Protein AF-A0A931URT6-F1 (afdb_monomer)

Structure (mmCIF, N/CA/C/O backbone):
data_AF-A0A931URT6-F1
#
_entry.id   AF-A0A931URT6-F1
#
loop_
_atom_site.group_PDB
_atom_site.id
_atom_site.type_symbol
_atom_site.label_atom_id
_atom_site.label_alt_id
_atom_site.label_comp_id
_atom_site.label_asym_id
_atom_site.label_entity_id
_atom_site.label_seq_id
_atom_site.pdbx_PDB_ins_code
_atom_site.Cartn_x
_atom_site.Cartn_y
_atom_site.Cartn_z
_atom_site.occupancy
_atom_site.B_iso_or_equiv
_atom_site.auth_seq_id
_atom_site.auth_comp_id
_atom_site.auth_asym_id
_atom_site.auth_atom_id
_atom_site.pdbx_PDB_model_num
ATOM 1 N N . MET A 1 1 ? -11.767 1.088 -6.763 1.00 88.25 1 MET A N 1
ATOM 2 C CA . MET A 1 1 ? -10.558 1.932 -6.874 1.00 88.25 1 MET A CA 1
ATOM 3 C C . MET A 1 1 ? -9.894 1.608 -8.194 1.00 88.25 1 MET A C 1
ATOM 5 O O . MET A 1 1 ? -9.732 0.424 -8.479 1.00 88.25 1 MET A O 1
ATOM 9 N N . TRP A 1 2 ? -9.571 2.607 -9.013 1.00 96.25 2 TRP A N 1
ATOM 10 C CA . TRP A 1 2 ? -9.054 2.376 -10.363 1.00 96.25 2 TRP A CA 1
ATOM 11 C C . TRP A 1 2 ? -7.564 2.682 -10.448 1.00 96.25 2 TRP A C 1
ATOM 13 O O . TRP A 1 2 ? -7.056 3.550 -9.743 1.00 96.25 2 TRP A O 1
ATOM 23 N N . VAL A 1 3 ? -6.862 2.008 -11.357 1.00 97.44 3 VAL A N 1
ATOM 24 C CA . VAL A 1 3 ? -5.435 2.247 -11.613 1.00 97.44 3 VAL A CA 1
ATOM 25 C C . VAL A 1 3 ? -5.139 3.730 -11.876 1.00 97.44 3 VAL A C 1
ATOM 27 O O . VAL A 1 3 ? -4.173 4.255 -11.332 1.00 97.44 3 VAL A O 1
ATOM 30 N N . LYS A 1 4 ? -5.983 4.445 -12.632 1.00 95.81 4 LYS A N 1
ATOM 31 C CA . LYS A 1 4 ? -5.795 5.878 -12.942 1.00 95.81 4 LYS A CA 1
ATOM 32 C C . LYS A 1 4 ? -5.794 6.823 -11.735 1.00 95.81 4 LYS A C 1
ATOM 34 O O . LYS A 1 4 ? -5.309 7.949 -11.871 1.00 95.81 4 LYS A O 1
ATOM 39 N N . ASP A 1 5 ? -6.350 6.379 -10.608 1.00 91.31 5 ASP A N 1
ATOM 40 C CA . ASP A 1 5 ? -6.416 7.147 -9.361 1.00 91.31 5 ASP A CA 1
ATOM 41 C C . ASP A 1 5 ? -5.098 7.024 -8.569 1.00 91.31 5 ASP A C 1
ATOM 43 O O . ASP A 1 5 ? -4.802 7.855 -7.714 1.00 91.31 5 ASP A O 1
ATOM 47 N N . TYR A 1 6 ? -4.282 6.007 -8.880 1.00 92.06 6 TYR A N 1
ATOM 48 C CA . TYR A 1 6 ? -3.062 5.660 -8.145 1.00 92.06 6 TYR A CA 1
ATOM 49 C C . TYR A 1 6 ? -1.791 5.617 -9.002 1.00 92.06 6 TYR A C 1
ATOM 51 O O . TYR A 1 6 ? -0.691 5.645 -8.458 1.00 92.06 6 TYR A O 1
ATOM 59 N N . MET A 1 7 ? -1.901 5.544 -10.325 1.00 93.44 7 MET A N 1
ATOM 60 C CA . MET A 1 7 ? -0.736 5.490 -11.206 1.00 93.44 7 MET A CA 1
ATOM 61 C C . MET A 1 7 ? 0.026 6.819 -11.244 1.00 93.44 7 MET A C 1
ATOM 63 O O . MET A 1 7 ? -0.568 7.901 -11.214 1.00 93.44 7 MET A O 1
ATOM 67 N N . THR A 1 8 ? 1.337 6.737 -11.443 1.00 92.56 8 THR A N 1
ATOM 68 C CA . THR A 1 8 ? 2.149 7.891 -11.830 1.00 92.56 8 THR A CA 1
ATOM 69 C C . THR A 1 8 ? 1.928 8.176 -13.311 1.00 92.56 8 THR A C 1
ATOM 71 O O . THR A 1 8 ? 2.129 7.299 -14.151 1.00 92.56 8 THR A O 1
ATOM 74 N N . ARG A 1 9 ? 1.503 9.402 -13.634 1.00 90.44 9 ARG A N 1
ATOM 75 C CA . ARG A 1 9 ? 1.234 9.841 -15.017 1.00 90.44 9 ARG A CA 1
ATOM 76 C C . ARG A 1 9 ? 2.480 10.350 -15.735 1.00 90.44 9 ARG A C 1
ATOM 78 O O . ARG A 1 9 ? 2.577 10.233 -16.952 1.00 90.44 9 ARG A O 1
ATOM 85 N N . GLU A 1 10 ? 3.426 10.912 -14.987 1.00 87.06 10 GLU A N 1
ATOM 86 C CA . GLU A 1 10 ? 4.705 11.357 -15.532 1.00 87.06 10 GLU A CA 1
ATOM 87 C C . GLU A 1 10 ? 5.606 10.145 -15.774 1.00 87.06 10 GLU A C 1
ATOM 89 O O . GLU A 1 10 ? 6.192 9.559 -14.863 1.00 87.06 10 GLU A O 1
ATOM 94 N N . LEU A 1 11 ? 5.645 9.717 -17.030 1.00 86.75 11 LEU A N 1
ATOM 95 C CA . LEU A 1 11 ? 6.376 8.539 -17.450 1.00 86.75 11 LEU A CA 1
ATOM 96 C C . LEU A 1 11 ? 7.833 8.874 -17.748 1.00 86.75 11 LEU A C 1
ATOM 98 O O . LEU A 1 11 ? 8.143 9.534 -18.737 1.00 86.75 11 LEU A O 1
ATOM 102 N N . ILE A 1 12 ? 8.733 8.319 -16.943 1.00 93.62 12 ILE A N 1
ATOM 103 C CA . ILE A 1 12 ? 10.147 8.230 -17.303 1.00 93.62 12 ILE A CA 1
ATOM 104 C C . ILE A 1 12 ? 10.318 6.966 -18.142 1.00 93.62 12 ILE A C 1
ATOM 106 O O . ILE A 1 12 ? 10.066 5.858 -17.667 1.00 93.62 12 ILE A O 1
ATOM 110 N N . THR A 1 13 ? 10.698 7.138 -19.404 1.00 95.75 13 THR A N 1
ATOM 111 C CA . THR A 1 13 ? 10.830 6.053 -20.386 1.00 95.75 13 THR A CA 1
ATOM 112 C C . THR A 1 13 ? 12.232 6.043 -20.972 1.00 95.75 13 THR A C 1
ATOM 114 O O . THR A 1 13 ? 13.000 6.982 -20.767 1.00 95.75 13 THR A O 1
ATOM 117 N N . VAL A 1 14 ? 12.557 4.961 -21.668 1.00 97.19 14 VAL A N 1
ATOM 118 C CA . VAL A 1 14 ? 13.834 4.771 -22.355 1.00 97.19 14 VAL A CA 1
ATOM 119 C C . VAL A 1 14 ? 13.573 4.134 -23.725 1.00 97.19 14 VAL A C 1
ATOM 121 O O . VAL A 1 14 ? 12.592 3.412 -23.899 1.00 97.19 14 VAL A O 1
ATOM 124 N N . GLY A 1 15 ? 14.407 4.410 -24.715 1.00 97.69 15 GLY A N 1
ATOM 125 C CA . GLY A 1 15 ? 14.381 3.794 -26.033 1.00 97.69 15 GLY A CA 1
ATOM 126 C C . GLY A 1 15 ? 15.158 2.471 -26.077 1.00 97.69 15 GLY A C 1
ATOM 127 O O . GLY A 1 15 ? 16.026 2.226 -25.238 1.00 97.69 15 GLY A O 1
ATOM 128 N N . PRO A 1 16 ? 14.890 1.606 -27.071 1.00 97.62 16 PRO A N 1
ATOM 129 C CA . PRO A 1 16 ? 15.575 0.317 -27.212 1.00 97.62 16 PRO A CA 1
ATOM 130 C C . PRO A 1 16 ? 17.078 0.444 -27.517 1.00 97.62 16 PRO A C 1
ATOM 132 O O . PRO A 1 16 ? 17.851 -0.440 -27.149 1.00 97.62 16 PRO A O 1
ATOM 135 N N . GLU A 1 17 ? 17.483 1.536 -28.172 1.00 97.25 17 GLU A N 1
ATOM 136 C CA . GLU A 1 17 ? 18.864 1.809 -28.595 1.00 97.25 17 GLU A CA 1
ATOM 137 C C . GLU A 1 17 ? 19.703 2.551 -27.543 1.00 97.25 17 GLU A C 1
ATOM 139 O O . GLU A 1 17 ? 20.919 2.655 -27.704 1.00 97.25 17 GLU A O 1
ATOM 144 N N . GLU A 1 18 ? 19.077 3.063 -26.478 1.00 96.50 18 GLU A N 1
ATOM 145 C CA . GLU A 1 18 ? 19.802 3.655 -25.351 1.00 96.50 18 GLU A CA 1
ATOM 146 C C . GLU A 1 18 ? 20.581 2.577 -24.589 1.00 96.50 18 GLU A C 1
ATOM 148 O O . GLU A 1 18 ? 20.251 1.389 -24.626 1.00 96.50 18 GLU A O 1
ATOM 153 N N . THR A 1 19 ? 21.642 2.988 -23.905 1.00 95.00 19 THR A N 1
ATOM 154 C CA . THR A 1 19 ? 22.585 2.081 -23.253 1.00 95.00 19 THR A CA 1
ATOM 155 C C . THR A 1 19 ? 22.204 1.799 -21.803 1.00 95.00 19 THR A C 1
ATOM 157 O O . THR A 1 19 ? 21.476 2.557 -21.153 1.00 95.00 19 THR A O 1
ATOM 160 N N . LEU A 1 20 ? 22.725 0.701 -21.260 1.00 92.94 20 LEU A N 1
ATOM 161 C CA . LEU A 1 20 ? 22.553 0.327 -19.859 1.00 92.94 20 LEU A CA 1
ATOM 162 C C . LEU A 1 20 ? 22.967 1.466 -18.897 1.00 92.94 20 LEU A C 1
ATOM 164 O O . LEU A 1 20 ? 22.173 1.779 -18.002 1.00 92.94 20 LEU A O 1
ATOM 168 N N . PRO A 1 21 ? 24.120 2.152 -19.065 1.00 91.38 21 PRO A N 1
ATOM 169 C CA . PRO A 1 21 ? 24.466 3.309 -18.237 1.00 91.38 21 PRO A CA 1
ATOM 170 C C . PRO A 1 21 ? 23.457 4.457 -18.318 1.00 91.38 21 PRO A C 1
ATOM 172 O O . PRO A 1 21 ? 23.113 5.027 -17.282 1.00 91.38 21 PRO A O 1
ATOM 175 N N . GLN A 1 22 ? 22.939 4.772 -19.511 1.00 94.25 22 GLN A N 1
ATOM 176 C CA . GLN A 1 22 ? 21.917 5.812 -19.691 1.00 94.25 22 GLN A CA 1
ATOM 177 C C . GLN A 1 22 ? 20.634 5.458 -18.931 1.00 94.25 22 GLN A C 1
ATOM 179 O O . GLN A 1 22 ? 20.124 6.273 -18.159 1.00 94.25 22 GLN A O 1
ATOM 184 N N . ALA A 1 23 ? 20.162 4.214 -19.060 1.00 95.38 23 ALA A N 1
ATOM 185 C CA . ALA A 1 23 ? 19.013 3.714 -18.311 1.00 95.38 23 ALA A CA 1
ATOM 186 C C . ALA A 1 23 ? 19.257 3.756 -16.789 1.00 95.38 23 ALA A C 1
ATOM 188 O O . ALA A 1 23 ? 18.402 4.224 -16.035 1.00 95.38 23 ALA A O 1
ATOM 189 N N . SER A 1 24 ? 20.441 3.337 -16.324 1.00 92.31 24 SER A N 1
ATOM 190 C CA . SER A 1 24 ? 20.819 3.396 -14.903 1.00 92.31 24 SER A CA 1
ATOM 191 C C . SER A 1 24 ? 20.849 4.834 -14.382 1.00 92.31 24 SER A C 1
ATOM 193 O O . SER A 1 24 ? 20.373 5.111 -13.278 1.00 92.31 24 SER A O 1
ATOM 195 N N . GLN A 1 25 ? 21.366 5.773 -15.174 1.00 91.88 25 GLN A N 1
ATOM 196 C CA . GLN A 1 25 ? 21.400 7.185 -14.817 1.00 91.88 25 GLN A CA 1
ATOM 197 C C . GLN A 1 25 ? 19.988 7.774 -14.740 1.00 91.88 25 GLN A C 1
ATOM 199 O O . GLN A 1 25 ? 19.687 8.485 -13.780 1.00 91.88 25 GLN A O 1
ATOM 204 N N . LEU A 1 26 ? 19.110 7.451 -15.696 1.00 93.69 26 LEU A N 1
ATOM 205 C CA . LEU A 1 26 ? 17.701 7.854 -15.669 1.00 93.69 26 LEU A CA 1
ATOM 206 C C . LEU A 1 26 ? 16.991 7.323 -14.420 1.00 93.69 26 LEU A C 1
ATOM 208 O O . LEU A 1 26 ? 16.289 8.086 -13.755 1.00 93.69 26 LEU A O 1
ATOM 212 N N . MET A 1 27 ? 17.213 6.056 -14.059 1.00 89.69 27 MET A N 1
ATOM 213 C CA . MET A 1 27 ? 16.667 5.462 -12.835 1.00 89.69 27 MET A CA 1
ATOM 214 C C . MET A 1 27 ? 17.125 6.213 -11.580 1.00 89.69 27 MET A C 1
ATOM 216 O O . MET A 1 27 ? 16.292 6.638 -10.781 1.00 89.69 27 MET A O 1
ATOM 220 N N . ARG A 1 28 ? 18.436 6.452 -11.430 1.00 88.69 28 ARG A N 1
ATOM 221 C CA . ARG A 1 28 ? 19.001 7.166 -10.270 1.00 88.69 28 ARG A CA 1
ATOM 222 C C . ARG A 1 28 ? 18.516 8.608 -10.184 1.00 88.69 28 ARG A C 1
ATOM 224 O O . ARG A 1 28 ? 18.075 9.035 -9.123 1.00 88.69 28 ARG A O 1
ATOM 231 N N . LYS A 1 29 ? 18.571 9.347 -11.297 1.00 89.06 29 LYS A N 1
ATOM 232 C CA . LYS A 1 29 ? 18.181 10.763 -11.355 1.00 89.06 29 LYS A CA 1
ATOM 233 C C . LYS A 1 29 ? 16.720 10.964 -10.958 1.00 89.06 29 LYS A C 1
ATOM 235 O O . LYS A 1 29 ? 16.412 11.928 -10.268 1.00 89.06 29 LYS A O 1
ATOM 240 N N . ASN A 1 30 ? 15.841 10.057 -11.378 1.00 84.25 30 ASN A N 1
ATOM 241 C CA . ASN A 1 30 ? 14.404 10.160 -11.125 1.00 84.25 30 ASN A CA 1
ATOM 242 C C . ASN A 1 30 ? 13.940 9.314 -9.927 1.00 84.25 30 ASN A C 1
ATOM 244 O O . ASN A 1 30 ? 12.747 9.243 -9.661 1.00 84.25 30 ASN A O 1
ATOM 248 N N . SER A 1 31 ? 14.860 8.663 -9.203 1.00 87.56 31 SER A N 1
ATOM 249 C CA . SER A 1 31 ? 14.554 7.752 -8.087 1.00 87.56 31 SER A CA 1
ATOM 250 C C . SER A 1 31 ? 13.534 6.654 -8.433 1.00 87.56 31 SER A C 1
ATOM 252 O O . SER A 1 31 ? 12.751 6.222 -7.587 1.00 87.56 31 SER A O 1
ATOM 254 N N . VAL A 1 32 ? 13.554 6.169 -9.678 1.00 85.81 32 VAL A N 1
ATOM 255 C CA . VAL A 1 32 ? 12.682 5.087 -10.158 1.00 85.81 32 VAL A CA 1
ATOM 256 C C . VAL A 1 32 ? 13.481 3.808 -10.358 1.00 85.81 32 VAL A C 1
ATOM 258 O O . VAL A 1 32 ? 14.652 3.836 -10.711 1.00 85.81 32 VAL A O 1
ATOM 261 N N . ARG A 1 33 ? 12.842 2.656 -10.148 1.00 87.75 33 ARG A N 1
ATOM 262 C CA . ARG A 1 33 ? 13.502 1.339 -10.255 1.00 87.75 33 ARG A CA 1
ATOM 263 C C . ARG A 1 33 ? 13.197 0.599 -11.553 1.00 87.75 33 ARG A C 1
ATOM 265 O O . ARG A 1 33 ? 13.636 -0.536 -11.721 1.00 87.75 33 ARG A O 1
ATOM 272 N N . ARG A 1 34 ? 12.346 1.171 -12.406 1.00 92.19 34 ARG A N 1
ATOM 273 C CA . ARG A 1 34 ? 11.819 0.540 -13.619 1.00 92.19 34 ARG A CA 1
ATOM 274 C C . ARG A 1 34 ? 11.548 1.609 -14.663 1.00 92.19 34 ARG A C 1
ATOM 276 O O . ARG A 1 34 ? 11.022 2.663 -14.319 1.00 92.19 34 ARG A O 1
ATOM 283 N N . LEU A 1 35 ? 11.874 1.307 -15.911 1.00 96.00 35 LEU A N 1
ATOM 284 C CA . LEU A 1 35 ? 11.645 2.162 -17.065 1.00 96.00 35 LEU A CA 1
ATOM 285 C C . LEU A 1 35 ? 10.881 1.356 -18.119 1.00 96.00 35 LEU A C 1
ATOM 287 O O . LEU A 1 35 ? 11.386 0.330 -18.588 1.00 96.00 35 LEU A O 1
ATOM 291 N N . PRO A 1 36 ? 9.665 1.775 -18.504 1.00 96.38 36 PRO A N 1
ATOM 292 C CA . PRO A 1 36 ? 9.043 1.292 -19.725 1.00 96.38 36 PRO A CA 1
ATOM 293 C C . PRO A 1 36 ? 9.934 1.632 -20.923 1.00 96.38 36 PRO A C 1
ATOM 295 O O . PRO A 1 36 ? 10.375 2.775 -21.072 1.00 96.38 36 PRO A O 1
ATOM 298 N N . VAL A 1 37 ? 10.180 0.640 -21.776 1.00 97.44 37 VAL A N 1
ATOM 299 C CA . VAL A 1 37 ? 10.906 0.825 -23.030 1.00 97.44 37 VAL A CA 1
ATOM 300 C C . VAL A 1 37 ? 9.901 1.177 -24.114 1.00 97.44 37 VAL A C 1
ATOM 302 O O . VAL A 1 37 ? 8.965 0.409 -24.363 1.00 97.44 37 VAL A O 1
ATOM 305 N N . VAL A 1 38 ? 10.070 2.344 -24.730 1.00 96.69 38 VAL A N 1
ATOM 306 C CA . VAL A 1 38 ? 9.118 2.909 -25.687 1.00 96.69 38 VAL A CA 1
ATOM 307 C C . VAL A 1 38 ? 9.776 3.101 -27.046 1.00 96.69 38 VAL A C 1
ATOM 309 O O . VAL A 1 38 ? 10.828 3.718 -27.165 1.00 96.69 38 VAL A O 1
ATOM 312 N N . GLU A 1 39 ? 9.117 2.610 -28.090 1.00 96.25 39 GLU A N 1
ATOM 313 C CA . GLU A 1 39 ? 9.509 2.807 -29.484 1.00 96.25 39 GLU A CA 1
ATOM 314 C C . GLU A 1 39 ? 8.268 3.184 -30.297 1.00 96.25 39 GLU A C 1
ATOM 316 O O . GLU A 1 39 ? 7.193 2.610 -30.112 1.00 96.25 39 GLU A O 1
ATOM 321 N N . ALA A 1 40 ? 8.385 4.202 -31.156 1.00 94.06 40 ALA A N 1
ATOM 322 C CA . ALA A 1 40 ? 7.270 4.728 -31.953 1.00 94.06 40 ALA A CA 1
ATOM 323 C C . ALA A 1 40 ? 5.986 5.011 -31.129 1.00 94.06 40 ALA A C 1
ATOM 325 O O . ALA A 1 40 ? 4.863 4.808 -31.595 1.00 94.06 40 ALA A O 1
ATOM 326 N N . GLY A 1 41 ? 6.151 5.466 -29.879 1.00 91.81 41 GLY A N 1
ATOM 327 C CA . GLY A 1 41 ? 5.051 5.792 -28.966 1.00 91.81 41 GLY A CA 1
ATOM 328 C C . GLY A 1 41 ? 4.332 4.587 -28.347 1.00 91.81 41 GLY A C 1
ATOM 329 O O . GLY A 1 41 ? 3.266 4.765 -27.758 1.00 91.81 41 GLY A O 1
ATOM 330 N N . ARG A 1 42 ? 4.883 3.374 -28.467 1.00 94.75 42 ARG A N 1
ATOM 331 C CA . ARG A 1 42 ? 4.328 2.138 -27.895 1.00 94.75 42 ARG A CA 1
ATOM 332 C C . ARG A 1 42 ? 5.302 1.491 -26.924 1.00 94.75 42 ARG A C 1
ATOM 334 O O . ARG A 1 42 ? 6.511 1.581 -27.107 1.00 94.75 42 ARG A O 1
ATOM 341 N N . VAL A 1 43 ? 4.771 0.800 -25.919 1.00 95.62 43 VAL A N 1
ATOM 342 C CA . VAL A 1 43 ? 5.585 -0.004 -24.998 1.00 95.62 43 VAL A CA 1
ATOM 343 C C . VAL A 1 43 ? 6.046 -1.269 -25.715 1.00 95.62 43 VAL A C 1
ATOM 345 O O . VAL A 1 43 ? 5.220 -2.098 -26.094 1.00 95.62 43 VAL A O 1
ATOM 348 N N . VAL A 1 44 ? 7.357 -1.414 -25.888 1.00 96.31 44 VAL A N 1
ATOM 349 C CA . VAL A 1 44 ? 7.999 -2.580 -26.527 1.00 96.31 44 VAL A CA 1
ATOM 350 C C . VAL A 1 44 ? 8.787 -3.440 -25.538 1.00 96.31 44 VAL A C 1
ATOM 352 O O . VAL A 1 44 ? 9.198 -4.555 -25.863 1.00 96.31 44 VAL A O 1
ATOM 355 N N . GLY A 1 45 ? 8.980 -2.941 -24.319 1.00 95.81 45 GLY A N 1
ATOM 356 C CA . GLY A 1 45 ? 9.664 -3.655 -23.255 1.00 95.81 45 GLY A CA 1
ATOM 357 C C . GLY A 1 45 ? 9.557 -2.943 -21.914 1.00 95.81 45 GLY A C 1
ATOM 358 O O . GLY A 1 45 ? 8.959 -1.874 -21.791 1.00 95.81 45 GLY A O 1
ATOM 359 N N . ILE A 1 46 ? 10.158 -3.540 -20.896 1.00 96.00 46 ILE A N 1
ATOM 360 C CA . ILE A 1 46 ? 10.408 -2.904 -19.605 1.00 96.00 46 ILE A CA 1
ATOM 361 C C . ILE A 1 46 ? 11.786 -3.337 -19.113 1.00 96.00 46 ILE A C 1
ATOM 363 O O . ILE A 1 46 ? 12.168 -4.495 -19.286 1.00 96.00 46 ILE A O 1
ATOM 367 N N . VAL A 1 47 ? 12.528 -2.409 -18.517 1.00 95.94 47 VAL A N 1
ATOM 368 C CA . VAL A 1 47 ? 13.816 -2.684 -17.873 1.00 95.94 47 VAL A CA 1
ATOM 369 C C . VAL A 1 47 ? 13.764 -2.215 -16.424 1.00 95.94 47 VAL A C 1
ATOM 371 O O . VAL A 1 47 ? 13.218 -1.155 -16.114 1.00 95.94 47 VAL A O 1
ATOM 374 N N . SER A 1 48 ? 14.292 -3.020 -15.515 1.00 93.00 48 SER A N 1
ATOM 375 C CA . SER A 1 48 ? 14.348 -2.754 -14.082 1.00 93.00 48 SER A CA 1
ATOM 376 C C . SER A 1 48 ? 15.785 -2.629 -13.588 1.00 93.00 48 SER A C 1
ATOM 378 O O . SER A 1 48 ? 16.723 -3.093 -14.230 1.00 93.00 48 SER A O 1
ATOM 380 N N . ASP A 1 49 ? 15.962 -2.037 -12.407 1.00 89.56 49 ASP A N 1
ATOM 381 C CA . ASP A 1 49 ? 17.258 -1.989 -11.719 1.00 89.56 49 ASP A CA 1
ATOM 382 C C . ASP A 1 49 ? 17.854 -3.396 -11.541 1.00 89.56 49 ASP A C 1
ATOM 384 O O . ASP A 1 49 ? 19.061 -3.593 -11.643 1.00 89.56 49 ASP A O 1
ATOM 388 N N . ARG A 1 50 ? 16.998 -4.407 -11.348 1.00 88.31 50 ARG A N 1
ATOM 389 C CA . ARG A 1 50 ? 17.428 -5.802 -11.283 1.00 88.31 50 ARG A CA 1
ATOM 390 C C . ARG A 1 50 ? 18.034 -6.274 -12.605 1.00 88.31 50 ARG A C 1
ATOM 392 O O . ARG A 1 50 ? 19.112 -6.850 -12.560 1.00 88.31 50 ARG A O 1
ATOM 399 N N . ASP A 1 51 ? 17.387 -5.995 -13.734 1.00 90.12 51 ASP A N 1
ATOM 400 C CA . ASP A 1 51 ? 17.892 -6.380 -15.060 1.00 90.12 51 ASP A CA 1
ATOM 401 C C . ASP A 1 51 ? 19.246 -5.705 -15.340 1.00 90.12 51 ASP A C 1
ATOM 403 O O . ASP A 1 51 ? 20.180 -6.341 -15.820 1.00 90.12 51 ASP A O 1
ATOM 407 N N . ILE A 1 52 ? 19.394 -4.434 -14.944 1.00 88.38 52 ILE A N 1
ATOM 408 C CA . ILE A 1 52 ? 20.660 -3.687 -15.035 1.00 88.38 52 ILE A CA 1
ATOM 409 C C . ILE A 1 52 ? 21.764 -4.331 -14.184 1.00 88.38 52 ILE A C 1
ATOM 411 O O . ILE A 1 52 ? 22.906 -4.436 -14.635 1.00 88.38 52 ILE A O 1
ATOM 415 N N . ARG A 1 53 ? 21.449 -4.763 -12.956 1.00 84.19 53 ARG A N 1
ATOM 416 C CA . ARG A 1 53 ? 22.419 -5.428 -12.070 1.00 84.19 53 ARG A CA 1
ATOM 417 C C . ARG A 1 53 ? 22.785 -6.830 -12.545 1.00 84.19 53 ARG A C 1
ATOM 419 O O . ARG A 1 53 ? 23.923 -7.228 -12.353 1.00 84.19 53 ARG A O 1
ATOM 426 N N . GLU A 1 54 ? 21.847 -7.571 -13.129 1.00 83.75 54 GLU A N 1
ATOM 427 C CA . GLU A 1 54 ? 22.099 -8.914 -13.671 1.00 83.75 54 GLU A CA 1
ATOM 428 C C . GLU A 1 54 ? 22.899 -8.867 -14.982 1.00 83.75 54 GLU A C 1
ATOM 430 O O . GLU A 1 54 ? 23.695 -9.765 -15.243 1.00 83.75 54 GLU A O 1
ATOM 435 N N . ALA A 1 55 ? 22.729 -7.810 -15.781 1.00 79.62 55 ALA A N 1
ATOM 436 C CA . ALA A 1 55 ? 23.521 -7.572 -16.986 1.00 79.62 55 ALA A CA 1
ATOM 437 C C . ALA A 1 55 ? 24.904 -6.962 -16.700 1.00 79.62 55 ALA A C 1
ATOM 439 O O . ALA A 1 55 ? 25.811 -7.067 -17.526 1.00 79.62 55 ALA A O 1
ATOM 440 N N . SER A 1 56 ? 25.077 -6.324 -15.539 1.00 68.19 56 SER A N 1
ATOM 441 C CA . SER A 1 56 ? 26.385 -5.868 -15.066 1.00 68.19 56 SER A CA 1
ATOM 442 C C . SER A 1 56 ? 27.235 -7.074 -14.632 1.00 68.19 56 SER A C 1
ATOM 444 O O . SER A 1 56 ? 26.773 -7.880 -13.823 1.00 68.19 56 SER A O 1
ATOM 446 N N . PRO A 1 57 ? 28.478 -7.225 -15.122 1.00 62.88 57 PRO A N 1
ATOM 447 C CA . PRO A 1 57 ? 29.380 -8.284 -14.676 1.00 62.88 57 PRO A CA 1
ATOM 448 C C . PRO A 1 57 ? 29.578 -8.244 -13.157 1.00 62.88 57 PRO A C 1
ATOM 450 O O . PRO A 1 57 ? 29.765 -7.174 -12.580 1.00 62.88 57 PRO A O 1
ATOM 453 N N . SER A 1 58 ? 29.559 -9.407 -12.500 1.00 54.53 58 SER A N 1
ATOM 454 C CA . SER A 1 58 ? 29.884 -9.499 -11.074 1.00 54.53 58 SER A CA 1
ATOM 455 C C . SER A 1 58 ? 31.332 -9.077 -10.816 1.00 54.53 58 SER A C 1
ATOM 457 O O . SER A 1 58 ? 32.213 -9.421 -11.613 1.00 54.53 58 SER A O 1
ATOM 459 N N . ASP A 1 59 ? 31.592 -8.479 -9.649 1.00 53.81 59 ASP A N 1
ATOM 460 C CA . ASP A 1 59 ? 32.932 -8.124 -9.139 1.00 53.81 59 ASP A CA 1
ATOM 461 C C . ASP A 1 59 ? 33.943 -9.302 -9.135 1.00 53.81 59 ASP A C 1
ATOM 463 O O . ASP A 1 59 ? 35.136 -9.108 -8.928 1.00 53.81 59 ASP A O 1
ATOM 467 N N . ALA A 1 60 ? 33.483 -10.538 -9.365 1.00 47.62 60 ALA A N 1
ATOM 468 C CA . ALA A 1 60 ? 34.265 -11.774 -9.349 1.00 47.62 60 ALA A CA 1
ATOM 469 C C . ALA A 1 60 ? 35.001 -12.121 -10.667 1.00 47.62 60 ALA A C 1
ATOM 471 O O . ALA A 1 60 ? 35.654 -13.163 -10.731 1.00 47.62 60 ALA A O 1
ATOM 472 N N . THR A 1 61 ? 34.898 -11.308 -11.727 1.00 52.28 61 THR A N 1
ATOM 473 C CA . THR A 1 61 ? 35.450 -11.648 -13.059 1.00 52.28 61 THR A CA 1
ATOM 474 C C . THR A 1 61 ? 36.817 -10.993 -13.307 1.00 52.28 61 THR A C 1
ATOM 476 O O . THR A 1 61 ? 36.984 -9.800 -13.088 1.00 52.28 61 THR A O 1
ATOM 479 N N . SER A 1 62 ? 37.792 -11.753 -13.817 1.00 53.50 62 SER A N 1
ATOM 480 C CA . SER A 1 62 ? 39.213 -11.380 -13.989 1.00 53.50 62 SER A CA 1
ATOM 481 C C . SER A 1 62 ? 39.539 -10.438 -15.167 1.00 53.50 62 SER A C 1
ATOM 483 O O . SER A 1 62 ? 40.677 -10.421 -15.636 1.00 53.50 62 SER A O 1
ATOM 485 N N . LEU A 1 63 ? 38.561 -9.696 -15.689 1.00 56.44 63 LEU A N 1
ATOM 486 C CA . LEU A 1 63 ? 38.787 -8.694 -16.740 1.00 56.44 63 LEU A CA 1
ATOM 487 C C . LEU A 1 63 ? 39.293 -7.385 -16.122 1.00 56.44 63 LEU A C 1
ATOM 489 O O . LEU A 1 63 ? 38.970 -7.069 -14.976 1.00 56.44 63 LEU A O 1
ATOM 493 N N . SER A 1 64 ? 40.084 -6.605 -16.866 1.00 62.28 64 SER A N 1
ATOM 494 C CA . SER A 1 64 ? 40.516 -5.298 -16.368 1.00 62.28 64 SER A CA 1
ATOM 495 C C . SER A 1 64 ? 39.307 -4.361 -16.215 1.00 62.28 64 SER A C 1
ATOM 497 O O . SER A 1 64 ? 38.389 -4.365 -17.037 1.00 62.28 64 SER A O 1
ATOM 499 N N . ILE A 1 65 ? 39.304 -3.530 -15.164 1.00 60.91 65 ILE A N 1
ATOM 500 C CA . ILE A 1 65 ? 38.233 -2.555 -14.859 1.00 60.91 65 ILE A CA 1
ATOM 501 C C . ILE A 1 65 ? 37.890 -1.677 -16.087 1.00 60.91 65 ILE A C 1
ATOM 503 O O . ILE A 1 65 ? 36.742 -1.278 -16.274 1.00 60.91 65 ILE A O 1
ATOM 507 N N . TRP A 1 66 ? 38.868 -1.418 -16.962 1.00 58.25 66 TRP A N 1
ATOM 508 C CA . TRP A 1 66 ? 38.700 -0.654 -18.202 1.00 58.25 66 TRP A CA 1
ATOM 509 C C . TRP A 1 66 ? 37.943 -1.412 -19.301 1.00 58.25 66 TRP A C 1
ATOM 511 O O . TRP A 1 66 ? 37.074 -0.830 -19.949 1.00 58.25 66 TRP A O 1
ATOM 521 N N . GLU A 1 67 ? 38.236 -2.699 -19.505 1.00 61.75 67 GLU A N 1
ATOM 522 C CA . GLU A 1 67 ? 37.543 -3.534 -20.497 1.00 61.75 67 GLU A CA 1
ATOM 523 C C . GLU A 1 67 ? 36.079 -3.765 -20.107 1.00 61.75 67 GLU A C 1
ATOM 525 O O . GLU A 1 67 ? 35.202 -3.748 -20.969 1.00 61.75 67 GLU A O 1
ATOM 530 N N . LEU A 1 68 ? 35.803 -3.903 -18.805 1.00 66.00 68 LEU A N 1
ATOM 531 C CA . LEU A 1 68 ? 34.444 -4.019 -18.273 1.00 66.00 68 LEU A CA 1
ATOM 532 C C . LEU A 1 68 ? 33.610 -2.768 -18.568 1.00 66.00 68 LEU A C 1
ATOM 534 O O . LEU A 1 68 ? 32.529 -2.884 -19.142 1.00 66.00 68 LEU A O 1
ATOM 538 N N . ASN A 1 69 ? 34.130 -1.578 -18.256 1.00 66.12 69 ASN A N 1
ATOM 539 C CA . ASN A 1 69 ? 33.416 -0.326 -18.520 1.00 66.12 69 ASN A CA 1
ATOM 540 C C . ASN A 1 69 ? 33.145 -0.124 -20.021 1.00 66.12 69 ASN A C 1
ATOM 542 O O . ASN A 1 69 ? 32.036 0.246 -20.396 1.00 66.12 69 ASN A O 1
ATOM 546 N N . TYR A 1 70 ? 34.112 -0.443 -20.890 1.00 70.31 70 TYR A N 1
ATOM 547 C CA . TYR A 1 70 ? 33.935 -0.328 -22.342 1.00 70.31 70 TYR A CA 1
ATOM 548 C C . TYR A 1 70 ? 32.836 -1.248 -22.897 1.00 70.31 70 TYR A C 1
ATOM 550 O O . TYR A 1 70 ? 32.114 -0.867 -23.819 1.00 70.31 70 TYR A O 1
ATOM 558 N N . LEU A 1 71 ? 32.717 -2.468 -22.365 1.00 72.50 71 LEU A N 1
ATOM 559 C CA . LEU A 1 71 ? 31.691 -3.421 -22.791 1.00 72.50 71 LEU A CA 1
ATOM 560 C C . LEU A 1 71 ? 30.307 -3.035 -22.259 1.00 72.50 71 LEU A C 1
ATOM 562 O O . LEU A 1 71 ? 29.344 -3.064 -23.022 1.00 72.50 71 LEU A O 1
ATOM 566 N N . ILE A 1 72 ? 30.213 -2.617 -20.992 1.00 77.44 72 ILE A N 1
ATOM 567 C CA . ILE A 1 72 ? 28.957 -2.178 -20.362 1.00 77.44 72 ILE A CA 1
ATOM 568 C C . ILE A 1 72 ? 28.379 -0.952 -21.080 1.00 77.44 72 ILE A C 1
ATOM 570 O O . ILE A 1 72 ? 27.172 -0.900 -21.317 1.00 77.44 72 ILE A O 1
ATOM 574 N N . ASP A 1 73 ? 29.231 -0.013 -21.500 1.00 82.12 73 ASP A N 1
ATOM 575 C CA . ASP A 1 73 ? 28.826 1.186 -22.246 1.00 82.12 73 ASP A CA 1
ATOM 576 C C . ASP A 1 73 ? 28.139 0.876 -23.583 1.00 82.12 73 ASP A C 1
ATOM 578 O O . ASP A 1 73 ? 27.414 1.720 -24.112 1.00 82.12 73 ASP A O 1
ATOM 582 N N . LYS A 1 74 ? 28.338 -0.326 -24.135 1.00 86.31 74 LYS A N 1
ATOM 583 C CA . LYS A 1 74 ? 27.741 -0.742 -25.410 1.00 86.31 74 LYS A CA 1
ATOM 584 C C . LYS A 1 74 ? 26.491 -1.599 -25.275 1.00 86.31 74 LYS A C 1
ATOM 586 O O . LYS A 1 74 ? 25.806 -1.767 -26.282 1.00 86.31 74 LYS A O 1
ATOM 591 N N . ILE A 1 75 ? 26.196 -2.128 -24.087 1.00 90.62 75 ILE A N 1
ATOM 592 C CA . ILE A 1 75 ? 24.996 -2.943 -23.868 1.00 90.62 75 ILE A CA 1
ATOM 593 C C . ILE A 1 75 ? 23.776 -2.046 -24.044 1.00 90.62 75 ILE A C 1
ATOM 595 O O . ILE A 1 75 ? 23.593 -1.078 -23.298 1.00 90.62 75 ILE A O 1
ATOM 599 N N . LYS A 1 76 ? 22.927 -2.372 -25.018 1.00 95.44 76 LYS A N 1
ATOM 600 C CA . LYS A 1 76 ? 21.684 -1.642 -25.264 1.00 95.44 76 LYS A CA 1
ATOM 601 C C . LYS A 1 76 ? 20.558 -2.162 -24.385 1.00 95.44 76 LYS A C 1
ATOM 603 O O . LYS A 1 76 ? 20.482 -3.346 -24.058 1.00 95.44 76 LYS A O 1
ATOM 608 N N . VAL A 1 77 ? 19.609 -1.287 -24.074 1.00 96.69 77 VAL A N 1
ATOM 609 C CA . VAL A 1 77 ? 18.412 -1.624 -23.297 1.00 96.69 77 VAL A CA 1
ATOM 610 C C . VAL A 1 77 ? 17.651 -2.790 -23.924 1.00 96.69 77 VAL A C 1
ATOM 612 O O . VAL A 1 77 ? 17.211 -3.687 -23.210 1.00 96.69 77 VAL A O 1
ATOM 615 N N . GLN A 1 78 ? 17.535 -2.842 -25.252 1.00 96.81 78 GLN A N 1
ATOM 616 C CA . GLN A 1 78 ? 16.829 -3.931 -25.933 1.00 96.81 78 GLN A CA 1
ATOM 617 C C . GLN A 1 78 ? 17.436 -5.330 -25.741 1.00 96.81 78 GLN A C 1
ATOM 619 O O . GLN A 1 78 ? 16.747 -6.326 -25.981 1.00 96.81 78 GLN A O 1
ATOM 624 N N . GLU A 1 79 ? 18.710 -5.411 -25.354 1.00 93.94 79 GLU A N 1
ATOM 625 C CA . GLU A 1 79 ? 19.413 -6.672 -25.097 1.00 93.94 79 GLU A CA 1
ATOM 626 C C . GLU A 1 79 ? 19.070 -7.230 -23.712 1.00 93.94 79 GLU A C 1
ATOM 628 O O . GLU A 1 79 ? 19.099 -8.442 -23.516 1.00 93.94 79 GLU A O 1
ATOM 633 N N . ILE A 1 80 ? 18.688 -6.354 -22.775 1.00 94.06 80 ILE A N 1
ATOM 634 C CA . ILE A 1 80 ? 18.429 -6.698 -21.369 1.00 94.06 80 ILE A CA 1
ATOM 635 C C . ILE A 1 80 ? 16.954 -6.550 -20.967 1.00 94.06 80 ILE A C 1
ATOM 637 O O . ILE A 1 80 ? 16.551 -7.021 -19.908 1.00 94.06 80 ILE A O 1
ATOM 641 N N . MET A 1 81 ? 16.130 -5.885 -21.782 1.00 95.75 81 MET A N 1
ATOM 642 C CA . MET A 1 81 ? 14.730 -5.627 -21.446 1.00 95.75 81 MET A CA 1
ATOM 643 C C . MET A 1 81 ? 13.863 -6.888 -21.499 1.00 95.75 81 MET A C 1
ATOM 645 O O . MET A 1 81 ? 13.993 -7.745 -22.378 1.00 95.75 81 MET A O 1
ATOM 649 N N . THR A 1 82 ? 12.848 -6.928 -20.641 1.00 94.81 82 THR A N 1
ATOM 650 C CA . THR A 1 82 ? 11.760 -7.899 -20.760 1.00 94.81 82 THR A CA 1
ATOM 651 C C . THR A 1 82 ? 10.791 -7.457 -21.856 1.00 94.81 82 THR A C 1
ATOM 653 O O . THR A 1 82 ? 10.126 -6.431 -21.728 1.00 94.81 82 THR A O 1
ATOM 656 N N . ARG A 1 83 ? 10.677 -8.251 -22.930 1.00 93.62 83 ARG A N 1
ATOM 657 C CA . ARG A 1 83 ? 9.807 -7.954 -24.091 1.00 93.62 83 ARG A CA 1
ATOM 658 C C . ARG A 1 83 ? 8.338 -8.306 -23.869 1.00 93.62 83 ARG A C 1
ATOM 660 O O . ARG A 1 83 ? 7.449 -7.640 -24.390 1.00 93.62 83 ARG A O 1
ATOM 667 N N . LYS A 1 84 ? 8.060 -9.361 -23.097 1.00 91.38 84 LYS A N 1
ATOM 668 C CA . LYS A 1 84 ? 6.686 -9.769 -22.769 1.00 91.38 84 LYS A CA 1
ATOM 669 C C . LYS A 1 84 ? 6.173 -8.932 -21.600 1.00 91.38 84 LYS A C 1
ATOM 671 O O . LYS A 1 84 ? 6.163 -9.383 -20.458 1.00 91.38 84 LYS A O 1
ATOM 676 N N . VAL A 1 85 ? 5.799 -7.694 -21.899 1.00 92.31 85 VAL A N 1
ATOM 677 C CA . VAL A 1 85 ? 5.334 -6.736 -20.896 1.00 92.31 85 VAL A CA 1
ATOM 678 C C . VAL A 1 85 ? 3.897 -7.051 -20.499 1.00 92.31 85 VAL A C 1
ATOM 680 O O . VAL A 1 85 ? 3.012 -7.135 -21.349 1.00 92.31 85 VAL A O 1
ATOM 683 N N . VAL A 1 86 ? 3.662 -7.205 -19.199 1.00 95.62 86 VAL A N 1
ATOM 684 C CA . VAL A 1 86 ? 2.309 -7.232 -18.638 1.00 95.62 86 VAL A CA 1
ATOM 685 C C . VAL A 1 86 ? 1.874 -5.786 -18.423 1.00 95.62 86 VAL A C 1
ATOM 687 O O . VAL A 1 86 ? 2.574 -5.021 -17.759 1.00 95.62 86 VAL A O 1
ATOM 690 N N . THR A 1 87 ? 0.741 -5.403 -19.002 1.00 96.94 87 THR A N 1
ATOM 691 C CA . THR A 1 87 ? 0.196 -4.042 -18.930 1.00 96.94 87 THR A CA 1
ATOM 692 C C . THR A 1 87 ? -1.235 -4.063 -18.411 1.00 96.94 87 THR A C 1
ATOM 694 O O . THR A 1 87 ? -1.897 -5.101 -18.398 1.00 96.94 87 THR A O 1
ATOM 697 N N . VAL A 1 88 ? -1.712 -2.902 -17.969 1.00 98.06 88 VAL A N 1
ATOM 698 C CA . VAL A 1 88 ? -3.099 -2.686 -17.533 1.00 98.06 88 VAL A CA 1
ATOM 699 C C . VAL A 1 88 ? -3.654 -1.413 -18.163 1.00 98.06 88 VAL A C 1
ATOM 701 O O . VAL A 1 88 ? -2.895 -0.536 -18.564 1.00 98.06 88 VAL A O 1
ATOM 704 N N . GLY A 1 89 ? -4.977 -1.289 -18.247 1.00 98.12 89 GLY A N 1
ATOM 705 C CA . GLY A 1 89 ? -5.634 -0.039 -18.640 1.00 98.12 89 GLY A CA 1
ATOM 706 C C . GLY A 1 89 ? -5.903 0.889 -17.446 1.00 98.12 89 GLY A C 1
ATOM 707 O O . GLY A 1 89 ? -5.955 0.414 -16.307 1.00 98.12 89 GLY A O 1
ATOM 708 N N . PRO A 1 90 ? -6.160 2.190 -17.671 1.00 97.69 90 PRO A N 1
ATOM 709 C CA . PRO A 1 90 ? -6.442 3.156 -16.601 1.00 97.69 90 PRO A CA 1
ATOM 710 C C . PRO A 1 90 ? -7.700 2.821 -15.780 1.00 97.69 90 PRO A C 1
ATOM 712 O O . PRO A 1 90 ? -7.767 3.130 -14.591 1.00 97.69 90 PRO A O 1
ATOM 715 N N . ASN A 1 91 ? -8.680 2.150 -16.393 1.00 97.75 91 ASN A N 1
ATOM 716 C CA . ASN A 1 91 ? -9.913 1.694 -15.739 1.00 97.75 91 ASN A CA 1
ATOM 717 C C . ASN A 1 91 ? -9.816 0.249 -15.213 1.00 97.75 91 ASN A C 1
ATOM 719 O O . ASN A 1 91 ? -10.833 -0.378 -14.935 1.00 97.75 91 ASN A O 1
ATOM 723 N N . THR A 1 92 ? -8.609 -0.307 -15.089 1.00 98.19 92 THR A N 1
ATOM 724 C CA . THR A 1 92 ? -8.408 -1.609 -14.435 1.00 98.19 92 THR A CA 1
ATOM 725 C C . THR A 1 92 ? -8.566 -1.438 -12.918 1.00 98.19 92 THR A C 1
ATOM 727 O O . THR A 1 92 ? -8.073 -0.437 -12.384 1.00 98.19 92 THR A O 1
ATOM 730 N N . PRO A 1 93 ? -9.235 -2.357 -12.196 1.00 97.75 93 PRO A N 1
ATOM 731 C CA . PRO A 1 93 ? -9.263 -2.329 -10.734 1.00 97.75 93 PRO A CA 1
ATOM 732 C C . PRO A 1 93 ? -7.857 -2.460 -10.133 1.00 97.75 93 PRO A C 1
ATOM 734 O O . PRO A 1 93 ? -7.006 -3.177 -10.662 1.00 97.75 93 PRO A O 1
ATOM 737 N N . VAL A 1 94 ? -7.592 -1.789 -9.014 1.00 96.38 94 VAL A N 1
ATOM 738 C CA . VAL A 1 94 ? -6.267 -1.835 -8.365 1.00 96.38 94 VAL A CA 1
ATOM 739 C C . VAL A 1 94 ? -5.926 -3.251 -7.885 1.00 96.38 94 VAL A C 1
ATOM 741 O O . VAL A 1 94 ? -4.795 -3.707 -8.034 1.00 96.38 94 VAL A O 1
ATOM 744 N N . GLU A 1 95 ? -6.907 -3.985 -7.369 1.00 94.62 95 GLU A N 1
ATOM 745 C CA . GLU A 1 95 ? -6.772 -5.374 -6.931 1.00 94.62 95 GLU A CA 1
ATOM 746 C C . GLU A 1 95 ? -6.426 -6.338 -8.080 1.00 94.62 95 GLU A C 1
ATOM 748 O O . GLU A 1 95 ? -5.726 -7.331 -7.876 1.00 94.62 95 GLU A O 1
ATOM 753 N N . GLU A 1 96 ? -6.852 -6.019 -9.303 1.00 97.56 96 GLU A N 1
ATOM 754 C CA . GLU A 1 96 ? -6.491 -6.755 -10.515 1.00 97.56 96 GLU A CA 1
ATOM 755 C C . GLU A 1 96 ? -5.019 -6.515 -10.871 1.00 97.56 96 GLU A C 1
ATOM 757 O O . GLU A 1 96 ? -4.270 -7.466 -11.095 1.00 97.56 96 GLU A O 1
ATOM 762 N N . ALA A 1 97 ? -4.572 -5.254 -10.832 1.00 97.50 97 ALA A N 1
ATOM 763 C CA . ALA A 1 97 ? -3.164 -4.907 -11.018 1.00 97.50 97 ALA A CA 1
ATOM 764 C C . ALA A 1 97 ? -2.272 -5.586 -9.962 1.00 97.50 97 ALA A C 1
ATOM 766 O O . ALA A 1 97 ? -1.243 -6.168 -10.303 1.00 97.50 97 ALA A O 1
ATOM 767 N N . ALA A 1 98 ? -2.696 -5.592 -8.694 1.00 96.00 98 ALA A N 1
ATOM 768 C CA . ALA A 1 98 ? -2.001 -6.286 -7.612 1.00 96.00 98 ALA A CA 1
ATOM 769 C C . ALA A 1 98 ? -1.912 -7.804 -7.851 1.00 96.00 98 ALA A C 1
ATOM 771 O O . ALA A 1 98 ? -0.865 -8.413 -7.618 1.00 96.00 98 ALA A O 1
ATOM 772 N N . ARG A 1 99 ? -2.992 -8.423 -8.351 1.00 97.00 99 ARG A N 1
ATOM 773 C CA . ARG A 1 99 ? -2.999 -9.846 -8.712 1.00 97.00 99 ARG A CA 1
ATOM 774 C C . ARG A 1 99 ? -1.998 -10.144 -9.823 1.00 97.00 99 ARG A C 1
ATOM 776 O O . ARG A 1 99 ? -1.200 -11.063 -9.667 1.00 97.00 99 ARG A O 1
ATOM 783 N N . LEU A 1 100 ? -1.993 -9.349 -10.894 1.00 97.38 100 LEU A N 1
ATOM 784 C CA . LEU A 1 100 ? -1.035 -9.495 -11.995 1.00 97.38 100 LEU A CA 1
ATOM 785 C C . LEU A 1 100 ? 0.412 -9.345 -11.508 1.00 97.38 100 LEU A C 1
ATOM 787 O O . LEU A 1 100 ? 1.257 -10.168 -11.851 1.00 97.38 100 LEU A O 1
ATOM 791 N N . MET A 1 101 ? 0.692 -8.347 -10.663 1.00 95.56 101 MET A N 1
ATOM 792 C CA . MET A 1 101 ? 2.012 -8.165 -10.046 1.00 95.56 101 MET A CA 1
ATOM 793 C C . MET A 1 101 ? 2.460 -9.410 -9.274 1.00 95.56 101 MET A C 1
ATOM 795 O O . MET A 1 101 ? 3.562 -9.915 -9.491 1.00 95.56 101 MET A O 1
ATOM 799 N N . ARG A 1 102 ? 1.584 -9.956 -8.424 1.00 95.69 102 ARG A N 1
ATOM 800 C CA . ARG A 1 102 ? 1.860 -11.164 -7.636 1.00 95.69 102 ARG A CA 1
ATOM 801 C C . ARG A 1 102 ? 2.082 -12.393 -8.517 1.00 95.69 102 ARG A C 1
ATOM 803 O O . ARG A 1 102 ? 3.082 -13.088 -8.350 1.00 95.69 102 ARG A O 1
ATOM 810 N N . ASP A 1 103 ? 1.156 -12.667 -9.430 1.00 96.00 103 ASP A N 1
ATOM 811 C CA . ASP A 1 103 ? 1.140 -13.900 -10.225 1.00 96.00 103 ASP A CA 1
ATOM 812 C C . ASP A 1 103 ? 2.325 -13.948 -11.201 1.00 96.00 103 ASP A C 1
ATOM 814 O O . ASP A 1 103 ? 2.923 -15.005 -11.411 1.00 96.00 103 ASP A O 1
ATOM 818 N N . HIS A 1 104 ? 2.728 -12.788 -11.728 1.00 93.56 104 HIS A N 1
ATOM 819 C CA . HIS A 1 104 ? 3.894 -12.654 -12.601 1.00 93.56 104 HIS A CA 1
ATOM 820 C C . HIS A 1 104 ? 5.197 -12.316 -11.858 1.00 93.56 104 HIS A C 1
ATOM 822 O O . HIS A 1 104 ? 6.248 -12.264 -12.494 1.00 93.56 104 HIS A O 1
ATOM 828 N N . LYS A 1 105 ? 5.160 -12.127 -10.529 1.00 92.19 105 LYS A N 1
ATOM 829 C CA . LYS A 1 105 ? 6.308 -11.735 -9.685 1.00 92.19 105 LYS A CA 1
ATOM 830 C C . LYS A 1 105 ? 7.010 -10.457 -10.172 1.00 92.19 105 LYS A C 1
ATOM 832 O O . LYS A 1 105 ? 8.239 -10.374 -10.189 1.00 92.19 105 LYS A O 1
ATOM 837 N N . ILE A 1 106 ? 6.223 -9.463 -10.570 1.00 92.25 106 ILE A N 1
ATOM 838 C CA . ILE A 1 106 ? 6.682 -8.164 -11.073 1.00 92.25 106 ILE A CA 1
ATOM 839 C C . ILE A 1 106 ? 6.170 -7.048 -10.169 1.00 92.25 106 ILE A C 1
ATOM 841 O O . ILE A 1 106 ? 5.016 -7.058 -9.769 1.00 92.25 106 ILE A O 1
ATOM 845 N N . GLY A 1 107 ? 7.011 -6.055 -9.878 1.00 89.50 107 GLY A N 1
ATOM 846 C CA . GLY A 1 107 ? 6.639 -4.978 -8.950 1.00 89.50 107 GLY A CA 1
ATOM 847 C C . GLY A 1 107 ? 6.131 -3.690 -9.603 1.00 89.50 107 GLY A C 1
ATOM 848 O O . GLY A 1 107 ? 6.088 -2.642 -8.955 1.00 89.50 107 GLY A O 1
ATOM 849 N N . GLY A 1 108 ? 5.831 -3.723 -10.902 1.00 94.06 108 GLY A N 1
ATOM 850 C CA . GLY A 1 108 ? 5.295 -2.580 -11.632 1.00 94.06 108 GLY A CA 1
ATOM 851 C C . GLY A 1 108 ? 4.733 -2.960 -12.996 1.00 94.06 108 GLY A C 1
ATOM 852 O O . GLY A 1 108 ? 5.226 -3.887 -13.634 1.00 94.06 108 GLY A O 1
ATOM 853 N N . LEU A 1 109 ? 3.704 -2.232 -13.419 1.00 96.81 109 LEU A N 1
ATOM 854 C CA . LEU A 1 109 ? 2.955 -2.447 -14.652 1.00 96.81 109 LEU A CA 1
ATOM 855 C C . LEU A 1 109 ? 2.838 -1.118 -15.404 1.00 96.81 109 LEU A C 1
ATOM 857 O O . LEU A 1 109 ? 2.318 -0.148 -14.840 1.00 96.81 109 LEU A O 1
ATOM 861 N N . PRO A 1 110 ? 3.274 -1.042 -16.670 1.00 97.19 110 PRO A N 1
ATOM 862 C CA . PRO A 1 110 ? 2.920 0.077 -17.526 1.00 97.19 110 PRO A CA 1
ATOM 863 C C . PRO A 1 110 ? 1.404 0.127 -17.724 1.00 97.19 110 PRO A C 1
ATOM 865 O O . PRO A 1 110 ? 0.756 -0.892 -17.985 1.00 97.19 110 PRO A O 1
ATOM 868 N N . VAL A 1 111 ? 0.850 1.327 -17.611 1.00 98.00 111 VAL A N 1
ATOM 869 C CA . VAL A 1 111 ? -0.555 1.609 -17.878 1.00 98.00 111 VAL A CA 1
ATOM 870 C C . VAL A 1 111 ? -0.675 2.098 -19.311 1.00 98.00 111 VAL A C 1
ATOM 872 O O . VAL A 1 111 ? 0.002 3.049 -19.702 1.00 98.00 111 VAL A O 1
ATOM 875 N N . VAL A 1 112 ? -1.514 1.433 -20.098 1.00 97.19 112 VAL A N 1
ATOM 876 C CA . VAL A 1 112 ? -1.648 1.660 -21.538 1.00 97.19 112 VAL A CA 1
ATOM 877 C C . VAL A 1 112 ? -3.102 1.970 -21.884 1.00 97.19 112 VAL A C 1
ATOM 879 O O . VAL A 1 112 ? -4.013 1.265 -21.458 1.00 97.19 112 VAL A O 1
ATOM 882 N N . GLU A 1 113 ? -3.313 3.007 -22.689 1.00 96.44 113 GLU A N 1
ATOM 883 C CA . GLU A 1 113 ? -4.606 3.389 -23.261 1.00 96.44 113 GLU A CA 1
ATOM 884 C C . GLU A 1 113 ? -4.419 3.599 -24.768 1.00 96.44 113 GLU A C 1
ATOM 886 O O . GLU A 1 113 ? -3.434 4.201 -25.197 1.00 96.44 113 GLU A O 1
ATOM 891 N N . ASP A 1 114 ? -5.290 3.005 -25.588 1.00 92.31 114 ASP A N 1
ATOM 892 C CA . ASP A 1 114 ? -5.205 3.042 -27.059 1.00 92.31 114 ASP A CA 1
ATOM 893 C C . ASP A 1 114 ? -3.819 2.670 -27.630 1.00 92.31 114 ASP A C 1
ATOM 895 O O . ASP A 1 114 ? -3.333 3.219 -28.622 1.00 92.31 114 ASP A O 1
ATOM 899 N N . GLY A 1 115 ? -3.149 1.715 -26.976 1.00 86.19 115 GLY A N 1
ATOM 900 C CA . GLY A 1 115 ? -1.822 1.231 -27.361 1.00 86.19 115 GLY A CA 1
ATOM 901 C C . GLY A 1 115 ? -0.662 2.170 -27.011 1.00 86.19 115 GLY A C 1
ATOM 902 O O . GLY A 1 115 ? 0.476 1.870 -27.375 1.00 86.19 115 GLY A O 1
ATOM 903 N N . ARG A 1 116 ? -0.917 3.274 -26.299 1.00 93.50 116 ARG A N 1
ATOM 904 C CA . ARG A 1 116 ? 0.099 4.226 -25.832 1.00 93.50 116 ARG A CA 1
ATOM 905 C C . ARG A 1 116 ? 0.262 4.165 -24.313 1.00 93.50 116 ARG A C 1
ATOM 907 O O . ARG A 1 116 ? -0.731 4.006 -23.606 1.00 93.50 116 ARG A O 1
ATOM 914 N N . PRO A 1 117 ? 1.488 4.299 -23.785 1.00 95.31 117 PRO A N 1
ATOM 915 C CA . PRO A 1 117 ? 1.688 4.375 -22.348 1.00 95.31 117 PRO A CA 1
ATOM 916 C C . PRO A 1 117 ? 1.168 5.714 -21.807 1.00 95.31 117 PRO A C 1
ATOM 918 O O . PRO A 1 117 ? 1.532 6.775 -22.307 1.00 95.31 117 PRO A O 1
ATOM 921 N 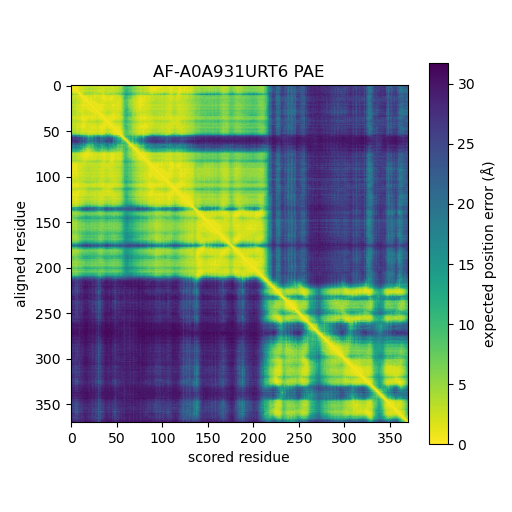N . VAL A 1 118 ? 0.324 5.650 -20.779 1.00 96.62 118 VAL A N 1
ATOM 922 C CA . VAL A 1 118 ? -0.296 6.812 -20.111 1.00 96.62 118 VAL A CA 1
ATOM 923 C C . VAL A 1 118 ? 0.068 6.920 -18.629 1.00 96.62 118 VAL A C 1
ATOM 925 O O . VAL A 1 118 ? -0.271 7.901 -17.969 1.00 96.62 118 VAL A O 1
ATOM 928 N N . GLY A 1 119 ? 0.751 5.913 -18.090 1.00 95.94 119 GLY A N 1
ATOM 929 C CA . GLY A 1 119 ? 1.265 5.929 -16.730 1.00 95.94 119 GLY A CA 1
ATOM 930 C C . GLY A 1 119 ? 1.984 4.640 -16.364 1.00 95.94 119 GLY A C 1
ATOM 931 O O . GLY A 1 119 ? 2.145 3.735 -17.184 1.00 95.94 119 GLY A O 1
ATOM 932 N N . ILE A 1 120 ? 2.412 4.546 -15.114 1.00 95.81 120 ILE A N 1
ATOM 933 C CA . ILE A 1 120 ? 2.943 3.325 -14.510 1.00 95.81 120 ILE A CA 1
ATOM 934 C C . ILE A 1 120 ? 2.343 3.167 -13.116 1.00 95.81 120 ILE A C 1
ATOM 936 O O . ILE A 1 120 ? 2.202 4.144 -12.382 1.00 95.81 120 ILE A O 1
ATOM 940 N N . ILE A 1 121 ? 1.974 1.941 -12.755 1.00 96.38 121 ILE A N 1
ATOM 941 C CA . ILE A 1 121 ? 1.535 1.595 -11.402 1.00 96.38 121 ILE A CA 1
ATOM 942 C C . ILE A 1 121 ? 2.503 0.583 -10.797 1.00 96.38 121 ILE A C 1
ATOM 944 O O . ILE A 1 121 ? 2.950 -0.342 -11.474 1.00 96.38 121 ILE A O 1
ATOM 948 N N . THR A 1 122 ? 2.854 0.761 -9.528 1.00 92.75 122 THR A N 1
ATOM 949 C CA . THR A 1 122 ? 3.840 -0.055 -8.807 1.00 92.75 122 THR A CA 1
ATOM 950 C C . THR A 1 122 ? 3.274 -0.628 -7.513 1.00 92.75 122 THR A C 1
ATOM 952 O O . THR A 1 122 ? 2.232 -0.191 -7.034 1.00 92.75 122 THR A O 1
ATOM 955 N N . GLU A 1 123 ? 3.984 -1.577 -6.899 1.00 90.88 123 GLU A N 1
ATOM 956 C CA . GLU A 1 123 ? 3.628 -2.130 -5.580 1.00 90.88 123 GLU A CA 1
ATOM 957 C C . GLU A 1 123 ? 3.439 -1.046 -4.508 1.00 90.88 123 GLU A C 1
ATOM 959 O O . GLU A 1 123 ? 2.576 -1.183 -3.645 1.00 90.88 123 GLU A O 1
ATOM 964 N N . ASN A 1 124 ? 4.202 0.051 -4.574 1.00 86.38 124 ASN A N 1
ATOM 965 C CA . ASN A 1 124 ? 4.056 1.164 -3.637 1.00 86.38 124 ASN A CA 1
ATOM 966 C C . ASN A 1 124 ? 2.715 1.895 -3.819 1.00 86.38 124 ASN A C 1
ATOM 968 O O . ASN A 1 124 ? 2.100 2.325 -2.846 1.00 86.38 124 ASN A O 1
ATOM 972 N N . ASP A 1 125 ? 2.229 1.989 -5.057 1.00 87.44 125 ASP A N 1
ATOM 973 C CA . ASP A 1 125 ? 0.913 2.555 -5.358 1.00 87.44 125 ASP A CA 1
ATOM 974 C C . ASP A 1 125 ? -0.208 1.623 -4.895 1.00 87.44 125 ASP A C 1
ATOM 976 O O . ASP A 1 125 ? -1.194 2.091 -4.329 1.00 87.44 125 ASP A O 1
ATOM 980 N N . ILE A 1 126 ? -0.027 0.304 -5.052 1.00 90.00 126 ILE A N 1
ATOM 981 C CA . ILE A 1 126 ? -0.933 -0.707 -4.483 1.00 90.00 126 ILE A CA 1
ATOM 982 C C . ILE A 1 126 ? -0.972 -0.592 -2.955 1.00 90.00 126 ILE A C 1
ATOM 984 O O . ILE A 1 126 ? -2.042 -0.671 -2.355 1.00 90.00 126 ILE A O 1
ATOM 988 N N . PHE A 1 127 ? 0.177 -0.384 -2.312 1.00 83.50 127 PHE A N 1
ATOM 989 C CA . PHE A 1 127 ? 0.248 -0.214 -0.865 1.00 83.50 127 PHE A CA 1
ATOM 990 C C . PHE A 1 127 ? -0.462 1.065 -0.407 1.00 83.50 127 PHE A C 1
ATOM 992 O O . PHE A 1 127 ? -1.238 1.021 0.545 1.00 83.50 127 PHE A O 1
ATOM 999 N N . ARG A 1 128 ? -0.275 2.185 -1.118 1.00 82.75 128 ARG A N 1
ATOM 1000 C CA . ARG A 1 128 ? -1.011 3.433 -0.860 1.00 82.75 128 ARG A CA 1
ATOM 1001 C C . ARG A 1 128 ? -2.521 3.234 -0.998 1.00 82.75 128 ARG A C 1
ATOM 1003 O O . ARG A 1 128 ? -3.268 3.588 -0.096 1.00 82.75 128 ARG A O 1
ATOM 1010 N N . ALA A 1 129 ? -2.950 2.587 -2.076 1.00 83.06 129 ALA A N 1
ATOM 1011 C CA . ALA A 1 129 ? -4.342 2.221 -2.295 1.00 83.06 129 ALA A CA 1
ATOM 1012 C C . ALA A 1 129 ? -4.904 1.356 -1.155 1.00 83.06 129 ALA A C 1
ATOM 1014 O O . ALA A 1 129 ? -6.001 1.605 -0.659 1.00 83.06 129 ALA A O 1
ATOM 1015 N N . PHE A 1 130 ? -4.141 0.364 -0.695 1.00 83.00 130 PHE A N 1
ATOM 1016 C CA . PHE A 1 130 ? -4.529 -0.458 0.445 1.00 83.00 130 PHE A CA 1
ATOM 1017 C C . PHE A 1 130 ? -4.718 0.373 1.721 1.00 83.00 130 PHE A C 1
ATOM 1019 O O . PHE A 1 130 ? -5.710 0.168 2.417 1.00 83.00 130 PHE A O 1
ATOM 1026 N N . LEU A 1 131 ? -3.813 1.314 2.013 1.00 76.88 131 LEU A N 1
ATOM 1027 C CA . LEU A 1 131 ? -3.922 2.198 3.179 1.00 76.88 131 LEU A CA 1
ATOM 1028 C C . LEU A 1 131 ? -5.166 3.092 3.120 1.00 76.88 131 LEU A C 1
ATOM 1030 O O . LEU A 1 131 ? -5.863 3.213 4.129 1.00 76.88 131 LEU A O 1
ATOM 1034 N N . ASP A 1 132 ? -5.484 3.650 1.951 1.00 75.81 132 ASP A N 1
ATOM 1035 C CA . ASP A 1 132 ? -6.705 4.438 1.751 1.00 75.81 132 ASP A CA 1
ATOM 1036 C C . ASP A 1 132 ? -7.970 3.588 1.968 1.00 75.81 132 ASP A C 1
ATOM 1038 O O . ASP A 1 132 ? -8.944 4.060 2.552 1.00 75.81 132 ASP A O 1
ATOM 1042 N N . LEU A 1 133 ? -7.949 2.320 1.533 1.00 75.56 133 LEU A N 1
ATOM 1043 C CA . LEU A 1 133 ? -9.080 1.393 1.647 1.00 75.56 133 LEU A CA 1
ATOM 1044 C C . LEU A 1 133 ? -9.350 0.951 3.088 1.00 75.56 133 LEU A C 1
ATOM 1046 O O . LEU A 1 133 ? -10.504 0.900 3.509 1.00 75.56 133 LEU A O 1
ATOM 1050 N N . VAL A 1 134 ? -8.310 0.557 3.830 1.00 71.38 134 VAL A N 1
ATOM 1051 C CA . VAL A 1 134 ? -8.477 0.092 5.220 1.00 71.38 134 VAL A CA 1
ATOM 1052 C C . VAL A 1 134 ? -8.648 1.250 6.199 1.00 71.38 134 VAL A C 1
ATOM 1054 O O . VAL A 1 134 ? -9.175 1.049 7.298 1.00 71.38 134 VAL A O 1
ATOM 1057 N N . GLY A 1 135 ? -8.271 2.456 5.770 1.00 62.28 135 GLY A N 1
ATOM 1058 C CA . GLY A 1 135 ? -8.297 3.675 6.556 1.00 62.28 135 GLY A CA 1
ATOM 1059 C C . GLY A 1 135 ? -7.192 3.689 7.60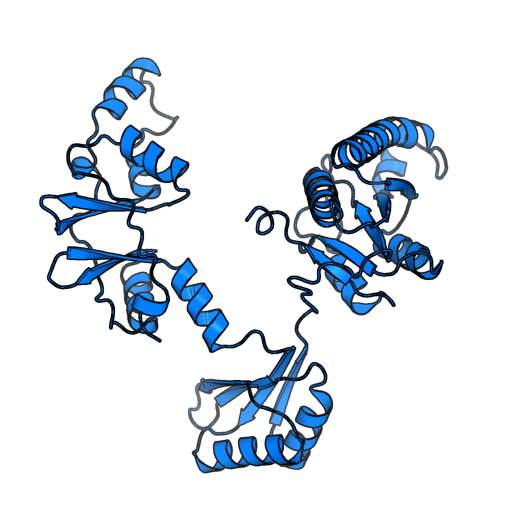8 1.00 62.28 135 GLY A C 1
ATOM 1060 O O . GLY A 1 135 ? -6.857 2.677 8.224 1.00 62.28 135 GLY A O 1
ATOM 1061 N N . THR A 1 136 ? -6.650 4.869 7.885 1.00 58.59 136 THR A N 1
ATOM 1062 C CA . THR A 1 136 ? -5.787 5.114 9.051 1.00 58.59 136 THR A CA 1
ATOM 1063 C C . THR A 1 136 ? -6.633 5.498 10.264 1.00 58.59 136 THR A C 1
ATOM 1065 O O . THR A 1 136 ? -6.310 6.456 10.969 1.00 58.59 136 THR A O 1
ATOM 1068 N N . GLY A 1 137 ? -7.769 4.815 10.448 1.00 56.53 137 GLY A N 1
ATOM 1069 C CA . GLY A 1 137 ? -8.731 5.144 11.492 1.00 56.53 137 GLY A CA 1
ATOM 1070 C C . GLY A 1 137 ? -8.061 5.225 12.855 1.00 56.53 137 GLY A C 1
ATOM 1071 O O . GLY A 1 137 ? -7.120 4.488 13.156 1.00 56.53 137 GLY A O 1
ATOM 1072 N N . MET A 1 138 ? -8.529 6.166 13.670 1.00 67.00 138 MET A N 1
ATOM 1073 C CA . MET A 1 138 ? -7.921 6.457 14.967 1.00 67.00 138 MET A CA 1
ATOM 1074 C C . MET A 1 138 ? -7.977 5.249 15.909 1.00 67.00 138 MET A C 1
ATOM 1076 O O . MET A 1 138 ? -7.056 5.034 16.699 1.00 67.00 138 MET A O 1
ATOM 1080 N N . SER A 1 139 ? -9.025 4.434 15.787 1.00 80.31 139 SER A N 1
ATOM 1081 C CA . SER A 1 139 ? -9.139 3.155 16.473 1.00 80.31 139 SER A CA 1
ATOM 1082 C C . SER A 1 139 ? -9.723 2.072 15.571 1.00 80.31 139 SER A C 1
ATOM 1084 O O . SER A 1 139 ? -10.410 2.339 14.582 1.00 80.31 139 SER A O 1
ATOM 1086 N N . ARG A 1 140 ? -9.418 0.829 15.929 1.00 87.25 140 ARG A N 1
ATOM 1087 C CA . ARG A 1 140 ? -9.792 -0.399 15.241 1.00 87.25 140 ARG A CA 1
ATOM 1088 C C . ARG A 1 140 ? -10.405 -1.360 16.248 1.00 87.25 140 ARG A C 1
ATOM 1090 O O . ARG A 1 140 ? -9.830 -1.576 17.310 1.00 87.25 140 ARG A O 1
ATOM 1097 N N . VAL A 1 141 ? -11.521 -1.983 15.897 1.00 90.75 141 VAL A N 1
ATOM 1098 C CA . VAL A 1 141 ? -12.133 -3.055 16.691 1.00 90.75 141 VAL A CA 1
ATOM 1099 C C . VAL A 1 141 ? -12.251 -4.293 15.812 1.00 90.75 141 VAL A C 1
ATOM 1101 O O . VAL A 1 141 ? -12.662 -4.215 14.656 1.00 90.75 141 VAL A O 1
ATOM 1104 N N . GLU A 1 142 ? -11.842 -5.441 16.338 1.00 93.12 142 GLU A N 1
ATOM 1105 C CA . GLU A 1 142 ? -11.995 -6.734 15.679 1.00 93.12 142 GLU A CA 1
ATOM 1106 C C . GLU A 1 142 ? -13.112 -7.511 16.363 1.00 93.12 142 GLU A C 1
ATOM 1108 O O . GLU A 1 142 ? -13.126 -7.658 17.584 1.00 93.12 142 GLU A O 1
ATOM 1113 N N . ILE A 1 143 ? -14.050 -8.008 15.567 1.00 94.50 143 ILE A N 1
ATOM 1114 C CA . ILE A 1 143 ? -15.275 -8.657 16.016 1.00 94.50 143 ILE A CA 1
ATOM 1115 C C . ILE A 1 143 ? -15.394 -9.985 15.278 1.00 94.50 143 ILE A C 1
ATOM 1117 O O . ILE A 1 143 ? -15.121 -10.072 14.079 1.00 94.50 143 ILE A O 1
ATOM 1121 N N . ARG A 1 144 ? -15.839 -11.029 15.969 1.00 93.12 144 ARG A N 1
ATOM 1122 C CA . ARG A 1 144 ? -16.308 -12.252 15.322 1.00 93.12 144 ARG A CA 1
ATOM 1123 C C . ARG A 1 144 ? -17.826 -12.205 15.199 1.00 93.12 144 ARG A C 1
ATOM 1125 O O . ARG A 1 144 ? -18.536 -12.184 16.201 1.00 93.12 144 ARG A O 1
ATOM 1132 N N . MET A 1 145 ? -18.313 -12.239 13.966 1.00 92.69 145 MET A N 1
ATOM 1133 C CA . MET A 1 145 ? -19.742 -12.223 13.634 1.00 92.69 145 MET A CA 1
ATOM 1134 C C . MET A 1 145 ? -19.995 -12.995 12.336 1.00 92.69 145 MET A C 1
ATOM 1136 O O . MET A 1 145 ? -19.048 -13.318 11.612 1.00 92.69 145 MET A O 1
ATOM 1140 N N . GLY A 1 146 ? -21.248 -13.324 12.027 1.00 90.00 146 GLY A N 1
ATOM 1141 C CA . GLY A 1 146 ? -21.599 -13.686 10.658 1.00 90.00 146 GLY A CA 1
ATOM 1142 C C . GLY A 1 146 ? -21.659 -12.438 9.768 1.00 90.00 146 GLY A C 1
ATOM 1143 O O . GLY A 1 146 ? -21.624 -11.301 10.235 1.00 90.00 146 GLY A O 1
ATOM 1144 N N . VAL A 1 147 ? -21.681 -12.648 8.453 1.00 88.38 147 VAL A N 1
ATOM 1145 C CA . VAL A 1 147 ? -21.636 -11.569 7.442 1.00 88.38 147 VAL A CA 1
ATOM 1146 C C . VAL A 1 147 ? -22.932 -11.488 6.643 1.00 88.38 147 VAL A C 1
ATOM 1148 O O . VAL A 1 147 ? -22.944 -11.098 5.476 1.00 88.38 147 VAL A O 1
ATOM 1151 N N . SER A 1 148 ? -24.037 -11.895 7.268 1.00 91.06 148 SER A N 1
ATOM 1152 C CA . SER A 1 148 ? -25.361 -11.725 6.681 1.00 91.06 148 SER A CA 1
ATOM 1153 C C . SER A 1 148 ? -25.735 -10.233 6.624 1.00 91.06 148 SER A C 1
ATOM 1155 O O . SER A 1 148 ? -25.310 -9.464 7.491 1.00 91.06 148 SER A O 1
ATOM 1157 N N . PRO A 1 149 ? -26.568 -9.794 5.660 1.00 93.12 149 PRO A N 1
ATOM 1158 C CA . PRO A 1 149 ? -27.035 -8.407 5.611 1.00 93.12 149 PRO A CA 1
ATOM 1159 C C . PRO A 1 149 ? -27.678 -7.932 6.923 1.00 93.12 149 PRO A C 1
ATOM 1161 O O . PRO A 1 149 ? -27.488 -6.787 7.319 1.00 93.12 149 PRO A O 1
ATOM 1164 N N . ALA A 1 150 ? -28.389 -8.822 7.623 1.00 93.81 150 ALA A N 1
ATOM 1165 C CA . ALA A 1 150 ? -29.016 -8.524 8.909 1.00 93.81 150 ALA A CA 1
ATOM 1166 C C . ALA A 1 150 ? -27.988 -8.246 10.016 1.00 93.81 150 ALA A C 1
ATOM 1168 O O . ALA A 1 150 ? -28.156 -7.309 10.790 1.00 93.81 150 ALA A O 1
ATOM 1169 N N . GLU A 1 151 ? -26.904 -9.020 10.081 1.00 92.81 151 GLU A N 1
ATOM 1170 C CA . GLU A 1 151 ? -25.842 -8.801 11.066 1.00 92.81 151 GLU A CA 1
ATOM 1171 C C . GLU A 1 151 ? -25.037 -7.532 10.780 1.00 92.81 151 GLU A C 1
ATOM 1173 O O . GLU A 1 151 ? -24.699 -6.806 11.712 1.00 92.81 151 GLU A O 1
ATOM 1178 N N . ILE A 1 152 ? -24.779 -7.224 9.504 1.00 93.62 152 ILE A N 1
ATOM 1179 C CA . ILE A 1 152 ? -24.135 -5.964 9.109 1.00 93.62 152 ILE A CA 1
ATOM 1180 C C . ILE A 1 152 ? -25.030 -4.771 9.475 1.00 93.62 152 ILE A C 1
ATOM 1182 O O . ILE A 1 152 ? -24.538 -3.789 10.026 1.00 93.62 152 ILE A O 1
ATOM 1186 N N . ALA A 1 153 ? -26.340 -4.863 9.225 1.00 95.44 153 ALA A N 1
ATOM 1187 C CA . ALA A 1 153 ? -27.297 -3.828 9.614 1.00 95.44 153 ALA A CA 1
ATOM 1188 C C . ALA A 1 153 ? -27.356 -3.646 11.137 1.00 95.44 153 ALA A C 1
ATOM 1190 O O . ALA A 1 153 ? -27.361 -2.515 11.616 1.00 95.44 153 ALA A O 1
ATOM 1191 N N . LYS A 1 154 ? -27.334 -4.751 11.895 1.00 95.88 154 LYS A N 1
ATOM 1192 C CA . LYS A 1 154 ? -27.271 -4.716 13.357 1.00 95.88 154 LYS A CA 1
ATOM 1193 C C . LYS A 1 154 ? -26.003 -4.009 13.841 1.00 95.88 154 LYS A C 1
ATOM 1195 O O . LYS A 1 154 ? -26.103 -3.106 14.657 1.00 95.88 154 LYS A O 1
ATOM 1200 N N . LEU A 1 155 ? -24.837 -4.369 13.296 1.00 95.81 155 LEU A N 1
ATOM 1201 C CA . LEU A 1 155 ? -23.560 -3.723 13.615 1.00 95.81 155 LEU A CA 1
ATOM 1202 C C . LEU A 1 155 ? -23.614 -2.213 13.345 1.00 95.81 155 LEU A C 1
ATOM 1204 O O . LEU A 1 155 ? -23.205 -1.425 14.192 1.00 95.81 155 LEU A O 1
ATOM 1208 N N . ALA A 1 156 ? -24.128 -1.811 12.179 1.00 95.81 156 ALA A N 1
ATOM 1209 C CA . ALA A 1 156 ? -24.249 -0.403 11.818 1.00 95.81 156 ALA A CA 1
ATOM 1210 C C . ALA A 1 156 ? -25.167 0.363 12.786 1.00 95.81 156 ALA A C 1
ATOM 1212 O O . ALA A 1 156 ? -24.781 1.427 13.258 1.00 95.81 156 ALA A O 1
ATOM 1213 N N . ALA A 1 157 ? -26.329 -0.201 13.136 1.00 96.31 157 ALA A N 1
ATOM 1214 C CA . ALA A 1 157 ? -27.254 0.400 14.098 1.00 96.31 157 ALA A CA 1
ATOM 1215 C C . ALA A 1 157 ? -26.626 0.545 15.494 1.00 96.31 157 ALA A C 1
ATOM 1217 O O . ALA A 1 157 ? -26.693 1.617 16.084 1.00 96.31 157 ALA A O 1
ATOM 1218 N N . THR A 1 158 ? -25.927 -0.485 15.985 1.00 96.81 158 THR A N 1
ATOM 1219 C CA . THR A 1 158 ? -25.232 -0.435 17.283 1.00 96.81 158 THR A CA 1
ATOM 1220 C C . THR A 1 158 ? -24.178 0.675 17.343 1.00 96.81 158 THR A C 1
ATOM 1222 O O . THR A 1 158 ? -24.007 1.309 18.383 1.00 96.81 158 THR A O 1
ATOM 1225 N N . LEU A 1 159 ? -23.453 0.916 16.245 1.00 95.38 159 LEU A N 1
ATOM 1226 C CA . LEU A 1 159 ? -22.468 1.999 16.177 1.00 95.38 159 LEU A CA 1
ATOM 1227 C C . LEU A 1 159 ? -23.140 3.379 16.108 1.00 95.38 159 LEU A C 1
ATOM 1229 O O . LEU A 1 159 ? -22.685 4.297 16.789 1.00 95.38 159 LEU A O 1
ATOM 1233 N N . GLU A 1 160 ? -24.231 3.511 15.350 1.00 95.31 160 GLU A N 1
ATOM 1234 C CA . GLU A 1 160 ? -25.019 4.748 15.250 1.00 95.31 160 GLU A CA 1
ATOM 1235 C C . GLU A 1 160 ? -25.613 5.149 16.610 1.00 95.31 160 GLU A C 1
ATOM 1237 O O . GLU A 1 160 ? -25.428 6.283 17.050 1.00 95.31 160 GLU A O 1
ATOM 1242 N N . ASP A 1 161 ? -26.230 4.205 17.330 1.00 94.56 161 ASP A N 1
ATOM 1243 C CA . ASP A 1 161 ? -26.809 4.429 18.664 1.00 94.56 161 ASP A CA 1
ATOM 1244 C C . ASP A 1 161 ? -25.746 4.844 19.699 1.00 94.56 161 ASP A C 1
ATOM 1246 O O . ASP A 1 161 ? -26.026 5.581 20.647 1.00 94.56 161 ASP A O 1
ATOM 1250 N N . ALA A 1 162 ? -24.500 4.403 19.502 1.00 92.00 162 ALA A N 1
ATOM 1251 C CA . ALA A 1 162 ? -23.350 4.800 20.310 1.00 92.00 162 ALA A CA 1
ATOM 1252 C C . ALA A 1 162 ? -22.726 6.145 19.876 1.00 92.00 162 ALA A C 1
ATOM 1254 O O . ALA A 1 162 ? -21.756 6.590 20.496 1.00 92.00 162 ALA A O 1
ATOM 1255 N N . GLY A 1 163 ? -23.245 6.793 18.826 1.00 92.62 163 GLY A N 1
ATOM 1256 C CA . GLY A 1 163 ? -22.711 8.037 18.267 1.00 92.62 163 GLY A CA 1
ATOM 1257 C C . GLY A 1 163 ? -21.350 7.866 17.587 1.00 92.62 163 GLY A C 1
ATOM 1258 O O . GLY A 1 163 ? -20.536 8.791 17.582 1.00 92.62 163 GLY A O 1
ATOM 1259 N N . LEU A 1 164 ? -21.063 6.672 17.062 1.00 91.62 164 LEU A N 1
ATOM 1260 C CA . LEU A 1 164 ? -19.771 6.306 16.494 1.00 91.62 164 LEU A CA 1
ATOM 1261 C C . LEU A 1 164 ? -19.846 6.168 14.981 1.00 91.62 164 LEU A C 1
ATOM 1263 O O . LEU A 1 164 ? -20.586 5.355 14.434 1.00 91.62 164 LEU A O 1
ATOM 1267 N N . LYS A 1 165 ? -18.979 6.904 14.292 1.00 90.00 165 LYS A N 1
ATOM 1268 C CA . LYS A 1 165 ? -18.887 6.848 12.839 1.00 90.00 165 LYS A CA 1
ATOM 1269 C C . LYS A 1 165 ? -17.939 5.737 12.389 1.00 90.00 165 LYS A C 1
ATOM 1271 O O . LYS A 1 165 ? -16.736 5.767 12.665 1.00 90.00 165 LYS A O 1
ATOM 1276 N N . LEU A 1 166 ? -18.491 4.781 11.649 1.00 90.31 166 LEU A N 1
ATOM 1277 C CA . LEU A 1 166 ? -17.742 3.744 10.948 1.00 90.31 166 LEU A CA 1
ATOM 1278 C C . LEU A 1 166 ? -17.005 4.349 9.742 1.00 90.31 166 LEU A C 1
ATOM 1280 O O . LEU A 1 166 ? -17.628 4.979 8.889 1.00 90.31 166 LEU A O 1
ATOM 1284 N N . GLN A 1 167 ? -15.687 4.154 9.658 1.00 87.69 167 GLN A N 1
ATOM 1285 C CA . GLN A 1 167 ? -14.888 4.565 8.497 1.00 87.69 167 GLN A CA 1
ATOM 1286 C C . GLN A 1 167 ? -14.725 3.424 7.498 1.00 87.69 167 GLN A C 1
ATOM 1288 O O . GLN A 1 167 ? -14.956 3.606 6.306 1.00 87.69 167 GLN A O 1
ATOM 1293 N N . THR A 1 168 ? -14.332 2.244 7.981 1.00 88.06 168 THR A N 1
ATOM 1294 C CA . THR A 1 168 ? -14.112 1.071 7.131 1.00 88.06 168 THR A CA 1
ATOM 1295 C C . THR A 1 168 ? -14.590 -0.191 7.830 1.00 88.06 168 THR A C 1
ATOM 1297 O O . THR A 1 168 ? -14.561 -0.292 9.057 1.00 88.06 168 THR A O 1
ATOM 1300 N N . LEU A 1 169 ? -15.035 -1.157 7.030 1.00 91.19 169 LEU A N 1
ATOM 1301 C CA . LEU A 1 169 ? -15.397 -2.498 7.467 1.00 91.19 169 LEU A CA 1
ATOM 1302 C C . LEU A 1 169 ? -14.755 -3.487 6.504 1.00 91.19 169 LEU A C 1
ATOM 1304 O O . LEU A 1 169 ? -15.044 -3.486 5.309 1.00 91.19 169 LEU A O 1
ATOM 1308 N N . VAL A 1 170 ? -13.885 -4.341 7.031 1.00 89.25 170 VAL A N 1
ATOM 1309 C CA . VAL A 1 170 ? -13.192 -5.375 6.266 1.00 89.25 170 VAL A CA 1
ATOM 1310 C C . VAL A 1 170 ? -13.518 -6.726 6.873 1.00 89.25 170 VAL A C 1
ATOM 1312 O O . VAL A 1 170 ? -13.309 -6.957 8.060 1.00 89.25 170 VAL A O 1
ATOM 1315 N N . SER A 1 171 ? -14.018 -7.637 6.046 1.00 90.38 171 SER A N 1
ATOM 1316 C CA . SER A 1 171 ? -14.347 -8.994 6.464 1.00 90.38 171 SER A CA 1
ATOM 1317 C C . SER A 1 171 ? -13.294 -9.979 5.975 1.00 90.38 171 SER A C 1
ATOM 1319 O O . SER A 1 171 ? -12.991 -10.044 4.782 1.00 90.38 171 SER A O 1
ATOM 1321 N N . LYS A 1 172 ? -12.757 -10.775 6.901 1.00 88.31 172 LYS A N 1
ATOM 1322 C CA . LYS A 1 172 ? -11.942 -11.949 6.598 1.00 88.31 172 LYS A CA 1
ATOM 1323 C C . LYS A 1 172 ? -12.729 -13.209 6.979 1.00 88.31 172 LYS A C 1
ATOM 1325 O O . LYS A 1 172 ? -12.878 -13.471 8.177 1.00 88.31 172 LYS A O 1
ATOM 1330 N N . PRO A 1 173 ? -13.213 -13.999 6.003 1.00 85.81 173 PRO A N 1
ATOM 1331 C CA . PRO A 1 173 ? -13.919 -15.248 6.278 1.00 85.81 173 PRO A CA 1
ATOM 1332 C C . PRO A 1 173 ? -13.075 -16.201 7.135 1.00 85.81 173 PRO A C 1
ATOM 1334 O O . PRO A 1 173 ? -11.868 -16.334 6.908 1.00 85.81 173 PRO A O 1
ATOM 1337 N N . GLU A 1 174 ? -13.695 -16.868 8.111 1.00 86.25 174 GLU A N 1
ATOM 1338 C CA . GLU A 1 174 ? -13.059 -17.979 8.825 1.00 86.25 174 GLU A CA 1
ATOM 1339 C C . GLU A 1 174 ? -13.266 -19.299 8.046 1.00 86.25 174 GLU A C 1
ATOM 1341 O O . GLU A 1 174 ? -14.255 -19.429 7.319 1.00 86.25 174 GLU A O 1
ATOM 1346 N N . PRO A 1 175 ? -12.355 -20.287 8.169 1.00 76.00 175 PRO A N 1
ATOM 1347 C CA . PRO A 1 175 ? -12.365 -21.509 7.350 1.00 76.00 175 PRO A CA 1
ATOM 1348 C C . PRO A 1 175 ? -13.680 -22.304 7.383 1.00 76.00 175 PRO A C 1
ATOM 1350 O O . PRO A 1 175 ? -14.019 -22.970 6.411 1.00 76.00 175 PRO A O 1
ATOM 1353 N N . GLU A 1 176 ? -14.438 -22.215 8.479 1.00 75.25 176 GLU A N 1
ATOM 1354 C CA . GLU A 1 176 ? -15.718 -22.913 8.675 1.00 75.25 176 GLU A CA 1
ATOM 1355 C C . GLU A 1 176 ? -16.922 -22.200 8.019 1.00 75.25 176 GLU A C 1
ATOM 1357 O O . GLU A 1 176 ? -18.060 -22.657 8.133 1.00 75.25 176 GLU A O 1
ATOM 1362 N N . GLY A 1 177 ? -16.703 -21.071 7.335 1.00 65.19 177 GLY A N 1
ATOM 1363 C CA . GLY A 1 177 ? -17.648 -20.436 6.405 1.00 65.19 177 GLY A CA 1
ATOM 1364 C C . GLY A 1 177 ? -18.879 -19.750 7.014 1.00 65.19 177 GLY A C 1
ATOM 1365 O O . GLY A 1 177 ? -19.533 -18.971 6.326 1.00 65.19 177 GLY A O 1
ATOM 1366 N N . LYS A 1 178 ? -19.207 -19.990 8.290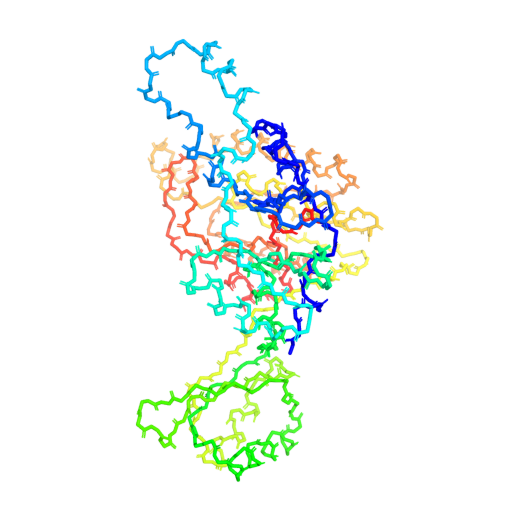 1.00 77.44 178 LYS A N 1
ATOM 1367 C CA . LYS A 1 178 ? -20.373 -19.377 8.965 1.00 77.44 178 LYS A CA 1
ATOM 1368 C C . LYS A 1 178 ? -20.070 -18.067 9.692 1.00 77.44 178 LYS A C 1
ATOM 1370 O O . LYS A 1 178 ? -20.996 -17.347 10.052 1.00 77.44 178 LYS A O 1
ATOM 1375 N N . ARG A 1 179 ? -18.796 -17.773 9.948 1.00 85.25 179 ARG A N 1
ATOM 1376 C CA . ARG A 1 179 ? -18.342 -16.582 10.676 1.00 85.25 179 ARG A CA 1
ATOM 1377 C C . ARG A 1 179 ? -17.162 -15.946 9.959 1.00 85.25 179 ARG A C 1
ATOM 1379 O O . ARG A 1 179 ? -16.441 -16.603 9.208 1.00 85.25 179 ARG A O 1
ATOM 1386 N N . ALA A 1 180 ? -16.969 -14.663 10.206 1.00 90.94 180 ALA A N 1
ATOM 1387 C CA . ALA A 1 180 ? -15.820 -13.911 9.748 1.00 90.94 180 ALA A CA 1
ATOM 1388 C C . ALA A 1 180 ? -15.219 -13.128 10.911 1.00 90.94 180 ALA A C 1
ATOM 1390 O O . ALA A 1 180 ? -15.910 -12.745 11.860 1.00 90.94 180 ALA A O 1
ATOM 1391 N N . ARG A 1 181 ? -13.921 -12.855 10.798 1.00 92.62 181 ARG A N 1
ATOM 1392 C CA . ARG A 1 181 ? -13.291 -11.786 11.563 1.00 92.62 181 ARG A CA 1
ATOM 1393 C C . ARG A 1 181 ? -13.561 -10.494 10.820 1.00 92.62 181 ARG A C 1
ATOM 1395 O O . ARG A 1 181 ? -13.039 -10.280 9.724 1.00 92.62 181 ARG A O 1
ATOM 1402 N N . VAL A 1 182 ? -14.423 -9.681 11.402 1.00 93.00 182 VAL A N 1
ATOM 1403 C CA . VAL A 1 182 ? -14.772 -8.365 10.897 1.00 93.00 182 VAL A CA 1
ATOM 1404 C C . VAL A 1 182 ? -13.918 -7.350 11.628 1.00 93.00 182 VAL A C 1
ATOM 1406 O O . VAL A 1 182 ? -13.888 -7.281 12.852 1.00 93.00 182 VAL A O 1
ATOM 1409 N N . VAL A 1 183 ? -13.189 -6.582 10.845 1.00 90.44 183 VAL A N 1
ATOM 1410 C CA . VAL A 1 183 ? -12.348 -5.494 11.299 1.00 90.44 183 VAL A CA 1
ATOM 1411 C C . VAL A 1 183 ? -13.073 -4.211 10.960 1.00 90.44 183 VAL A C 1
ATOM 1413 O O . VAL A 1 183 ? -13.329 -3.954 9.784 1.00 90.44 183 VAL A O 1
ATOM 1416 N N . ILE A 1 184 ? -13.360 -3.402 11.970 1.00 91.69 184 ILE A N 1
ATOM 1417 C CA . ILE A 1 184 ? -13.906 -2.064 11.780 1.00 91.69 184 ILE A CA 1
ATOM 1418 C C . ILE A 1 184 ? -12.885 -1.010 12.188 1.00 91.69 184 ILE A C 1
ATOM 1420 O O . ILE A 1 184 ? -12.229 -1.150 13.221 1.00 91.69 184 ILE A O 1
ATOM 1424 N N . SER A 1 185 ? -12.772 0.045 11.389 1.00 88.38 185 SER A N 1
ATOM 1425 C CA . SER A 1 185 ? -12.054 1.269 11.752 1.00 88.38 185 SER A CA 1
ATOM 1426 C C . SER A 1 185 ? -13.070 2.357 12.085 1.00 88.38 185 SER A C 1
ATOM 1428 O O . SER A 1 185 ? -14.035 2.555 11.342 1.00 88.38 185 SER A O 1
ATOM 1430 N N . LEU A 1 186 ? -12.860 3.059 13.196 1.00 88.00 186 LEU A N 1
ATOM 1431 C CA . LEU A 1 186 ? -13.779 4.068 13.719 1.00 88.00 186 LEU A CA 1
ATOM 1432 C C . LEU A 1 186 ? -13.140 5.460 13.703 1.00 88.00 186 LEU A C 1
ATOM 1434 O O . LEU A 1 186 ? -11.941 5.617 13.950 1.00 88.00 186 LEU A O 1
ATOM 1438 N N . ASP A 1 187 ? -13.969 6.481 13.489 1.00 85.12 187 ASP A N 1
ATOM 1439 C CA . ASP A 1 187 ? -13.590 7.901 13.550 1.00 85.12 187 ASP A CA 1
ATOM 1440 C C . ASP A 1 187 ? -13.511 8.406 15.007 1.00 85.12 187 ASP A C 1
ATOM 1442 O O . ASP A 1 187 ? -14.134 9.388 15.399 1.00 85.12 187 ASP A O 1
ATOM 1446 N N . THR A 1 188 ? -12.814 7.661 15.867 1.00 81.69 188 THR A N 1
ATOM 1447 C CA . THR A 1 188 ? -12.614 8.006 17.280 1.00 81.69 188 THR A CA 1
ATOM 1448 C C . THR A 1 188 ? -11.311 7.421 17.798 1.00 81.69 188 THR A C 1
ATOM 1450 O O . THR A 1 188 ? -10.892 6.341 17.383 1.00 81.69 188 THR A O 1
ATOM 1453 N N . ARG A 1 189 ? -10.678 8.105 18.755 1.00 79.88 189 ARG A N 1
ATOM 1454 C CA . ARG A 1 189 ? -9.537 7.566 19.519 1.00 79.88 189 ARG A CA 1
ATOM 1455 C C . ARG A 1 189 ? -9.955 6.679 20.677 1.00 79.88 189 ARG A C 1
ATOM 1457 O O . ARG A 1 189 ? -9.129 5.936 21.189 1.00 79.88 189 ARG A O 1
ATOM 1464 N N . ASN A 1 190 ? -11.205 6.784 21.113 1.00 82.62 190 ASN A N 1
ATOM 1465 C CA . ASN A 1 190 ? -11.719 6.018 22.233 1.00 82.62 190 ASN A CA 1
ATOM 1466 C C . ASN A 1 190 ? -12.689 4.946 21.716 1.00 82.62 190 ASN A C 1
ATOM 1468 O O . ASN A 1 190 ? -13.867 5.252 21.526 1.00 82.62 190 ASN A O 1
ATOM 1472 N N . PRO A 1 191 ? -12.225 3.702 21.493 1.00 86.44 191 PRO A N 1
ATOM 1473 C CA . PRO A 1 191 ? -13.089 2.609 21.064 1.00 86.44 191 PRO A CA 1
ATOM 1474 C C . PRO A 1 191 ? -13.908 2.002 22.212 1.00 86.44 191 PRO A C 1
ATOM 1476 O O . PRO A 1 191 ? -14.754 1.154 21.949 1.00 86.44 191 PRO A O 1
ATOM 1479 N N . ALA A 1 192 ? -13.698 2.397 23.475 1.00 87.12 192 ALA A N 1
ATOM 1480 C CA . ALA A 1 192 ? -14.368 1.767 24.616 1.00 87.12 192 ALA A CA 1
ATOM 1481 C C . ALA A 1 192 ? -15.912 1.827 24.554 1.00 87.12 192 ALA A C 1
ATOM 1483 O O . ALA A 1 192 ? -16.542 0.806 24.841 1.00 87.12 192 ALA A O 1
ATOM 1484 N N . PRO A 1 193 ? -16.553 2.942 24.130 1.00 90.19 193 PRO A N 1
ATOM 1485 C CA . PRO A 1 193 ? -17.999 2.967 23.909 1.00 90.19 193 PRO A CA 1
ATOM 1486 C C . PRO A 1 193 ? -18.450 1.961 22.844 1.00 90.19 193 PRO A C 1
ATOM 1488 O O . PRO A 1 193 ? -19.486 1.325 23.014 1.00 90.19 193 PRO A O 1
ATOM 1491 N N . ALA A 1 194 ? -17.641 1.768 21.796 1.00 93.06 194 ALA A N 1
ATOM 1492 C CA . ALA A 1 194 ? -17.918 0.812 20.727 1.00 93.06 194 ALA A CA 1
ATOM 1493 C C . ALA A 1 194 ? -17.905 -0.613 21.272 1.00 93.06 194 ALA A C 1
ATOM 1495 O O . ALA A 1 194 ? -18.871 -1.346 21.107 1.00 93.06 194 ALA A O 1
ATOM 1496 N N . VAL A 1 195 ? -16.826 -0.984 21.969 1.00 93.38 195 VAL A N 1
ATOM 1497 C CA . VAL A 1 195 ? -16.666 -2.316 22.566 1.00 93.38 195 VAL A CA 1
ATOM 1498 C C . VAL A 1 195 ? -17.849 -2.633 23.477 1.00 93.38 195 VAL A C 1
ATOM 1500 O O . VAL A 1 195 ? -18.494 -3.662 23.299 1.00 93.38 195 VAL A O 1
ATOM 1503 N N . LYS A 1 196 ? -18.201 -1.706 24.376 1.00 93.81 196 LYS A N 1
ATOM 1504 C CA . LYS A 1 196 ? -19.315 -1.885 25.311 1.00 93.81 196 LYS A CA 1
ATOM 1505 C C . LYS A 1 196 ? -20.657 -2.071 24.596 1.00 93.81 196 LYS A C 1
ATOM 1507 O O . LYS A 1 196 ? -21.400 -2.981 24.950 1.00 93.81 196 LYS A O 1
ATOM 1512 N N . ALA A 1 197 ? -20.971 -1.227 23.612 1.00 95.31 197 ALA A N 1
ATOM 1513 C CA . ALA A 1 197 ? -22.227 -1.315 22.867 1.00 95.31 197 ALA A CA 1
ATOM 1514 C C . ALA A 1 197 ? -22.324 -2.632 22.077 1.00 95.31 197 ALA A C 1
ATOM 1516 O O . ALA A 1 197 ? -23.352 -3.305 22.096 1.00 95.31 197 ALA A O 1
ATOM 1517 N N . LEU A 1 198 ? -21.224 -3.042 21.440 1.00 96.31 198 LEU A N 1
ATOM 1518 C CA . LEU A 1 198 ? -21.151 -4.281 20.669 1.00 96.31 198 LEU A CA 1
ATOM 1519 C C . LEU A 1 198 ? -21.343 -5.520 21.552 1.00 96.31 198 LEU A C 1
ATOM 1521 O O . LEU A 1 198 ? -22.120 -6.409 21.204 1.00 96.31 198 LEU A O 1
ATOM 1525 N N . GLU A 1 199 ? -20.683 -5.578 22.707 1.00 95.50 199 GLU A N 1
ATOM 1526 C CA . GLU A 1 199 ? -20.834 -6.689 23.653 1.00 95.50 199 GLU A CA 1
ATOM 1527 C C . GLU A 1 199 ? -22.257 -6.775 24.223 1.00 95.50 199 GLU A C 1
ATOM 1529 O O . GLU A 1 199 ? -22.809 -7.870 24.333 1.00 95.50 199 GLU A O 1
ATOM 1534 N N . GLN A 1 200 ? -22.883 -5.632 24.535 1.00 95.12 200 GLN A N 1
ATOM 1535 C CA . GLN A 1 200 ? -24.274 -5.570 25.006 1.00 95.12 200 GLN A CA 1
ATOM 1536 C C . GLN A 1 200 ? -25.268 -6.100 23.967 1.00 95.12 200 GLN A C 1
ATOM 1538 O O . GLN A 1 200 ? -26.239 -6.767 24.320 1.00 95.12 200 GLN A O 1
ATOM 1543 N N . GLU A 1 201 ? -24.985 -5.870 22.687 1.00 93.75 201 GLU A N 1
ATOM 1544 C CA . GLU A 1 201 ? -25.760 -6.390 21.562 1.00 93.75 201 GLU A CA 1
ATOM 1545 C C . GLU A 1 201 ? -25.415 -7.845 21.189 1.00 93.75 201 GLU A C 1
ATOM 1547 O O . GLU A 1 201 ? -25.985 -8.413 20.250 1.00 93.75 201 GLU A O 1
ATOM 1552 N N . GLY A 1 202 ? -24.516 -8.489 21.939 1.00 92.38 202 GLY A N 1
ATOM 1553 C CA . GLY A 1 202 ? -24.165 -9.899 21.782 1.00 92.38 202 GLY A CA 1
ATOM 1554 C C . GLY A 1 202 ? -23.102 -10.181 20.719 1.00 92.38 202 GLY A C 1
ATOM 1555 O O . GLY A 1 202 ? -22.917 -11.340 20.340 1.00 92.38 202 GLY A O 1
ATOM 1556 N N . PHE A 1 203 ? -22.393 -9.161 20.228 1.00 94.19 203 PHE A N 1
ATOM 1557 C CA . PHE A 1 203 ? -21.234 -9.363 19.362 1.00 94.19 203 PHE A CA 1
ATOM 1558 C C . PHE A 1 203 ? -20.028 -9.865 20.164 1.00 94.19 203 PHE A C 1
ATOM 1560 O O . PHE A 1 203 ? -19.751 -9.399 21.267 1.00 94.19 203 PHE A O 1
ATOM 1567 N N . GLN A 1 204 ? -19.259 -10.790 19.585 1.00 92.81 204 GLN A N 1
ATOM 1568 C CA . GLN A 1 204 ? -18.004 -11.243 20.182 1.00 92.81 204 GLN A CA 1
ATOM 1569 C C . GLN A 1 204 ? -16.862 -10.307 19.767 1.00 92.81 204 GLN A C 1
ATOM 1571 O O . GLN A 1 204 ? -16.276 -10.485 18.697 1.00 92.81 204 GLN A O 1
ATOM 1576 N N . VAL A 1 205 ? -16.512 -9.341 20.613 1.00 93.94 205 VAL A N 1
ATOM 1577 C CA . VAL A 1 205 ? -15.322 -8.503 20.409 1.00 93.94 205 VAL A CA 1
ATOM 1578 C C . VAL A 1 205 ? -14.062 -9.318 20.722 1.00 93.94 205 VAL A C 1
ATOM 1580 O O . VAL A 1 205 ? -13.974 -9.987 21.747 1.00 93.94 205 VAL A O 1
ATOM 1583 N N . LEU A 1 206 ? -13.093 -9.314 19.806 1.00 89.50 206 LEU A N 1
ATOM 1584 C CA . LEU A 1 206 ? -11.823 -10.034 19.938 1.00 89.50 206 LEU A CA 1
ATOM 1585 C C . LEU A 1 206 ? -10.704 -9.128 20.445 1.00 89.50 206 LEU A C 1
ATOM 1587 O O . LEU A 1 206 ? -9.903 -9.540 21.278 1.00 89.50 206 LEU A O 1
ATOM 1591 N N . THR A 1 207 ? -10.621 -7.912 19.907 1.00 86.56 207 THR A N 1
ATOM 1592 C CA . THR A 1 207 ? -9.627 -6.918 20.315 1.00 86.56 207 THR A CA 1
ATOM 1593 C C . THR A 1 207 ? -10.080 -5.513 19.936 1.00 86.56 207 THR A C 1
ATOM 1595 O O . THR A 1 207 ? -10.842 -5.329 18.985 1.00 86.56 207 THR A O 1
ATOM 1598 N N . ALA A 1 208 ? -9.581 -4.522 20.665 1.00 84.25 208 ALA A N 1
ATOM 1599 C CA . ALA A 1 208 ? -9.651 -3.121 20.299 1.00 84.25 208 ALA A CA 1
ATOM 1600 C C . ALA A 1 208 ? -8.237 -2.539 20.332 1.00 84.25 208 ALA A C 1
ATOM 1602 O O . ALA A 1 208 ? -7.464 -2.786 21.254 1.00 84.25 208 ALA A O 1
ATOM 1603 N N . TYR A 1 209 ? -7.904 -1.773 19.307 1.00 76.50 209 TYR A N 1
ATOM 1604 C CA . TYR A 1 209 ? -6.599 -1.172 19.109 1.00 76.50 209 TYR A CA 1
ATOM 1605 C C . TYR A 1 209 ? -6.772 0.312 18.817 1.00 76.50 209 TYR A C 1
ATOM 1607 O O . TYR A 1 209 ? -7.622 0.699 18.018 1.00 76.50 209 TYR A O 1
ATOM 1615 N N . VAL A 1 210 ? -5.952 1.147 19.441 1.00 68.81 210 VAL A N 1
ATOM 1616 C CA . VAL A 1 210 ? -5.843 2.568 19.108 1.00 68.81 210 VAL A CA 1
ATOM 1617 C C . VAL A 1 210 ? -4.517 2.739 18.391 1.00 68.81 210 VAL A C 1
ATOM 1619 O O . VAL A 1 210 ? -3.474 2.339 18.909 1.00 68.81 210 VAL A O 1
ATOM 1622 N N . GLY A 1 211 ? -4.565 3.276 17.171 1.00 55.78 211 GLY A N 1
ATOM 1623 C CA . GLY A 1 211 ? -3.347 3.567 16.425 1.00 55.78 211 GLY A CA 1
ATOM 1624 C C . GLY A 1 211 ? -2.467 4.552 17.198 1.00 55.78 211 GLY A C 1
ATOM 1625 O O . GLY A 1 211 ? -2.993 5.372 17.957 1.00 55.78 211 GLY A O 1
ATOM 1626 N N . PRO A 1 212 ? -1.135 4.525 17.019 1.00 44.78 212 PRO A N 1
ATOM 1627 C CA . PRO A 1 212 ? -0.286 5.559 17.589 1.00 44.78 212 PRO A CA 1
ATOM 1628 C C . PRO A 1 212 ? -0.766 6.931 17.107 1.00 44.78 212 PRO A C 1
ATOM 1630 O O . PRO A 1 212 ? -1.195 7.089 15.961 1.00 44.78 212 PRO A O 1
ATOM 1633 N N . THR A 1 213 ? -0.667 7.940 17.972 1.00 39.75 213 THR A N 1
ATOM 1634 C CA . THR A 1 213 ? -0.902 9.330 17.575 1.00 39.75 213 THR A CA 1
ATOM 1635 C C . THR A 1 213 ? 0.192 9.747 16.598 1.00 39.75 213 THR A C 1
ATOM 1637 O O . THR A 1 213 ? 1.261 10.190 17.000 1.00 39.75 213 THR A O 1
ATOM 1640 N N . ILE A 1 214 ? -0.059 9.599 15.300 1.00 38.53 214 ILE A N 1
ATOM 1641 C CA . ILE A 1 214 ? 0.803 10.175 14.272 1.00 38.53 214 ILE A CA 1
ATOM 1642 C C . ILE A 1 214 ? 0.334 11.614 14.085 1.00 38.53 214 ILE A C 1
ATOM 1644 O O . ILE A 1 214 ? -0.665 11.871 13.416 1.00 38.53 214 ILE A O 1
ATOM 1648 N N . VAL A 1 215 ? 1.032 12.564 14.706 1.00 38.78 215 VAL A N 1
ATOM 1649 C CA . VAL A 1 215 ? 0.842 13.988 14.413 1.00 38.78 215 VAL A CA 1
ATOM 1650 C C . VAL A 1 215 ? 1.539 14.290 13.085 1.00 38.78 215 VAL A C 1
ATOM 1652 O O . VAL A 1 215 ? 2.654 14.800 13.040 1.00 38.78 215 VAL A O 1
ATOM 1655 N N . GLN A 1 216 ? 0.910 13.900 11.978 1.00 32.88 216 GLN A N 1
ATOM 1656 C CA . GLN A 1 216 ? 1.370 14.267 10.645 1.00 32.88 216 GLN A CA 1
ATOM 1657 C C . GLN A 1 216 ? 0.929 15.711 10.379 1.00 32.88 216 GLN A C 1
ATOM 1659 O O . GLN A 1 216 ? -0.262 15.991 10.290 1.00 32.88 216 GLN A O 1
ATOM 1664 N N . GLY A 1 217 ? 1.882 16.640 10.287 1.00 40.72 217 GLY A N 1
ATOM 1665 C CA . GLY A 1 217 ? 1.600 17.994 9.804 1.00 40.72 217 GLY A CA 1
ATOM 1666 C C . GLY A 1 217 ? 1.040 19.002 10.815 1.00 40.72 217 GLY A C 1
ATOM 1667 O O . GLY A 1 217 ? 0.539 20.035 10.377 1.00 40.72 217 GLY A O 1
ATOM 1668 N N . MET A 1 218 ? 1.164 18.802 12.137 1.00 40.09 218 MET A N 1
ATOM 1669 C CA . MET A 1 218 ? 1.141 19.990 13.004 1.00 40.09 218 MET A CA 1
ATOM 1670 C C . MET A 1 218 ? 2.435 20.761 12.774 1.00 40.09 218 MET A C 1
ATOM 1672 O O . MET A 1 218 ? 3.508 20.356 13.215 1.00 40.09 218 MET A O 1
ATOM 1676 N N . ILE A 1 219 ? 2.305 21.905 12.114 1.00 48.50 219 ILE A N 1
ATOM 1677 C CA . ILE A 1 219 ? 3.139 23.056 12.434 1.00 48.50 219 ILE A CA 1
ATOM 1678 C C . ILE A 1 219 ? 2.927 23.281 13.941 1.00 48.50 219 ILE A C 1
ATOM 1680 O O . ILE A 1 219 ? 1.773 23.459 14.351 1.00 48.50 219 ILE A O 1
ATOM 1684 N N . PRO A 1 220 ? 3.963 23.191 14.796 1.00 50.47 220 PRO A N 1
ATOM 1685 C CA . PRO A 1 220 ? 3.790 23.507 16.207 1.00 50.47 220 PRO A CA 1
ATOM 1686 C C . PRO A 1 220 ? 3.191 24.925 16.319 1.00 50.47 220 PRO A C 1
ATOM 1688 O O . PRO A 1 220 ? 3.443 25.755 15.448 1.00 50.47 220 PRO A O 1
ATOM 1691 N N . PRO A 1 221 ? 2.330 25.236 17.297 1.00 51.03 221 PRO A N 1
ATOM 1692 C CA . PRO A 1 221 ? 1.748 26.576 17.409 1.00 51.03 221 PRO A CA 1
ATOM 1693 C C . PRO A 1 221 ? 2.807 27.570 17.899 1.00 51.03 221 PRO A C 1
ATOM 1695 O O . PRO A 1 221 ? 3.385 27.298 18.937 1.00 51.03 221 PRO A O 1
ATOM 1698 N N . SER A 1 222 ? 3.062 28.683 17.192 1.00 54.62 222 SER A N 1
ATOM 1699 C CA . SER A 1 222 ? 4.167 29.653 17.424 1.00 54.62 222 SER A CA 1
ATOM 1700 C C . SER A 1 222 ? 4.483 29.958 18.901 1.00 54.62 222 SER A C 1
ATOM 1702 O O . SER A 1 222 ? 3.567 30.228 19.677 1.00 54.62 222 SER A O 1
ATOM 1704 N N . GLY A 1 223 ? 5.771 29.987 19.276 1.00 62.19 223 GLY A N 1
ATOM 1705 C CA . GLY A 1 223 ? 6.233 30.358 20.627 1.00 62.19 223 GLY A CA 1
ATOM 1706 C C . GLY A 1 223 ? 6.305 29.221 21.661 1.00 62.19 223 GLY A C 1
ATOM 1707 O O . GLY A 1 223 ? 6.365 29.484 22.859 1.00 62.19 223 GLY A O 1
ATOM 1708 N N . LYS A 1 224 ? 6.281 27.963 21.216 1.00 75.19 224 LYS A N 1
ATOM 1709 C CA . LYS A 1 224 ? 6.346 26.750 22.053 1.00 75.19 224 LYS A CA 1
ATOM 1710 C C . LYS A 1 224 ? 7.770 26.185 22.173 1.00 75.19 224 LYS A C 1
ATOM 1712 O O . LYS A 1 224 ? 8.647 26.514 21.372 1.00 75.19 224 LYS A O 1
ATOM 1717 N N . ARG A 1 225 ? 8.023 25.335 23.170 1.00 79.31 225 ARG A N 1
ATOM 1718 C CA . ARG A 1 225 ? 9.341 24.726 23.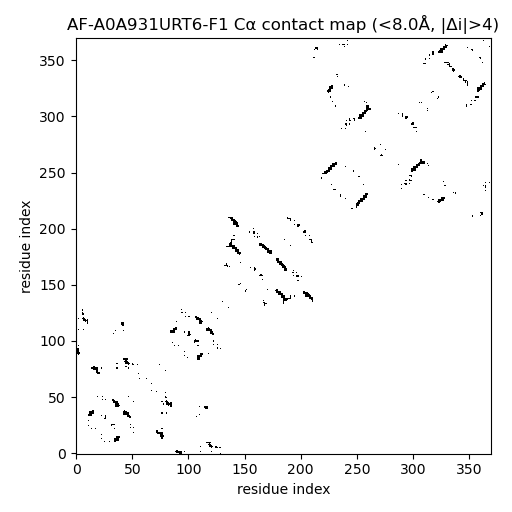416 1.00 79.31 225 ARG A CA 1
ATOM 1719 C C . ARG A 1 225 ? 9.312 23.218 23.182 1.00 79.31 225 ARG A C 1
ATOM 1721 O O . ARG A 1 225 ? 8.553 22.504 23.832 1.00 79.31 225 ARG A O 1
ATOM 1728 N N . ALA A 1 226 ? 10.153 22.738 22.268 1.00 82.88 226 ALA A N 1
ATOM 1729 C CA . ALA A 1 226 ? 10.248 21.320 21.917 1.00 82.88 226 ALA A CA 1
ATOM 1730 C C . ALA A 1 226 ? 11.364 20.616 22.702 1.00 82.88 226 ALA A C 1
ATOM 1732 O O . ALA A 1 226 ? 12.464 21.161 22.812 1.00 82.88 226 ALA A O 1
ATOM 1733 N N . LEU A 1 227 ? 11.115 19.398 23.194 1.00 85.31 227 LEU A N 1
ATOM 1734 C CA . LEU A 1 227 ? 12.160 18.486 23.677 1.00 85.31 227 LEU A CA 1
ATOM 1735 C C . LEU A 1 227 ? 12.534 17.493 22.573 1.00 85.31 227 LEU A C 1
ATOM 1737 O O . LEU A 1 227 ? 11.668 16.774 22.080 1.00 85.31 227 LEU A O 1
ATOM 1741 N N . VAL A 1 228 ? 13.811 17.419 22.206 1.00 83.12 228 VAL A N 1
ATOM 1742 C CA . VAL A 1 228 ? 14.314 16.500 21.174 1.00 83.12 228 VAL A CA 1
ATOM 1743 C C . VAL A 1 228 ? 15.324 15.537 21.800 1.00 83.12 228 VAL A C 1
ATOM 1745 O O . VAL A 1 228 ? 16.493 15.907 21.944 1.00 83.12 228 VAL A O 1
ATOM 1748 N N . PRO A 1 229 ? 14.907 14.325 22.216 1.00 76.62 229 PRO A N 1
ATOM 1749 C CA . PRO A 1 229 ? 15.834 13.307 22.688 1.00 76.62 229 PRO A CA 1
ATOM 1750 C C . PRO A 1 229 ? 16.737 12.788 21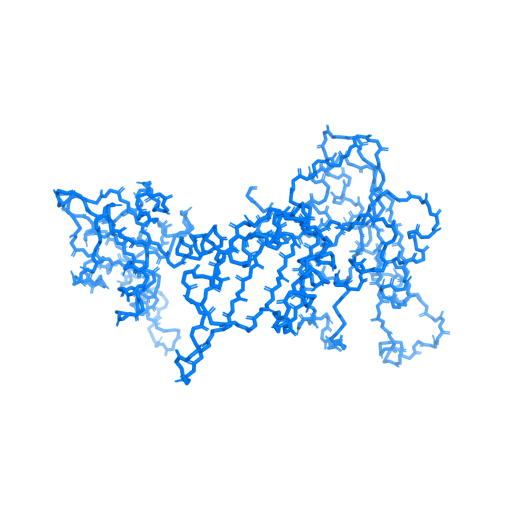.565 1.00 76.62 229 PRO A C 1
ATOM 1752 O O . PRO A 1 229 ? 16.273 12.330 20.520 1.00 76.62 229 PRO A O 1
ATOM 1755 N N . VAL A 1 230 ? 18.044 12.822 21.805 1.00 71.88 230 VAL A N 1
ATOM 1756 C CA . VAL A 1 230 ? 19.090 12.313 20.915 1.00 71.88 230 VAL A CA 1
ATOM 1757 C C . VAL A 1 230 ? 19.694 11.077 21.572 1.00 71.88 230 VAL A C 1
ATOM 1759 O O . VAL A 1 230 ? 20.453 11.176 22.532 1.00 71.88 230 VAL A O 1
ATOM 1762 N N . LEU A 1 231 ? 19.347 9.907 21.033 1.00 67.19 231 LEU A N 1
ATOM 1763 C CA . LEU A 1 231 ? 19.704 8.587 21.570 1.00 67.19 231 LEU A CA 1
ATOM 1764 C C . LEU A 1 231 ? 21.055 8.061 21.034 1.00 67.19 231 LEU A C 1
ATOM 1766 O O . LEU A 1 231 ? 21.225 6.866 20.816 1.00 67.19 231 LEU A O 1
ATOM 1770 N N . GLY A 1 232 ? 22.007 8.960 20.753 1.00 53.56 232 GLY A N 1
ATOM 1771 C CA . GLY A 1 232 ? 23.394 8.594 20.434 1.00 53.56 232 GLY A CA 1
ATOM 1772 C C . GLY A 1 232 ? 23.695 8.011 19.040 1.00 53.56 232 GLY A C 1
ATOM 1773 O O . GLY A 1 232 ? 24.715 7.343 18.893 1.00 53.56 232 GLY A O 1
ATOM 1774 N N . THR A 1 233 ? 22.883 8.255 18.000 1.00 49.56 233 THR A N 1
ATOM 1775 C CA . THR A 1 233 ? 23.137 7.717 16.637 1.00 49.56 233 THR A CA 1
ATOM 1776 C C . THR A 1 233 ? 23.480 8.778 15.588 1.00 49.56 233 THR A C 1
ATOM 1778 O O . THR A 1 233 ? 23.093 9.938 15.718 1.00 49.56 233 THR A O 1
ATOM 1781 N N . GLU A 1 234 ? 24.114 8.374 14.476 1.00 44.44 234 GLU A N 1
ATOM 1782 C CA . GLU A 1 234 ? 24.258 9.215 13.269 1.00 44.44 234 GLU A CA 1
ATOM 1783 C C . GLU A 1 234 ? 22.904 9.698 12.711 1.00 44.44 234 GLU A C 1
ATOM 1785 O O . GLU A 1 234 ? 22.816 10.790 12.146 1.00 44.44 234 GLU A O 1
ATOM 1790 N N . LEU A 1 235 ? 21.823 8.929 12.900 1.00 46.62 235 LEU A N 1
ATOM 1791 C CA . LEU A 1 235 ? 20.472 9.345 12.514 1.00 46.62 235 LEU A CA 1
ATOM 1792 C C . LEU A 1 235 ? 19.917 10.459 13.401 1.00 46.62 235 LEU A C 1
ATOM 1794 O O . LEU A 1 235 ? 19.121 11.273 12.929 1.00 46.62 235 LEU A O 1
ATOM 1798 N N . SER A 1 236 ? 20.398 10.581 14.637 1.00 56.47 236 SER A N 1
ATOM 1799 C CA . SER A 1 236 ? 19.973 11.645 15.537 1.00 56.47 236 SER A CA 1
ATOM 1800 C C . SER A 1 236 ? 20.390 13.039 15.031 1.00 56.47 236 SER A C 1
ATOM 1802 O O . SER A 1 236 ? 19.674 14.005 15.283 1.00 56.47 236 SER A O 1
ATOM 1804 N N . ARG A 1 237 ? 21.441 13.151 14.194 1.00 60.81 237 ARG A N 1
ATOM 1805 C CA . ARG A 1 237 ? 21.757 14.396 13.455 1.00 60.81 237 ARG A CA 1
ATOM 1806 C C . ARG A 1 237 ? 20.663 14.766 12.447 1.00 60.81 237 ARG A C 1
ATOM 1808 O O . ARG A 1 237 ? 20.282 15.928 12.347 1.00 60.81 237 ARG A O 1
ATOM 1815 N N . LYS A 1 238 ? 20.107 13.793 11.712 1.00 62.41 238 LYS A N 1
ATOM 1816 C CA . LYS A 1 238 ? 19.011 14.045 10.751 1.00 62.41 238 LYS A CA 1
ATOM 1817 C C . LYS A 1 238 ? 17.736 14.494 11.456 1.00 62.41 238 LYS A C 1
ATOM 1819 O O . LYS A 1 238 ? 17.059 15.382 10.952 1.00 62.41 238 LYS A O 1
ATOM 1824 N N . VAL A 1 239 ? 17.436 13.909 12.615 1.00 63.41 239 VAL A N 1
ATOM 1825 C CA . VAL A 1 239 ? 16.300 14.302 13.462 1.00 63.41 239 VAL A CA 1
ATOM 1826 C C . VAL A 1 239 ? 16.465 15.744 13.941 1.00 63.41 239 VAL A C 1
ATOM 1828 O O . VAL A 1 239 ? 15.532 16.527 13.797 1.00 63.41 239 VAL A O 1
ATOM 1831 N N . VAL A 1 240 ? 17.658 16.122 14.416 1.00 68.44 240 VAL A N 1
ATOM 1832 C CA . VAL A 1 240 ? 17.964 17.504 14.826 1.00 68.44 240 VAL A CA 1
ATOM 1833 C C . VAL A 1 240 ? 17.852 18.474 13.649 1.00 68.44 240 VAL A C 1
ATOM 1835 O O . VAL A 1 240 ? 17.168 19.484 13.774 1.00 68.44 240 VAL A O 1
ATOM 1838 N N . LYS A 1 241 ? 18.427 18.158 12.481 1.00 67.88 241 LYS A N 1
ATOM 1839 C CA . LYS A 1 241 ? 18.309 19.004 11.276 1.00 67.88 241 LYS A CA 1
ATOM 1840 C C . LYS A 1 241 ? 16.871 19.144 10.794 1.00 67.88 241 LYS A C 1
ATOM 1842 O O . LYS A 1 241 ? 16.460 20.223 10.380 1.00 67.88 241 LYS A O 1
ATOM 1847 N N . LEU A 1 242 ? 16.092 18.068 10.842 1.00 66.31 242 LEU A N 1
ATOM 1848 C CA . LEU A 1 242 ? 14.691 18.086 10.444 1.00 66.31 242 LEU A CA 1
ATOM 1849 C C . LEU A 1 242 ? 13.841 18.903 11.423 1.00 66.31 242 LEU A C 1
ATOM 1851 O O . LEU A 1 242 ? 13.097 19.779 10.990 1.00 66.31 242 LEU A O 1
ATOM 1855 N N . ALA A 1 243 ? 13.995 18.667 12.728 1.00 65.88 243 ALA A N 1
ATOM 1856 C CA . ALA A 1 243 ? 13.339 19.450 13.771 1.00 65.88 243 ALA A CA 1
ATOM 1857 C C . ALA A 1 243 ? 13.719 20.936 13.670 1.00 65.88 243 ALA A C 1
ATOM 1859 O O . ALA A 1 243 ? 12.857 21.807 13.787 1.00 65.88 243 ALA A O 1
ATOM 1860 N N . ALA A 1 244 ? 14.982 21.230 13.352 1.00 68.56 244 ALA A N 1
ATOM 1861 C CA . ALA A 1 244 ? 15.441 22.586 13.109 1.00 68.56 244 ALA A CA 1
ATOM 1862 C C . ALA A 1 244 ? 14.803 23.193 11.843 1.00 68.56 244 ALA A C 1
ATOM 1864 O O . ALA A 1 244 ? 14.202 24.260 11.895 1.00 68.56 244 ALA A O 1
ATOM 1865 N N . ARG A 1 245 ? 14.787 22.499 10.703 1.00 68.88 245 ARG A N 1
ATOM 1866 C CA . ARG A 1 245 ? 14.087 22.995 9.502 1.00 68.88 245 ARG A CA 1
ATOM 1867 C C . ARG A 1 245 ? 12.603 23.277 9.749 1.00 68.88 245 ARG A C 1
ATOM 1869 O O . ARG A 1 245 ? 12.088 24.253 9.214 1.00 68.88 245 ARG A O 1
ATOM 1876 N N . MET A 1 246 ? 11.935 22.461 10.564 1.00 63.34 246 MET A N 1
ATOM 1877 C CA . MET A 1 246 ? 10.541 22.681 10.961 1.00 63.34 246 MET A CA 1
ATOM 1878 C C . MET A 1 246 ? 10.358 23.926 11.836 1.00 63.34 246 MET A C 1
ATOM 1880 O O . MET A 1 246 ? 9.355 24.628 11.714 1.00 63.34 246 MET A O 1
ATOM 1884 N N . ALA A 1 247 ? 11.319 24.213 12.714 1.00 63.09 247 ALA A N 1
ATOM 1885 C CA . ALA A 1 247 ? 11.258 25.367 13.600 1.00 63.09 247 ALA A CA 1
ATOM 1886 C C . ALA A 1 247 ? 11.598 26.698 12.906 1.00 63.09 247 ALA A C 1
ATOM 1888 O O . ALA A 1 247 ? 11.132 27.762 13.338 1.00 63.09 247 ALA A O 1
ATOM 1889 N N . ARG A 1 248 ? 12.339 26.653 11.792 1.00 62.72 248 ARG A N 1
ATOM 1890 C CA . ARG A 1 248 ? 12.662 27.825 10.976 1.00 62.72 248 ARG A CA 1
ATOM 1891 C C . ARG A 1 248 ? 11.372 28.471 10.446 1.00 62.72 248 ARG A C 1
ATOM 1893 O O . ARG A 1 248 ? 10.537 27.817 9.828 1.00 62.72 248 ARG A O 1
ATOM 1900 N N . GLY A 1 249 ? 11.205 29.770 10.696 1.00 56.94 249 GLY A N 1
ATOM 1901 C CA . GLY A 1 249 ? 10.044 30.553 10.243 1.00 56.94 249 GLY A CA 1
ATOM 1902 C C . GLY A 1 249 ? 8.822 30.547 11.172 1.00 56.94 249 GLY A C 1
ATOM 1903 O O . GLY A 1 249 ? 7.878 31.280 10.898 1.00 56.94 249 GLY A O 1
ATOM 1904 N N . HIS A 1 250 ? 8.845 29.792 12.280 1.00 61.47 250 HIS A N 1
ATOM 1905 C CA . HIS A 1 250 ? 7.693 29.662 13.189 1.00 61.47 250 HIS A CA 1
ATOM 1906 C C . HIS A 1 250 ? 7.971 30.061 14.657 1.00 61.47 250 HIS A C 1
ATOM 1908 O O . HIS A 1 250 ? 7.066 30.015 15.492 1.00 61.47 250 HIS A O 1
ATOM 1914 N N . GLY A 1 251 ? 9.196 30.501 14.976 1.00 58.00 251 GLY A N 1
ATOM 1915 C CA . GLY A 1 251 ? 9.535 31.118 16.268 1.00 58.00 251 GLY A CA 1
ATOM 1916 C C . GLY A 1 251 ? 9.592 30.155 17.462 1.00 58.00 251 GLY A C 1
ATOM 1917 O O . GLY A 1 251 ? 9.154 30.516 18.553 1.00 58.00 251 GLY A O 1
ATOM 1918 N N . PHE A 1 252 ? 10.089 28.929 17.267 1.00 69.38 252 PHE A N 1
ATOM 1919 C CA . PHE A 1 252 ? 10.253 27.930 18.335 1.00 69.38 252 PHE A CA 1
ATOM 1920 C C . PHE A 1 252 ? 11.643 27.951 18.964 1.00 69.38 252 PHE A C 1
ATOM 1922 O O . PHE A 1 252 ? 12.629 28.223 18.281 1.00 69.38 252 PHE A O 1
ATOM 1929 N N . SER A 1 253 ? 11.715 27.579 20.246 1.00 70.69 253 SER A N 1
ATOM 1930 C CA . SER A 1 253 ? 12.976 27.225 20.908 1.00 70.69 253 SER A CA 1
ATOM 1931 C C . SER A 1 253 ? 13.067 25.711 21.075 1.00 70.69 253 SER A C 1
ATOM 1933 O O . SER A 1 253 ? 12.065 25.029 21.319 1.00 70.69 253 SER A O 1
ATOM 1935 N N . MET A 1 254 ? 14.273 25.174 20.925 1.00 77.81 254 MET A N 1
ATOM 1936 C CA . MET A 1 254 ? 14.512 23.736 20.978 1.00 77.81 254 MET A CA 1
ATOM 1937 C C . MET A 1 254 ? 15.393 23.395 22.177 1.00 77.81 254 MET A C 1
ATOM 1939 O O . MET A 1 254 ? 16.399 24.054 22.420 1.00 77.81 254 MET A O 1
ATOM 1943 N N . HIS A 1 255 ? 15.029 22.353 22.918 1.00 83.00 255 HIS A N 1
ATOM 1944 C CA . HIS A 1 255 ? 15.902 21.725 23.898 1.00 83.00 255 HIS A CA 1
ATOM 1945 C C . HIS A 1 255 ? 16.288 20.342 23.372 1.00 83.00 255 HIS A C 1
ATOM 1947 O O . HIS A 1 255 ? 15.464 19.432 23.321 1.00 83.00 255 HIS A O 1
ATOM 1953 N N . ILE A 1 256 ? 17.541 20.195 22.954 1.00 78.25 256 ILE A N 1
ATOM 1954 C CA . ILE A 1 256 ? 18.122 18.921 22.544 1.00 78.25 256 ILE A CA 1
ATOM 1955 C C . ILE A 1 256 ? 18.641 18.223 23.805 1.00 78.25 256 ILE A C 1
ATOM 1957 O O . ILE A 1 256 ? 19.565 18.718 24.451 1.00 78.25 256 ILE A O 1
ATOM 1961 N N . LEU A 1 257 ? 18.050 17.084 24.159 1.00 74.75 257 LEU A N 1
ATOM 1962 C CA . LEU A 1 257 ? 18.478 16.278 25.301 1.00 74.75 257 LEU A CA 1
ATOM 1963 C C . LEU A 1 257 ? 19.228 15.055 24.788 1.00 74.75 257 LEU A C 1
ATOM 1965 O O . LEU A 1 257 ? 18.635 14.154 24.202 1.00 74.75 257 LEU A O 1
ATOM 1969 N N . PHE A 1 258 ? 20.532 15.008 25.016 1.00 70.31 258 PHE A N 1
ATOM 1970 C CA . PHE A 1 258 ? 21.341 13.853 24.664 1.00 70.31 258 PHE A CA 1
ATOM 1971 C C . PHE A 1 258 ? 21.353 12.856 25.823 1.00 70.31 258 PHE A C 1
ATOM 1973 O O . PHE A 1 258 ? 21.745 13.206 26.940 1.00 70.31 258 PHE A O 1
ATOM 1980 N N . THR A 1 259 ? 20.933 11.621 25.552 1.00 63.75 259 THR A N 1
ATOM 1981 C CA . THR A 1 259 ? 20.888 10.540 26.546 1.00 63.75 259 THR A CA 1
ATOM 1982 C C . THR A 1 259 ? 21.790 9.395 26.110 1.00 63.75 259 THR A C 1
ATOM 1984 O O . THR A 1 259 ? 21.675 8.920 24.978 1.00 63.75 259 THR A O 1
ATOM 1987 N N . ILE A 1 260 ? 22.652 8.935 27.013 1.00 59.78 260 ILE A N 1
ATOM 1988 C CA . ILE A 1 260 ? 23.452 7.718 26.836 1.00 59.78 260 ILE A CA 1
ATOM 1989 C C . ILE A 1 260 ? 23.009 6.690 27.872 1.00 59.78 260 ILE A C 1
ATOM 1991 O O . ILE A 1 260 ? 23.072 6.960 29.074 1.00 59.78 260 ILE A O 1
ATOM 1995 N N . ASP A 1 261 ? 22.626 5.515 27.380 1.00 55.50 261 ASP A N 1
ATOM 1996 C CA . ASP A 1 261 ? 22.484 4.299 28.173 1.00 55.50 261 ASP A CA 1
ATOM 1997 C C . ASP A 1 261 ? 23.764 3.476 28.014 1.00 55.50 261 ASP A C 1
ATOM 1999 O O . ASP A 1 261 ? 24.019 2.939 26.936 1.00 55.50 261 ASP A O 1
ATOM 2003 N N . ASP A 1 262 ? 24.638 3.458 29.024 1.00 53.38 262 ASP A N 1
ATOM 2004 C CA . ASP A 1 262 ? 25.902 2.724 28.898 1.00 53.38 262 ASP A CA 1
ATOM 2005 C C . ASP A 1 262 ? 26.439 2.177 30.227 1.00 53.38 262 ASP A C 1
ATOM 2007 O O . ASP A 1 262 ? 27.540 2.500 30.681 1.00 53.38 262 ASP A O 1
ATOM 2011 N N . ALA A 1 263 ? 25.652 1.311 30.872 1.00 48.53 263 ALA A N 1
ATOM 2012 C CA . ALA A 1 263 ? 26.123 0.537 32.024 1.00 48.53 263 ALA A CA 1
ATOM 2013 C C . ALA A 1 263 ? 27.314 -0.384 31.669 1.00 48.53 263 ALA A C 1
ATOM 2015 O O . ALA A 1 263 ? 28.172 -0.640 32.511 1.00 48.53 263 ALA A O 1
ATOM 2016 N N . LYS A 1 264 ? 27.394 -0.847 30.413 1.00 42.75 264 LYS A N 1
ATOM 2017 C CA . LYS A 1 264 ? 28.368 -1.846 29.938 1.00 42.75 264 LYS A CA 1
ATOM 2018 C C . LYS A 1 264 ? 29.757 -1.253 29.675 1.00 42.75 264 LYS A C 1
ATOM 2020 O O . LYS A 1 264 ? 30.764 -1.862 30.025 1.00 42.75 264 LYS A O 1
ATOM 2025 N N . ARG A 1 265 ? 29.844 -0.043 29.115 1.00 43.59 265 ARG A N 1
ATOM 2026 C CA . ARG A 1 265 ? 31.130 0.614 28.831 1.00 43.59 265 ARG A CA 1
ATOM 2027 C C . ARG A 1 265 ? 31.750 1.290 30.052 1.00 43.59 265 ARG A C 1
ATOM 2029 O O . ARG A 1 265 ? 32.965 1.471 30.064 1.00 43.59 265 ARG A O 1
ATOM 2036 N N . LEU A 1 266 ? 30.968 1.612 31.090 1.00 43.38 266 LEU A N 1
ATOM 2037 C CA . LEU A 1 266 ? 31.513 2.012 32.399 1.00 43.38 266 LEU A CA 1
ATOM 2038 C C . LEU A 1 266 ? 32.401 0.900 32.987 1.00 43.38 266 LEU A C 1
ATOM 2040 O O . LEU A 1 266 ? 33.506 1.181 33.451 1.00 43.38 266 LEU A O 1
ATOM 2044 N N . GLU A 1 267 ? 31.982 -0.366 32.873 1.00 44.56 267 GLU A N 1
ATOM 2045 C CA . GLU A 1 267 ? 32.807 -1.518 33.267 1.00 44.56 267 GLU A CA 1
ATOM 2046 C C . GLU A 1 267 ? 34.032 -1.708 32.352 1.00 44.56 267 GLU A C 1
ATOM 2048 O O . GLU A 1 267 ? 35.146 -1.902 32.846 1.00 44.56 267 GLU A O 1
ATOM 2053 N N . GLU A 1 268 ? 33.867 -1.611 31.026 1.00 43.66 268 GLU A N 1
ATOM 2054 C CA . GLU A 1 268 ? 34.961 -1.827 30.059 1.00 43.66 268 GLU A CA 1
ATOM 2055 C C . GLU A 1 268 ? 36.041 -0.733 30.088 1.00 43.66 268 GLU A C 1
ATOM 2057 O O . GLU A 1 268 ? 37.228 -1.028 29.929 1.00 43.66 268 GLU A O 1
ATOM 2062 N N . LEU A 1 269 ? 35.667 0.525 30.343 1.00 44.94 269 LEU A N 1
ATOM 2063 C CA . LEU A 1 269 ? 36.606 1.646 30.466 1.00 44.94 269 LEU A CA 1
ATOM 2064 C C . LEU A 1 269 ? 37.373 1.641 31.799 1.00 44.94 269 LEU A C 1
ATOM 2066 O O . LEU A 1 269 ? 38.221 2.508 32.008 1.00 44.94 269 LEU A O 1
ATOM 2070 N N . ARG A 1 270 ? 37.086 0.690 32.708 1.00 44.53 270 ARG A N 1
ATOM 2071 C CA . ARG A 1 270 ? 37.545 0.695 34.113 1.00 44.53 270 ARG A CA 1
ATOM 2072 C C . ARG A 1 270 ? 37.299 2.039 34.809 1.00 44.53 270 ARG A C 1
ATOM 2074 O O . ARG A 1 270 ? 37.991 2.390 35.764 1.00 44.53 270 ARG A O 1
ATOM 2081 N N . ALA A 1 271 ? 36.317 2.784 34.317 1.00 47.00 271 ALA A N 1
ATOM 2082 C CA . ALA A 1 271 ? 35.836 3.994 34.936 1.00 47.00 271 ALA A CA 1
ATOM 2083 C C . ALA A 1 271 ? 34.937 3.540 36.086 1.00 47.00 271 ALA A C 1
ATOM 2085 O O . ALA A 1 271 ? 33.925 2.876 35.870 1.00 47.00 271 ALA A O 1
ATOM 2086 N N . GLY A 1 272 ? 35.315 3.849 37.328 1.00 40.97 272 GLY A N 1
ATOM 2087 C CA . GLY A 1 272 ? 34.407 3.621 38.449 1.00 40.97 272 GLY A CA 1
ATOM 2088 C C . GLY A 1 272 ? 33.071 4.336 38.192 1.00 40.97 272 GLY A C 1
ATOM 2089 O O . GLY A 1 272 ? 33.062 5.328 37.455 1.00 40.97 272 GLY A O 1
ATOM 2090 N N . PRO A 1 273 ? 31.949 3.880 38.778 1.00 38.50 273 PRO A N 1
ATOM 2091 C CA . PRO A 1 273 ? 30.683 4.609 38.718 1.00 38.50 273 PRO A CA 1
ATOM 2092 C C . PRO A 1 273 ? 30.902 6.043 39.236 1.00 38.50 273 PRO A C 1
ATOM 2094 O O . PRO A 1 273 ? 30.981 6.270 40.441 1.00 38.50 273 PRO A O 1
ATOM 2097 N N . GLY A 1 274 ? 31.099 6.994 38.313 1.00 44.69 274 GLY A N 1
ATOM 2098 C CA . GLY A 1 274 ? 31.477 8.380 38.608 1.00 44.69 274 GLY A CA 1
ATOM 2099 C C . GLY A 1 274 ? 32.638 8.986 37.800 1.00 44.69 274 GLY A C 1
ATOM 2100 O O . GLY A 1 274 ? 32.782 10.205 37.847 1.00 44.69 274 GLY A O 1
ATOM 2101 N N . ASP A 1 275 ? 33.447 8.225 37.047 1.00 48.25 275 ASP A N 1
ATOM 2102 C CA . ASP A 1 275 ? 34.519 8.815 36.216 1.00 48.25 275 ASP A CA 1
ATOM 2103 C C . ASP A 1 275 ? 34.011 9.183 34.811 1.00 48.25 275 ASP A C 1
ATOM 2105 O O . ASP A 1 275 ? 34.131 8.441 33.837 1.00 48.25 275 ASP A O 1
ATOM 2109 N N . THR A 1 276 ? 33.368 10.348 34.724 1.00 46.59 276 THR A N 1
ATOM 2110 C CA . THR A 1 276 ? 32.695 10.848 33.517 1.00 46.59 276 THR A CA 1
ATOM 2111 C C . THR A 1 276 ? 33.615 11.601 32.554 1.00 46.59 276 THR A C 1
ATOM 2113 O O . THR A 1 276 ? 33.146 12.017 31.501 1.00 46.59 276 THR A O 1
ATOM 2116 N N . ARG A 1 277 ? 34.912 11.786 32.852 1.00 49.53 277 ARG A N 1
ATOM 2117 C CA . ARG A 1 277 ? 35.799 12.688 32.079 1.00 49.53 277 ARG A CA 1
ATOM 2118 C C . ARG A 1 277 ? 36.041 12.252 30.631 1.00 49.53 277 ARG A C 1
ATOM 2120 O O . ARG A 1 277 ? 36.014 13.089 29.737 1.00 49.53 277 ARG A O 1
ATOM 2127 N N . ALA A 1 278 ? 36.248 10.957 30.390 1.00 46.28 278 ALA A N 1
ATOM 2128 C CA . ALA A 1 278 ? 36.466 10.430 29.037 1.00 46.28 278 ALA A CA 1
ATOM 2129 C C . ALA A 1 278 ? 35.176 10.442 28.192 1.00 46.28 278 ALA A C 1
ATOM 2131 O O . ALA A 1 278 ? 35.210 10.681 26.985 1.00 46.28 278 ALA A O 1
ATOM 2132 N N . LEU A 1 279 ? 34.028 10.225 28.844 1.00 49.56 279 LEU A N 1
ATOM 2133 C CA . LEU A 1 279 ? 32.706 10.400 28.243 1.00 49.56 279 LEU A CA 1
ATOM 2134 C C . LEU A 1 279 ? 32.433 11.879 27.944 1.00 49.56 279 LEU A C 1
ATOM 2136 O O . LEU A 1 279 ? 31.896 12.179 26.882 1.00 49.56 279 LEU A O 1
ATOM 2140 N N . ASP A 1 280 ? 32.849 12.794 28.821 1.00 50.84 280 ASP A N 1
ATOM 2141 C CA . ASP A 1 280 ? 32.677 14.239 28.658 1.00 50.84 280 ASP A CA 1
ATOM 2142 C C . ASP A 1 280 ? 33.423 14.755 27.418 1.00 50.84 280 ASP A C 1
ATOM 2144 O O . ASP A 1 280 ? 32.830 15.472 26.627 1.00 50.84 280 ASP A O 1
ATOM 2148 N N . GLU A 1 281 ? 34.664 14.332 27.146 1.00 50.31 281 GLU A N 1
ATOM 2149 C CA 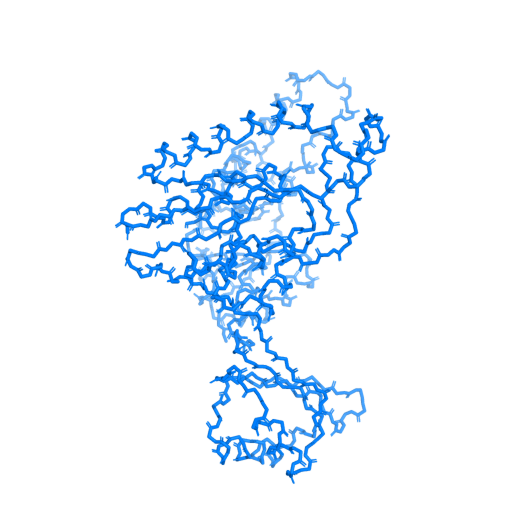. GLU A 1 281 ? 35.406 14.787 25.952 1.00 50.31 281 GLU A CA 1
ATOM 2150 C C . GLU A 1 281 ? 34.784 14.335 24.619 1.00 50.31 281 GLU A C 1
ATOM 2152 O O . GLU A 1 281 ? 34.599 15.154 23.714 1.00 50.31 281 GLU A O 1
ATOM 2157 N N . ILE A 1 282 ? 34.420 13.053 24.497 1.00 51.16 282 ILE A N 1
ATOM 2158 C CA . ILE A 1 282 ? 33.805 12.504 23.273 1.00 51.16 282 ILE A CA 1
ATOM 2159 C C . ILE A 1 282 ? 32.418 13.114 23.059 1.00 51.16 282 ILE A C 1
ATOM 2161 O O . ILE A 1 282 ? 32.062 13.525 21.952 1.00 51.16 282 ILE A O 1
ATOM 2165 N N . THR A 1 283 ? 31.637 13.206 24.132 1.00 54.00 283 THR A N 1
ATOM 2166 C CA . THR A 1 283 ? 30.272 13.722 24.071 1.00 54.00 283 THR A CA 1
ATOM 2167 C C . THR A 1 283 ? 30.271 15.225 23.806 1.00 54.00 283 THR A C 1
ATOM 2169 O O . THR A 1 283 ? 29.491 15.697 22.986 1.00 54.00 283 THR A O 1
ATOM 2172 N N . ARG A 1 284 ? 31.182 15.993 24.412 1.00 57.91 284 ARG A N 1
ATOM 2173 C CA . ARG A 1 284 ? 31.295 17.443 24.207 1.00 57.91 284 ARG A CA 1
ATOM 2174 C C . ARG A 1 284 ? 31.550 17.805 22.748 1.00 57.91 284 ARG A C 1
ATOM 2176 O O . ARG A 1 284 ? 30.956 18.770 22.282 1.00 57.91 284 ARG A O 1
ATOM 2183 N N . GLY A 1 285 ? 32.335 17.015 22.011 1.00 61.00 285 GLY A N 1
ATOM 2184 C CA . GLY A 1 285 ? 32.497 17.192 20.562 1.00 61.00 285 GLY A CA 1
ATOM 2185 C C . GLY A 1 285 ? 31.176 17.039 19.799 1.00 61.00 285 GLY A C 1
ATOM 2186 O O . GLY A 1 285 ? 30.790 17.918 19.035 1.00 61.00 285 GLY A O 1
ATOM 2187 N N . VAL A 1 286 ? 30.420 15.974 20.082 1.00 60.59 286 VAL A N 1
ATOM 2188 C CA . VAL A 1 286 ? 29.111 15.714 19.451 1.00 60.59 286 VAL A CA 1
ATOM 2189 C C . VAL A 1 286 ? 28.066 16.772 19.826 1.00 60.59 286 VAL A C 1
ATOM 2191 O O . VAL A 1 286 ? 27.275 17.189 18.981 1.00 60.59 286 VAL A O 1
ATOM 2194 N N . LEU A 1 287 ? 28.059 17.232 21.080 1.00 62.50 287 LEU A N 1
ATOM 2195 C CA . LEU A 1 287 ? 27.144 18.275 21.554 1.00 62.50 287 LEU A CA 1
ATOM 2196 C C . LEU A 1 287 ? 27.457 19.629 20.910 1.00 62.50 287 LEU A C 1
ATOM 2198 O O . LEU A 1 287 ? 26.527 20.348 20.549 1.00 62.50 287 LEU A O 1
ATOM 2202 N N . ILE A 1 288 ? 28.742 19.966 20.744 1.00 66.19 288 ILE A N 1
ATOM 2203 C CA . ILE A 1 288 ? 29.176 21.182 20.044 1.00 66.19 288 ILE A CA 1
ATOM 2204 C C . ILE A 1 288 ? 28.738 21.131 18.579 1.00 66.19 288 ILE A C 1
ATOM 2206 O O . ILE A 1 288 ? 28.152 22.102 18.105 1.00 66.19 288 ILE A O 1
ATOM 2210 N N . ASP A 1 289 ? 28.948 20.004 17.896 1.00 67.56 289 ASP A N 1
ATOM 2211 C CA . ASP A 1 289 ? 28.527 19.814 16.505 1.00 67.56 289 ASP A CA 1
ATOM 2212 C C . ASP A 1 289 ? 27.012 19.985 16.339 1.00 67.56 289 ASP A C 1
ATOM 2214 O O . ASP A 1 289 ? 26.560 20.740 15.485 1.00 67.56 289 ASP A O 1
ATOM 2218 N N . LEU A 1 290 ? 26.209 19.320 17.175 1.00 66.75 290 LEU A N 1
ATOM 2219 C CA . LEU A 1 290 ? 24.746 19.397 17.105 1.00 66.75 290 LEU A CA 1
ATOM 2220 C C . LEU A 1 290 ? 24.221 20.797 17.436 1.00 66.75 290 LEU A C 1
ATOM 2222 O O . LEU A 1 290 ? 23.296 21.283 16.783 1.00 66.75 290 LEU A O 1
ATOM 2226 N N . ALA A 1 291 ? 24.814 21.461 18.433 1.00 66.62 291 ALA A N 1
ATOM 2227 C CA . ALA A 1 291 ? 24.489 22.845 18.758 1.00 66.62 291 ALA A CA 1
ATOM 2228 C C . ALA A 1 291 ? 24.845 23.789 17.600 1.00 66.62 291 ALA A C 1
ATOM 2230 O O . ALA A 1 291 ? 24.099 24.726 17.320 1.00 66.62 291 ALA A O 1
ATOM 2231 N N . HIS A 1 292 ? 25.971 23.546 16.925 1.00 71.81 292 HIS A N 1
ATOM 2232 C CA . HIS A 1 292 ? 26.389 24.307 15.754 1.00 71.81 292 HIS A CA 1
ATOM 2233 C C . HIS A 1 292 ? 25.433 24.086 14.575 1.00 71.81 292 HIS A C 1
ATOM 2235 O O . HIS A 1 292 ? 24.921 25.059 14.031 1.00 71.81 292 HIS A O 1
ATOM 2241 N N . GLU A 1 293 ? 25.107 22.834 14.246 1.00 70.69 293 GLU A N 1
ATOM 2242 C CA . GLU A 1 293 ? 24.157 22.476 13.182 1.00 70.69 293 GLU A CA 1
ATOM 2243 C C . GLU A 1 293 ? 22.766 23.094 13.426 1.00 70.69 293 GLU A C 1
ATOM 2245 O O . GLU A 1 293 ? 22.157 23.645 12.512 1.00 70.69 293 GLU A O 1
ATOM 2250 N N . ALA A 1 294 ? 22.261 23.077 14.665 1.00 67.81 294 ALA A N 1
ATOM 2251 C CA . ALA A 1 294 ? 20.985 23.718 14.997 1.00 67.81 294 ALA A CA 1
ATOM 2252 C C . ALA A 1 294 ? 21.028 25.253 14.836 1.00 67.81 294 ALA A C 1
ATOM 2254 O O . ALA A 1 294 ? 20.045 25.862 14.403 1.00 67.81 294 ALA A O 1
ATOM 2255 N N . ARG A 1 295 ? 22.172 25.883 15.144 1.00 71.38 295 ARG A N 1
ATOM 2256 C CA . ARG A 1 295 ? 22.385 27.329 14.958 1.00 71.38 295 ARG A CA 1
ATOM 2257 C C . ARG A 1 295 ? 22.533 27.718 13.490 1.00 71.38 295 ARG A C 1
ATOM 2259 O O . ARG A 1 295 ? 21.987 28.747 13.105 1.00 71.38 295 ARG A O 1
ATOM 2266 N N . GLU A 1 296 ? 23.206 26.909 12.669 1.00 73.62 296 GLU A N 1
ATOM 2267 C CA . GLU A 1 296 ? 23.255 27.088 11.206 1.00 73.62 296 GLU A CA 1
ATOM 2268 C C . GLU A 1 296 ? 21.850 27.065 10.594 1.00 73.62 296 GLU A C 1
ATOM 2270 O O . GLU A 1 296 ? 21.556 27.780 9.634 1.00 73.62 296 GLU A O 1
ATOM 2275 N N . GLU A 1 297 ? 20.941 26.298 11.196 1.00 69.44 297 GLU A N 1
ATOM 2276 C CA . GLU A 1 297 ? 19.546 26.263 10.781 1.00 69.44 297 GLU A CA 1
ATOM 2277 C C . GLU A 1 297 ? 18.719 27.483 11.259 1.00 69.44 297 GLU A C 1
ATOM 2279 O O . GLU A 1 297 ? 17.582 27.664 10.814 1.00 69.44 297 GLU A O 1
ATOM 2284 N N . GLY A 1 298 ? 19.307 28.376 12.066 1.00 61.72 298 GLY A N 1
ATOM 2285 C CA . GLY A 1 298 ? 18.733 29.659 12.488 1.00 61.72 298 GLY A CA 1
ATOM 2286 C C . GLY A 1 298 ? 17.900 29.603 13.771 1.00 61.72 298 GLY A C 1
ATOM 2287 O O . GLY A 1 298 ? 17.006 30.432 13.941 1.00 61.72 298 GLY A O 1
ATOM 2288 N N . ILE A 1 299 ? 18.140 28.620 14.647 1.00 69.38 299 ILE A N 1
ATOM 2289 C CA . ILE A 1 299 ? 17.317 28.363 15.840 1.00 69.38 299 ILE A CA 1
ATOM 2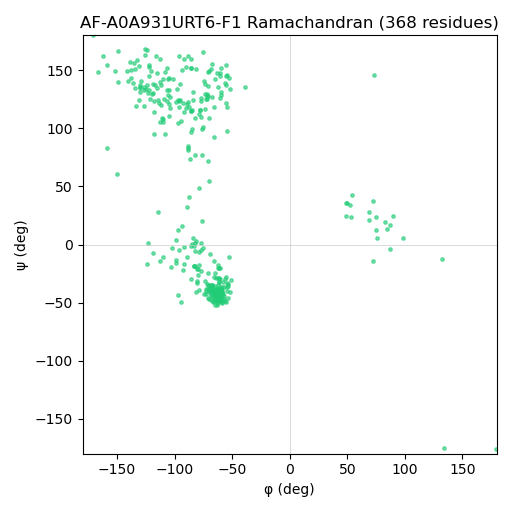290 C C . ILE A 1 299 ? 18.131 28.426 17.125 1.00 69.38 299 ILE A C 1
ATOM 2292 O O . ILE A 1 299 ? 19.284 27.998 17.186 1.00 69.38 299 ILE A O 1
ATOM 2296 N N . GLU A 1 300 ? 17.492 28.926 18.181 1.00 66.19 300 GLU A N 1
ATOM 2297 C CA . GLU A 1 300 ? 18.018 28.863 19.538 1.00 66.19 300 GLU A CA 1
ATOM 2298 C C . GLU A 1 300 ? 17.824 27.448 20.108 1.00 66.19 300 GLU A C 1
ATOM 2300 O O . GLU A 1 300 ? 16.700 27.002 20.368 1.00 66.19 300 GLU A O 1
ATOM 2305 N N . ALA A 1 301 ? 18.937 26.728 20.258 1.00 70.00 301 ALA A N 1
ATOM 2306 C CA . ALA A 1 301 ? 18.976 25.383 20.816 1.00 70.00 301 ALA A CA 1
ATOM 2307 C C . ALA A 1 301 ? 19.697 25.381 22.173 1.00 70.00 301 ALA A C 1
ATOM 2309 O O . ALA A 1 301 ? 20.878 25.726 22.260 1.00 70.00 301 ALA A O 1
ATOM 2310 N N . GLU A 1 302 ? 18.990 24.966 23.224 1.00 76.00 302 GLU A N 1
ATOM 2311 C CA . GLU A 1 302 ? 19.597 24.537 24.486 1.00 76.00 302 GLU A CA 1
ATOM 2312 C C . GLU A 1 302 ? 19.991 23.068 24.335 1.00 76.00 302 GLU A C 1
ATOM 2314 O O . GLU A 1 302 ? 19.191 22.258 23.867 1.00 76.00 302 GLU A O 1
ATOM 2319 N N . VAL A 1 303 ? 21.220 22.718 24.705 1.00 71.94 303 VAL A N 1
ATOM 2320 C CA . VAL A 1 303 ? 21.698 21.337 24.643 1.00 71.94 303 VAL A CA 1
ATOM 2321 C C . VAL A 1 303 ? 22.048 20.888 26.051 1.00 71.94 303 VAL A C 1
ATOM 2323 O O . VAL A 1 303 ? 22.868 21.522 26.715 1.00 71.94 303 VAL A O 1
ATOM 2326 N N . SER A 1 304 ? 21.438 19.795 26.499 1.00 73.69 304 SER A N 1
ATOM 2327 C CA . SER A 1 304 ? 21.778 19.155 27.766 1.00 73.69 304 SER A CA 1
ATOM 2328 C C . SER A 1 304 ? 22.196 17.709 27.553 1.00 73.69 304 SER A C 1
ATOM 2330 O O . SER A 1 304 ? 21.806 17.050 26.588 1.00 73.69 304 SER A O 1
ATOM 2332 N N . PHE A 1 305 ? 23.025 17.227 28.470 1.00 68.75 305 PHE A N 1
ATOM 2333 C CA . PHE A 1 305 ? 23.551 15.875 28.455 1.00 68.75 305 PHE A CA 1
ATOM 2334 C C . PHE A 1 305 ? 23.204 15.178 29.762 1.00 68.75 305 PHE A C 1
ATOM 2336 O O . PHE A 1 305 ? 23.406 15.737 30.845 1.00 68.75 305 PHE A O 1
ATOM 2343 N N . ARG A 1 306 ? 22.658 13.965 29.662 1.00 69.44 306 ARG A N 1
ATOM 2344 C CA . ARG A 1 306 ? 22.264 13.157 30.815 1.00 69.44 306 ARG A CA 1
ATOM 2345 C C . ARG A 1 306 ? 22.656 11.696 30.596 1.00 69.44 306 ARG A C 1
ATOM 2347 O O . ARG A 1 306 ? 22.569 11.173 29.489 1.00 69.44 306 ARG A O 1
ATOM 2354 N N . PHE A 1 307 ? 23.073 11.054 31.681 1.00 66.44 307 PHE A N 1
ATOM 2355 C CA . PHE A 1 307 ? 23.445 9.643 31.713 1.00 66.44 307 PHE A CA 1
ATOM 2356 C C . PHE A 1 307 ? 22.364 8.832 32.433 1.00 66.44 307 PHE A C 1
ATOM 2358 O O . PHE A 1 307 ? 21.915 9.253 33.502 1.00 66.44 307 PHE A O 1
ATOM 2365 N N . GLY A 1 308 ? 21.951 7.703 31.854 1.00 65.62 308 GLY A N 1
ATOM 2366 C CA . GLY A 1 308 ? 20.907 6.829 32.397 1.00 65.62 308 GLY A CA 1
ATOM 2367 C C . GLY A 1 308 ? 19.882 6.383 31.352 1.00 65.62 308 GLY A C 1
ATOM 2368 O O . GLY A 1 308 ? 20.010 6.701 30.170 1.00 65.62 308 GLY A O 1
ATOM 2369 N N . ASP A 1 309 ? 18.852 5.668 31.813 1.00 69.31 309 ASP A N 1
ATOM 2370 C CA . ASP A 1 309 ? 17.771 5.159 30.963 1.00 69.31 309 ASP A CA 1
ATOM 2371 C C . ASP A 1 309 ? 17.106 6.298 30.154 1.00 69.31 309 ASP A C 1
ATOM 2373 O O . ASP A 1 309 ? 16.592 7.257 30.749 1.00 69.31 309 ASP A O 1
ATOM 2377 N N . PRO A 1 310 ? 17.087 6.223 28.810 1.00 72.44 310 PRO A N 1
ATOM 2378 C CA . PRO A 1 310 ? 16.602 7.306 27.970 1.00 72.44 310 PRO A CA 1
ATOM 2379 C C . PRO A 1 310 ? 15.138 7.665 28.211 1.00 72.44 310 PRO A C 1
ATOM 2381 O O . PRO A 1 310 ? 14.796 8.847 28.207 1.00 72.44 310 PRO A O 1
ATOM 2384 N N . VAL A 1 311 ? 14.270 6.675 28.448 1.00 74.81 311 VAL A N 1
ATOM 2385 C CA . VAL A 1 311 ? 12.843 6.930 28.694 1.00 74.81 311 VAL A CA 1
ATOM 2386 C C . VAL A 1 311 ? 12.674 7.711 29.993 1.00 74.81 311 VAL A C 1
ATOM 2388 O O . VAL A 1 311 ? 12.007 8.746 30.017 1.00 74.81 311 VAL A O 1
ATOM 2391 N N . THR A 1 312 ? 13.319 7.255 31.065 1.00 77.75 312 THR A N 1
ATOM 2392 C CA . THR A 1 312 ? 13.268 7.885 32.387 1.00 77.75 312 THR A CA 1
ATOM 2393 C C . THR A 1 312 ? 13.775 9.321 32.333 1.00 77.75 312 THR A C 1
ATOM 2395 O O . THR A 1 312 ? 13.091 10.230 32.802 1.00 77.75 312 THR A O 1
ATOM 2398 N N . LEU A 1 313 ? 14.924 9.556 31.697 1.00 80.94 313 LEU A N 1
ATOM 2399 C CA . LEU A 1 313 ? 15.506 10.894 31.577 1.00 80.94 313 LEU A CA 1
ATOM 2400 C C . LEU A 1 313 ? 14.624 11.859 30.785 1.00 80.94 313 LEU A C 1
ATOM 2402 O O . LEU A 1 313 ? 14.502 13.028 31.153 1.00 80.94 313 LEU A O 1
ATOM 2406 N N . VAL A 1 314 ? 13.994 11.382 29.710 1.00 82.75 314 VAL A N 1
ATOM 2407 C CA . VAL A 1 314 ? 13.059 12.195 28.927 1.00 82.75 314 VAL A CA 1
ATOM 2408 C C . VAL A 1 314 ? 11.819 12.535 29.752 1.00 82.75 314 VAL A C 1
ATOM 2410 O O . VAL A 1 314 ? 11.409 13.694 29.774 1.00 82.75 314 VAL A O 1
ATOM 2413 N N . LEU A 1 315 ? 11.246 11.568 30.473 1.00 82.44 315 LEU A N 1
ATOM 2414 C CA . LEU A 1 315 ? 10.086 11.804 31.339 1.00 82.44 315 LEU A CA 1
ATOM 2415 C C . LEU A 1 315 ? 10.400 12.782 32.481 1.00 82.44 315 LEU A C 1
ATOM 2417 O O . LEU A 1 315 ? 9.591 13.668 32.755 1.00 82.44 315 LEU A O 1
ATOM 2421 N N . GLU A 1 316 ? 11.575 12.676 33.106 1.00 85.38 316 GLU A N 1
ATOM 2422 C CA . GLU A 1 316 ? 12.047 13.644 34.102 1.00 85.38 316 GLU A CA 1
ATOM 2423 C C . GLU A 1 316 ? 12.153 15.058 33.527 1.00 85.38 316 GLU A C 1
ATOM 2425 O O . GLU A 1 316 ? 11.786 16.030 34.189 1.00 85.38 316 GLU A O 1
ATOM 2430 N N . GLU A 1 317 ? 12.672 15.187 32.305 1.00 86.12 317 GLU A N 1
ATOM 2431 C CA . GLU A 1 317 ? 12.858 16.485 31.665 1.00 86.12 317 GLU A CA 1
ATOM 2432 C C . GLU A 1 317 ? 11.511 17.127 31.309 1.00 86.12 317 GLU A C 1
ATOM 2434 O O . GLU A 1 317 ? 11.308 18.310 31.585 1.00 86.12 317 GLU A O 1
ATOM 2439 N N . ILE A 1 318 ? 10.553 16.339 30.810 1.00 84.56 318 ILE A N 1
ATOM 2440 C CA . ILE A 1 318 ? 9.175 16.789 30.568 1.00 84.56 318 ILE A CA 1
ATOM 2441 C C . ILE A 1 318 ? 8.505 17.222 31.879 1.00 84.56 318 ILE A C 1
ATOM 2443 O O . ILE A 1 318 ? 7.842 18.261 31.924 1.00 84.56 318 ILE A O 1
ATOM 2447 N N . ALA A 1 319 ? 8.696 16.465 32.965 1.00 83.94 319 ALA A N 1
ATOM 2448 C CA . ALA A 1 319 ? 8.092 16.748 34.267 1.00 83.94 319 ALA A CA 1
ATOM 2449 C C . ALA A 1 319 ? 8.532 18.098 34.867 1.00 83.94 319 ALA A C 1
ATOM 2451 O O . ALA A 1 319 ? 7.840 18.646 35.724 1.00 83.94 319 ALA A O 1
ATOM 2452 N N . ARG A 1 320 ? 9.637 18.687 34.385 1.00 85.62 320 ARG A N 1
ATOM 2453 C CA . ARG A 1 320 ? 10.060 20.052 34.751 1.00 85.62 320 ARG A CA 1
ATOM 2454 C C . ARG A 1 320 ? 9.142 21.142 34.188 1.00 85.62 320 ARG A C 1
ATOM 2456 O O . ARG A 1 320 ? 9.329 22.307 34.532 1.00 85.62 320 ARG A O 1
ATOM 2463 N N . GLY A 1 321 ? 8.189 20.793 33.320 1.00 79.44 321 GLY A N 1
ATOM 2464 C CA . GLY A 1 321 ? 7.165 21.701 32.798 1.00 79.44 321 GLY A CA 1
ATOM 2465 C C . GLY A 1 321 ? 7.702 22.777 31.852 1.00 79.44 321 GLY A C 1
ATOM 2466 O O . GLY A 1 321 ? 7.071 23.816 31.686 1.00 79.44 321 GLY A O 1
ATOM 2467 N N . LYS A 1 322 ? 8.885 22.560 31.260 1.00 82.31 322 LYS A N 1
ATOM 2468 C CA . LYS A 1 322 ? 9.550 23.525 30.368 1.00 82.31 322 LYS A CA 1
ATOM 2469 C C . LYS A 1 322 ? 9.286 23.269 28.885 1.00 82.31 322 LYS A C 1
ATOM 2471 O O . LYS A 1 322 ? 9.755 24.052 28.064 1.00 82.31 322 LYS A O 1
ATOM 2476 N N . HIS A 1 323 ? 8.591 22.190 28.538 1.00 86.81 323 HIS A N 1
ATOM 2477 C CA . HIS A 1 323 ? 8.430 21.720 27.164 1.00 86.81 323 HIS A CA 1
ATOM 2478 C C . HIS A 1 323 ? 6.962 21.464 26.877 1.00 86.81 323 HIS A C 1
ATOM 2480 O O . HIS A 1 323 ? 6.251 20.894 27.698 1.00 86.81 323 HIS A O 1
ATOM 2486 N N . ASP A 1 324 ? 6.518 21.881 25.701 1.00 80.06 324 ASP A N 1
ATOM 2487 C CA . ASP A 1 324 ? 5.127 21.762 25.281 1.00 80.06 324 ASP A CA 1
ATOM 2488 C C . ASP A 1 324 ? 4.857 20.471 24.503 1.00 80.06 324 ASP A C 1
ATOM 2490 O O . ASP A 1 324 ? 3.707 20.058 24.389 1.00 80.06 324 ASP A O 1
ATOM 2494 N N . PHE A 1 325 ? 5.896 19.861 23.927 1.00 78.12 325 PHE A N 1
ATOM 2495 C CA . PHE A 1 325 ? 5.830 18.607 23.178 1.00 78.12 325 PHE A CA 1
ATOM 2496 C C . PHE A 1 325 ? 7.225 17.985 23.033 1.00 78.12 325 PHE A C 1
ATOM 2498 O O . PHE A 1 325 ? 8.251 18.654 23.202 1.00 78.12 325 PHE A O 1
ATOM 2505 N N . VAL A 1 326 ? 7.258 16.697 22.701 1.00 80.81 326 VAL A N 1
ATOM 2506 C CA . VAL A 1 326 ? 8.481 15.917 22.471 1.00 80.81 326 VAL A CA 1
ATOM 2507 C C . VAL A 1 326 ? 8.554 15.543 21.003 1.00 80.81 326 VAL A C 1
ATOM 2509 O O . VAL A 1 326 ? 7.540 15.184 20.419 1.00 80.81 326 VAL A O 1
ATOM 2512 N N . VAL A 1 327 ? 9.737 15.592 20.403 1.00 78.62 327 VAL A N 1
ATOM 2513 C CA . VAL A 1 327 ? 9.957 15.175 19.018 1.00 78.62 327 VAL A CA 1
ATOM 2514 C C . VAL A 1 327 ? 10.937 14.007 19.000 1.00 78.62 327 VAL A C 1
ATOM 2516 O O . VAL A 1 327 ? 12.101 14.181 19.346 1.00 78.62 327 VAL A O 1
ATOM 2519 N N . ILE A 1 328 ? 10.486 12.823 18.586 1.00 76.69 328 ILE A N 1
ATOM 2520 C CA . ILE A 1 328 ? 11.298 11.599 18.593 1.00 76.69 328 ILE A CA 1
ATOM 2521 C C . ILE A 1 328 ? 11.179 10.815 17.283 1.00 76.69 328 ILE A C 1
ATOM 2523 O O . ILE A 1 328 ? 10.173 10.875 16.577 1.00 76.69 328 ILE A O 1
ATOM 2527 N N . GLU A 1 329 ? 12.230 10.079 16.929 1.00 70.56 329 GLU A N 1
ATOM 2528 C CA . GLU A 1 329 ? 12.253 9.233 15.739 1.00 70.56 329 GLU A CA 1
ATOM 2529 C C . GLU A 1 329 ? 11.355 7.990 15.873 1.00 70.56 329 GLU A C 1
ATOM 2531 O O . GLU A 1 329 ? 11.389 7.276 16.873 1.00 70.56 329 GLU A O 1
ATOM 2536 N N . ARG A 1 330 ? 10.595 7.680 14.815 1.00 63.00 330 ARG A N 1
ATOM 2537 C CA . ARG A 1 330 ? 9.762 6.475 14.703 1.00 63.00 330 ARG A CA 1
ATOM 2538 C C . ARG A 1 330 ? 10.562 5.288 14.156 1.00 63.00 330 ARG A C 1
ATOM 2540 O O . ARG A 1 330 ? 10.352 4.880 13.012 1.00 63.00 330 ARG A O 1
ATOM 2547 N N . ARG A 1 331 ? 11.450 4.702 14.961 1.00 56.97 331 ARG A N 1
ATOM 2548 C CA . ARG A 1 331 ? 12.042 3.385 14.665 1.00 56.97 331 ARG A CA 1
ATOM 2549 C C . ARG A 1 331 ? 11.864 2.427 15.844 1.00 56.97 331 ARG A C 1
ATOM 2551 O O . ARG A 1 331 ? 12.234 2.801 16.952 1.00 56.97 331 ARG A O 1
ATOM 2558 N N . PRO A 1 332 ? 11.412 1.178 15.608 1.00 44.06 332 PRO A N 1
ATOM 2559 C CA . PRO A 1 332 ? 11.657 0.106 16.561 1.00 44.06 332 PRO A CA 1
ATOM 2560 C C . PRO A 1 332 ? 13.174 -0.028 16.694 1.00 44.06 332 PRO A C 1
ATOM 2562 O O . PRO A 1 332 ? 13.872 -0.128 15.679 1.00 44.06 332 PRO A O 1
ATOM 2565 N N . LEU A 1 333 ? 13.690 -0.024 17.920 1.00 43.44 333 LEU A N 1
ATOM 2566 C CA . LEU A 1 333 ? 15.113 -0.163 18.247 1.00 43.44 333 LEU A CA 1
ATOM 2567 C C . LEU A 1 333 ? 15.616 -1.594 17.967 1.00 43.44 333 LEU A C 1
ATOM 2569 O O . LEU A 1 333 ? 16.132 -2.287 18.834 1.00 43.44 333 LEU A O 1
ATOM 2573 N N . ALA A 1 334 ? 15.421 -2.083 16.741 1.00 34.84 334 ALA A N 1
ATOM 2574 C CA . ALA A 1 334 ? 15.736 -3.453 16.365 1.00 34.84 334 ALA A CA 1
ATOM 2575 C C . ALA A 1 334 ? 17.211 -3.657 16.010 1.00 34.84 334 ALA A C 1
ATOM 2577 O O . ALA A 1 334 ? 17.652 -4.792 16.063 1.00 34.84 334 ALA A O 1
ATOM 2578 N N . HIS A 1 335 ? 17.981 -2.608 15.707 1.00 36.62 335 HIS A N 1
ATOM 2579 C CA . HIS A 1 335 ? 19.441 -2.680 15.582 1.00 36.62 335 HIS A CA 1
ATOM 2580 C C . HIS A 1 335 ? 20.057 -1.290 15.758 1.00 36.62 335 HIS A C 1
ATOM 2582 O O . HIS A 1 335 ? 20.380 -0.602 14.790 1.00 36.62 335 HIS A O 1
ATOM 2588 N N . LEU A 1 336 ? 20.260 -0.881 17.008 1.00 38.28 336 LEU A N 1
ATOM 2589 C CA . LEU A 1 336 ? 21.344 0.047 17.302 1.00 38.28 336 LEU A CA 1
ATOM 2590 C C . LEU A 1 336 ? 22.637 -0.759 17.242 1.00 38.28 336 LEU A C 1
ATOM 2592 O O . LEU A 1 336 ? 22.932 -1.485 18.176 1.00 38.28 336 LEU A O 1
ATOM 2596 N N . LYS A 1 337 ? 23.395 -0.664 16.147 1.00 36.09 337 LYS A N 1
ATOM 2597 C CA . LYS A 1 337 ? 24.845 -0.876 16.221 1.00 36.09 337 LYS A CA 1
ATOM 2598 C C . LYS A 1 337 ? 25.454 0.472 16.542 1.00 36.09 337 LYS A C 1
ATOM 2600 O O . LYS A 1 337 ? 25.824 1.234 15.654 1.00 36.09 337 LYS A O 1
ATOM 2605 N N . LEU A 1 338 ? 25.483 0.785 17.826 1.00 39.28 338 LEU A N 1
ATOM 2606 C CA . LEU A 1 338 ? 26.057 2.020 18.328 1.00 39.28 338 LEU A CA 1
ATOM 2607 C C . LEU A 1 338 ? 27.491 1.690 18.719 1.00 39.28 338 LEU A C 1
ATOM 2609 O O . LEU A 1 338 ? 27.703 0.955 19.674 1.00 39.28 338 LEU A O 1
ATOM 2613 N N . LEU A 1 339 ? 28.477 2.129 17.932 1.00 39.25 339 LEU A N 1
ATOM 2614 C CA . LEU A 1 339 ? 29.900 1.935 18.260 1.00 39.25 339 LEU A CA 1
ATOM 2615 C C . LEU A 1 339 ? 30.297 0.465 18.569 1.00 39.25 339 LEU A C 1
ATOM 2617 O O . LEU A 1 339 ? 31.288 0.235 19.253 1.00 39.25 339 LEU A O 1
ATOM 2621 N N . GLY A 1 340 ? 29.535 -0.519 18.065 1.00 37.00 340 GLY A N 1
ATOM 2622 C CA . GLY A 1 340 ? 29.741 -1.953 18.319 1.00 37.00 340 GLY A CA 1
ATOM 2623 C C . GLY A 1 340 ? 28.867 -2.601 19.409 1.00 37.00 340 GLY A C 1
ATOM 2624 O O . GLY A 1 340 ? 29.070 -3.778 19.684 1.00 37.00 340 GLY A O 1
ATOM 2625 N N . LEU A 1 341 ? 27.898 -1.896 20.000 1.00 37.34 341 LEU A N 1
ATOM 2626 C CA . LEU A 1 341 ? 27.066 -2.390 21.111 1.00 37.34 341 LEU A CA 1
ATOM 2627 C C . LEU A 1 341 ? 25.669 -2.842 20.651 1.00 37.34 341 LEU A C 1
ATOM 2629 O O . LEU A 1 341 ? 25.081 -2.198 19.787 1.00 37.34 341 LEU A O 1
ATOM 2633 N N . GLU A 1 342 ? 25.140 -3.916 21.250 1.00 39.12 342 GLU A N 1
ATOM 2634 C CA . GLU A 1 342 ? 23.733 -4.348 21.162 1.00 39.12 342 GLU A CA 1
ATOM 2635 C C . GLU A 1 342 ? 22.978 -3.872 22.416 1.00 39.12 342 GLU A C 1
ATOM 2637 O O . GLU A 1 342 ? 23.368 -4.224 23.530 1.00 39.12 342 GLU A O 1
ATOM 2642 N N . MET A 1 343 ? 21.907 -3.090 22.243 1.00 43.25 343 MET A N 1
ATOM 2643 C CA . MET A 1 343 ? 20.983 -2.732 23.333 1.00 43.25 343 MET A CA 1
ATOM 2644 C C . MET A 1 343 ? 19.841 -3.753 23.435 1.00 43.25 343 MET A C 1
ATOM 2646 O O . MET A 1 343 ? 19.449 -4.348 22.425 1.00 43.25 343 MET A O 1
ATOM 2650 N N . GLU A 1 344 ? 19.265 -3.931 24.630 1.00 46.31 344 GLU A N 1
ATOM 2651 C CA . GLU A 1 344 ? 17.980 -4.626 24.771 1.00 46.31 344 GLU A CA 1
ATOM 2652 C C . GLU A 1 344 ? 16.880 -3.885 23.990 1.00 46.31 344 GLU A C 1
ATOM 2654 O O . GLU A 1 344 ? 16.911 -2.665 23.823 1.00 46.31 344 GLU A O 1
ATOM 2659 N N . LYS A 1 345 ? 15.910 -4.642 23.460 1.00 51.47 345 LYS A N 1
ATOM 2660 C CA . LYS A 1 345 ? 14.835 -4.151 22.582 1.00 51.47 345 LYS A CA 1
ATOM 2661 C C . LYS A 1 345 ? 13.813 -3.299 23.351 1.00 51.47 345 LYS A C 1
ATOM 2663 O O . LYS A 1 345 ? 12.687 -3.739 23.559 1.00 51.47 345 LYS A O 1
ATOM 2668 N N . VAL A 1 346 ? 14.181 -2.091 23.756 1.00 54.69 346 VAL A N 1
ATOM 2669 C CA . VAL A 1 346 ? 13.249 -1.113 24.334 1.00 54.69 346 VAL A CA 1
ATOM 2670 C C . VAL A 1 346 ? 12.732 -0.223 23.211 1.00 54.69 346 VAL A C 1
ATOM 2672 O O . VAL A 1 346 ? 13.526 0.397 22.521 1.00 54.69 346 VAL A O 1
ATOM 2675 N N . ASP A 1 347 ? 11.420 -0.152 22.980 1.00 66.12 347 ASP A N 1
ATOM 2676 C CA . ASP A 1 347 ? 10.835 0.770 21.993 1.00 66.12 347 ASP A CA 1
ATOM 2677 C C . ASP A 1 347 ? 10.551 2.127 22.658 1.00 66.12 347 ASP A C 1
ATOM 2679 O O . ASP A 1 347 ? 9.442 2.411 23.107 1.00 66.12 347 ASP A O 1
ATOM 2683 N N . VAL A 1 348 ? 11.587 2.968 22.743 1.00 68.50 348 VAL A N 1
ATOM 2684 C CA . VAL A 1 348 ? 11.538 4.295 23.390 1.00 68.50 348 VAL A CA 1
ATOM 2685 C C . VAL A 1 348 ? 10.422 5.176 22.811 1.00 68.50 348 VAL A C 1
ATOM 2687 O O . VAL A 1 348 ? 9.776 5.924 23.544 1.00 68.50 348 VAL A O 1
ATOM 2690 N N . ALA A 1 349 ? 10.158 5.087 21.503 1.00 68.56 349 ALA A N 1
ATOM 2691 C CA . ALA A 1 349 ? 9.096 5.854 20.859 1.00 68.56 349 ALA A CA 1
ATOM 2692 C C . ALA A 1 349 ? 7.707 5.385 21.312 1.00 68.56 349 ALA A C 1
ATOM 2694 O O . ALA A 1 349 ? 6.842 6.223 21.585 1.00 68.56 349 ALA A O 1
ATOM 2695 N N . ALA A 1 350 ? 7.493 4.071 21.420 1.00 65.56 350 ALA A N 1
ATOM 2696 C CA . ALA A 1 350 ? 6.256 3.513 21.957 1.00 65.56 350 ALA A CA 1
ATOM 2697 C C . ALA A 1 350 ? 6.053 3.907 23.428 1.00 65.56 350 ALA A C 1
ATOM 2699 O O . ALA A 1 350 ? 4.995 4.434 23.771 1.00 65.56 350 ALA A O 1
ATOM 2700 N N . GLU A 1 351 ? 7.081 3.748 24.267 1.00 70.06 351 GLU A N 1
ATOM 2701 C CA . GLU A 1 351 ? 6.995 4.076 25.694 1.00 70.06 351 GLU A CA 1
ATOM 2702 C C . GLU A 1 351 ? 6.703 5.555 25.948 1.00 70.06 351 GLU A C 1
ATOM 2704 O O . GLU A 1 351 ? 5.848 5.891 26.768 1.00 70.06 3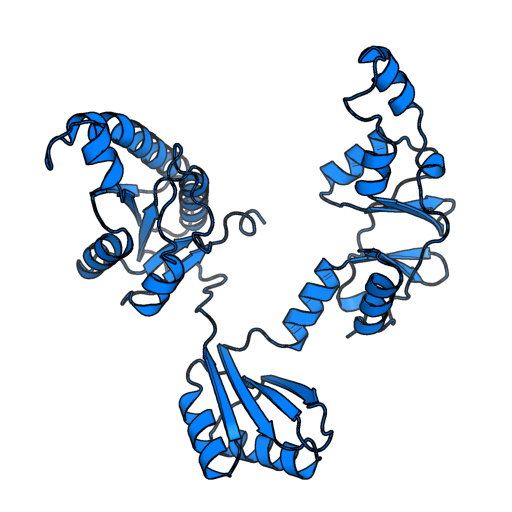51 GLU A O 1
ATOM 2709 N N . LEU A 1 352 ? 7.373 6.460 25.232 1.00 75.06 352 LEU A N 1
ATOM 2710 C CA . LEU A 1 352 ? 7.112 7.890 25.377 1.00 75.06 352 LEU A CA 1
ATOM 2711 C C . LEU A 1 352 ? 5.728 8.267 24.853 1.00 75.06 352 LEU A C 1
ATOM 2713 O O . LEU A 1 352 ? 5.066 9.098 25.465 1.00 75.06 352 LEU A O 1
ATOM 2717 N N . THR A 1 353 ? 5.260 7.643 23.769 1.00 71.31 353 THR A N 1
ATOM 2718 C CA . THR A 1 353 ? 3.902 7.885 23.251 1.00 71.31 353 THR A CA 1
ATOM 2719 C C . THR A 1 353 ? 2.827 7.497 24.273 1.00 71.31 353 THR A C 1
ATOM 2721 O O . THR A 1 353 ? 1.778 8.134 24.319 1.00 71.31 353 THR A O 1
ATOM 2724 N N . GLU A 1 354 ? 3.080 6.475 25.091 1.00 73.50 354 GLU A N 1
ATOM 2725 C CA . GLU A 1 354 ? 2.166 6.029 26.145 1.00 73.50 354 GLU A CA 1
ATOM 2726 C C . GLU A 1 354 ? 2.277 6.868 27.428 1.00 73.50 354 GLU A C 1
ATOM 2728 O O . GLU A 1 354 ? 1.267 7.176 28.059 1.00 73.50 354 GLU A O 1
ATOM 2733 N N . ARG A 1 355 ? 3.501 7.235 27.826 1.00 76.81 355 ARG A N 1
ATOM 2734 C CA . ARG A 1 355 ? 3.794 7.757 29.172 1.00 76.81 355 ARG A CA 1
ATOM 2735 C C . ARG A 1 355 ? 3.983 9.273 29.236 1.00 76.81 355 ARG A C 1
ATOM 2737 O O . ARG A 1 355 ? 3.918 9.834 30.330 1.00 76.81 355 ARG A O 1
ATOM 2744 N N . ALA A 1 356 ? 4.258 9.947 28.118 1.00 77.00 356 ALA A N 1
ATOM 2745 C CA . ALA A 1 356 ? 4.537 11.379 28.130 1.00 77.00 356 ALA A CA 1
ATOM 2746 C C . ALA A 1 356 ? 3.256 12.196 28.401 1.00 77.00 356 ALA A C 1
ATOM 2748 O O . ALA A 1 356 ? 2.261 12.041 27.694 1.00 77.00 356 ALA A O 1
ATOM 2749 N N . PRO A 1 357 ? 3.275 13.132 29.368 1.00 77.56 357 PRO A N 1
ATOM 2750 C CA . PRO A 1 357 ? 2.138 14.013 29.655 1.00 77.56 357 PRO A CA 1
ATOM 2751 C C . PRO A 1 357 ? 1.988 15.166 28.644 1.00 77.56 357 PRO A C 1
ATOM 2753 O O . PRO A 1 357 ? 1.100 16.004 28.788 1.00 77.56 357 PRO A O 1
ATOM 2756 N N . VAL A 1 358 ? 2.861 15.227 27.636 1.00 78.44 358 VAL A N 1
ATOM 2757 C CA . VAL A 1 358 ? 2.839 16.201 26.539 1.00 78.44 358 VAL A CA 1
ATOM 2758 C C . VAL A 1 358 ? 2.755 15.458 25.205 1.00 78.44 358 VAL A C 1
ATOM 2760 O O . VAL A 1 358 ? 3.197 14.310 25.126 1.00 78.44 358 VAL A O 1
ATOM 2763 N N . PRO A 1 359 ? 2.224 16.081 24.138 1.00 78.31 359 PRO A N 1
ATOM 2764 C CA . PRO A 1 359 ? 2.189 15.467 22.818 1.00 78.31 359 PRO A CA 1
ATOM 2765 C C . PRO A 1 359 ? 3.567 14.961 22.372 1.00 78.31 359 PRO A C 1
ATOM 2767 O O . PRO A 1 359 ? 4.562 15.680 22.468 1.00 78.31 359 PRO A O 1
ATOM 2770 N N . VAL A 1 360 ? 3.610 13.739 21.840 1.00 76.81 360 VAL A N 1
ATOM 2771 C CA . VAL A 1 360 ? 4.808 13.155 21.226 1.00 76.81 360 VAL A CA 1
ATOM 2772 C C . VAL A 1 360 ? 4.655 13.189 19.711 1.00 76.81 360 VAL A C 1
ATOM 2774 O O . VAL A 1 360 ? 3.748 12.590 19.135 1.00 76.81 360 VAL A O 1
ATOM 2777 N N . MET A 1 361 ? 5.551 13.917 19.060 1.00 73.62 361 MET A N 1
ATOM 2778 C CA . MET A 1 361 ? 5.678 14.005 17.620 1.00 73.62 361 MET A CA 1
ATOM 2779 C C . MET A 1 361 ? 6.674 12.958 17.131 1.00 73.62 361 MET A C 1
ATOM 2781 O O . MET A 1 361 ? 7.869 13.033 17.406 1.00 73.62 361 MET A O 1
ATOM 2785 N N . LEU A 1 362 ? 6.166 11.997 16.367 1.00 71.00 362 LEU A N 1
ATOM 2786 C CA . LEU A 1 362 ? 6.965 10.952 15.746 1.00 71.00 362 LEU A CA 1
ATOM 2787 C C . LEU A 1 362 ? 7.432 11.398 14.359 1.00 71.00 362 LEU A C 1
ATOM 2789 O O . LEU A 1 362 ? 6.606 11.584 13.465 1.00 71.00 362 LEU A O 1
ATOM 2793 N N . ILE A 1 363 ? 8.743 11.521 14.156 1.00 65.88 363 ILE A N 1
ATOM 2794 C CA . ILE A 1 363 ? 9.324 11.815 12.839 1.00 65.88 363 ILE A CA 1
ATOM 2795 C C . ILE A 1 363 ? 9.987 10.586 12.236 1.00 65.88 363 ILE A C 1
ATOM 2797 O O . ILE A 1 363 ? 10.634 9.800 12.920 1.00 65.88 363 ILE A O 1
ATOM 2801 N N . ASN A 1 364 ? 9.850 10.439 10.921 1.00 63.22 364 ASN A N 1
ATOM 2802 C CA . ASN A 1 364 ? 10.616 9.471 10.152 1.00 63.22 364 ASN A CA 1
ATOM 2803 C C . ASN A 1 364 ? 11.576 10.238 9.223 1.00 63.22 364 ASN A C 1
ATOM 2805 O O . ASN A 1 364 ? 11.124 10.802 8.221 1.00 63.22 364 ASN A O 1
ATOM 2809 N N . PRO A 1 365 ? 12.884 10.281 9.536 1.00 52.72 365 PRO A N 1
ATOM 2810 C CA . PRO A 1 365 ? 13.858 11.047 8.765 1.00 52.72 365 PRO A CA 1
ATOM 2811 C C . PRO A 1 365 ? 14.064 10.520 7.339 1.00 52.72 365 PRO A C 1
ATOM 2813 O O . PRO A 1 365 ? 14.630 11.239 6.524 1.00 52.72 365 PRO A O 1
ATOM 2816 N N . GLU A 1 366 ? 13.614 9.304 7.007 1.00 52.25 366 GLU A N 1
ATOM 2817 C CA . GLU A 1 366 ? 13.675 8.782 5.632 1.00 52.25 366 GLU A CA 1
ATOM 2818 C C . GLU A 1 366 ? 12.532 9.300 4.754 1.00 52.25 366 GLU A C 1
ATOM 2820 O O . GLU A 1 366 ? 12.720 9.497 3.557 1.00 52.25 366 GLU A O 1
ATOM 2825 N N . THR A 1 367 ? 11.357 9.559 5.334 1.00 46.47 367 THR A N 1
ATOM 2826 C CA . THR A 1 367 ? 10.181 10.045 4.590 1.00 46.47 367 THR A CA 1
ATOM 2827 C C . THR A 1 367 ? 9.989 11.554 4.686 1.00 46.47 367 THR A C 1
ATOM 2829 O O . THR A 1 367 ? 9.237 12.121 3.905 1.00 46.47 367 THR A O 1
ATOM 2832 N N . ALA A 1 36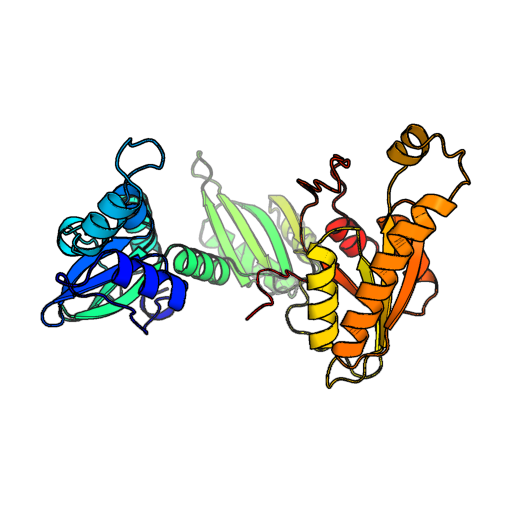8 ? 10.646 12.215 5.639 1.00 41.47 368 ALA A N 1
ATOM 2833 C CA . ALA A 1 368 ? 10.522 13.654 5.870 1.00 41.47 368 ALA A CA 1
ATOM 2834 C C . ALA A 1 368 ? 11.432 14.525 4.978 1.00 41.47 368 ALA A C 1
ATOM 2836 O O . ALA A 1 368 ? 11.515 15.732 5.177 1.00 41.47 368 ALA A O 1
ATOM 2837 N N . VAL A 1 369 ? 12.139 13.917 4.018 1.00 33.31 369 VAL A N 1
ATOM 2838 C CA . VAL A 1 369 ? 12.977 14.625 3.029 1.00 33.31 369 VAL A CA 1
ATOM 2839 C C . VAL A 1 369 ? 12.150 15.157 1.844 1.00 33.31 369 VAL A C 1
ATOM 2841 O O . VAL A 1 369 ? 12.697 15.875 1.011 1.00 33.31 369 VAL A O 1
ATOM 2844 N N . ALA A 1 370 ? 10.852 14.836 1.775 1.00 28.84 370 ALA A N 1
ATOM 2845 C CA . ALA A 1 370 ? 9.937 15.341 0.750 1.00 28.84 370 ALA A CA 1
ATOM 2846 C C . ALA A 1 370 ? 9.437 16.758 1.064 1.00 28.84 370 ALA A C 1
ATOM 2848 O O . ALA A 1 370 ? 8.906 16.957 2.182 1.00 28.84 370 ALA A O 1
#

Sequence (370 aa):
MWVKDYMTRELITVGPEETLPQASQLMRKNSVRRLPVVEAGRVVGIVSDRDIREASPSDATSLSIWELNYLIDKIKVQEIMTRKVVTVGPNTPVEEAARLMRDHKIGGLPVVEDGRPVGIITENDIFRAFLDLVGTGMSRVEIRMGVSPAEIAKLAATLEDAGLKLQTLVSKPEPEGKRARVVISLDTRNPAPAVKALEQEGFQVLTAYVGPTIVQGMIPPSGKRALVPVLGTELSRKVVKLAARMARGHGFSMHILFTIDDAKRLEELRAGPGDTRALDEITRGVLIDLAHEAREEGIEAEVSFRFGDPVTLVLEEIARGKHDFVVIERRPLAHLKLLGLEMEKVDVAAELTERAPVPVMLINPETAVA

Secondary structure (DSSP, 8-state):
-BHHHHSB-S---B-TTSBHHHHHHHHHHTT-SEEEEEETTEEEEEEEHHHHHHHSPPTT--S-HHHHHHHHTT-BHHHHSBSS---B-TTSBHHHHHHHHHHHT-SEEEEEETTEEEEEEEHHHHHHHHHHHH---SEEEEEEE---HHHHHHHHHHHHHTT--EEEEEEEE-TTSS-EEEEEEES-S--HHHHHHHHHTT-EEEEEEE------S-PPPSS-EEEEEE-SSHHHHHHHHHHHHHHTTTT-EEEEEEEE--HHHHHHTT--TT--HHHHHHHHHHHHHHHHHHHHTT--EEEEEEES-HHHHHHHHHHTT--SEEEEE----S---BTTBPPP---HHHHHHHH-SS-EEEE-TTTTT-

Foldseek 3Di:
DWQLVQFAQPADAAEQQAALVVVVCSCVVVVHFKHQHDDPQAGQFMDGVVLSVVPQDDPPDPDPPVVSVVVRNRHTCNNRTGRPADAAERRDDLVVVVVCCVVVVHFKHFYDDPRGGRGMHGVVSSVVVVCQQQDPAQKKWKWKDFDDPVVVVVLVVLCVVLVKDWDHWDWAADPVRGITTIMTGTNDNDCPSVVVSCVVSPIGIDDMDGDQPAPDDPLDQAPFEEEEEQAQDPVSLLLLLLVLLSCPPRHYAYEYEYEYEPPPVCVVVVPDPPNCVVVCVVVVVVQVVSCVSSVVSPHHYHYYYDYDDRLVVVQVVVVVVRGQEYEYEPDQPPDDCRVNDDDDRDRSLVSCSPPPPHYYHYDHSVPSVD

Nearest PDB structures (foldseek):
  5awe-assembly1_A  TM=9.012E-01  e=9.487E-22  Thermus thermophilus HB8
  2rc3-assembly2_B  TM=8.771E-01  e=3.857E-11  Nitrosomonas europaea ATCC 19718
  4fry-assembly1_A  TM=8.468E-01  e=1.577E-10  Burkholderia ambifaria MC40-6
  1mjh-assembly1_B  TM=7.843E-01  e=6.674E-06  Methanocaldococcus jannaschii
  4wny-assembly1_A-2  TM=7.346E-01  e=6.674E-06  Burkholderia pseudomallei 1710b

Solvent-accessible surface area (backbone atoms only — not comparable to full-atom values): 20862 Å² total; per-residue (Å²): 111,41,32,63,82,54,35,45,58,84,70,67,65,42,45,51,82,42,26,43,58,57,53,52,48,53,24,63,77,68,75,42,62,61,30,48,21,40,55,99,69,23,73,60,23,35,40,36,55,64,45,54,55,71,72,42,80,64,94,86,57,95,65,56,75,65,60,52,54,60,52,48,62,64,38,32,35,61,80,60,34,45,58,87,65,66,67,44,42,48,84,34,46,43,70,55,54,52,48,52,26,60,78,70,72,40,68,59,30,50,21,36,53,98,70,25,70,59,24,38,40,37,55,68,36,52,50,52,50,49,47,68,63,56,46,85,38,39,10,39,41,33,31,48,43,52,84,48,72,66,50,51,50,48,53,52,50,49,32,52,79,67,74,46,52,78,73,27,80,48,76,44,77,39,96,85,71,68,39,22,47,34,39,34,19,28,79,37,71,68,53,62,65,55,54,53,44,40,45,75,73,69,45,46,73,75,48,74,46,62,54,79,75,72,59,78,80,70,72,77,68,71,72,42,31,38,35,33,66,30,77,74,48,83,64,40,56,49,49,48,53,49,55,28,60,67,34,47,95,44,64,40,42,38,35,37,38,36,30,46,74,56,80,67,54,38,62,74,68,70,32,58,100,81,62,54,66,72,58,46,58,62,47,49,54,55,52,51,51,52,51,47,55,32,42,76,50,71,40,60,62,48,76,49,79,48,80,42,60,55,64,59,54,50,50,55,56,48,70,68,69,72,44,63,28,34,44,40,60,69,58,77,48,81,74,54,74,50,98,83,41,82,70,79,81,59,45,58,53,61,51,44,63,73,68,47,97,44,57,48,36,59,42,49,73,86,72,66,78,115

Radius of gyration: 27.09 Å; Cα contacts (8 Å, |Δi|>4): 614; chains: 1; bounding box: 70×54×71 Å

pLDDT: mean 76.65, std 18.38, range [28.84, 98.19]

Mean predicted aligned error: 16.82 Å